Protein AF-A0A0M9DUW2-F1 (afdb_monomer_lite)

pLDDT: mean 84.05, std 16.43, range [26.33, 98.69]

Secondary structure (DSSP, 8-state):
--HHHHHHHHHHHHHHHHHHHHHHTTTS--B---SSSSSS--EEEEETTTTEEEEE-TTSPPPTTPEEETTEEEEE-S-TT-EE--B-SSSSSSPBPEEEETTTTEEEETT-SS-EE-S-TT-EE--B-SSSSSS-B-EEEETTTTEEEETTSSS-EE---TT-EE--B-SSSSSSPBPEEEETTTTEEEETT-SS-EE---TT-EE--B-SSSSSSPBPEEEETTTTEEEETT-SS-EE---TTPEEEEE-SSSSSS-EEEEEETTTTEEEETT-SS-EE-S-TT-EEE-BSS------TTSPPEEEEEE-TTSS-SHHHHHHHHHHHTGGGSEEEEEEE--SSS--HHHHHHHHHHHHHHHHHHTTTS-PPPHHHHHHHEEE---S-GGGSTTTSS--TT---HHHHHHHHHHT-TT--SPEEEEESS-THHHHHHHHH-GGGGGGEEEEEESTHHHHTSHHHHHHHHHH-TT-EEEEESSGGGGGTSSS--SGGGSHHHHHHHHTTTSHHHHHHHHHHHTTSGGGT-S---TTHHHHHHHHHHHHSS---TT-TTS-BTTB-EEE--TTSTTEEEESSSSGGGGHHHHTTHHHHHHHHHHHHHTTT-

Foldseek 3Di:
DVVVVVVVVVVVVVVCCVVDLQLQLFQQFFAAQQAALQLFHWFWWADLQQQKIWTCHLVQDAHPPWDDDDSTTMDRFDGRQWHWAWWAAPQPLHIWTWTAHQCQCWIDTPVDPDIDRHDHRQWRWQWEAAPLPNHTWTWTARQCQCWIDTPPDPDIDRHDYHQWRWRWWQQPQPNHTWGWTAHLCQGWIDTPPDPDIDRDDHRQWRWRWWAAPLPNHTWTKTAHQCQRWIDTPPDPDIDRDDHRQWRWHWTRNQAQNHTWTWTAHLVQQWIDTPPDDDIDRHDHRPIHTHHHSYHSPSPLFPDQAAEAEEAQQVADDPLSLVLLLLCQLVVLSHQDLAYEHAHAADDWLVSSVVLLVQSQQLCVLSSNPGNRDHSVSHVVRRFYHHHHFAVVPVVQHFADPPNAGRLLVSVLVVLVPPPDQHAYEYQAHAECRSVLNNCVVPVVSQVRYAYEHEACCCVPGRVNSVVSCVVPNLARQYEYEHALLQLLQDDADCPDCLNQVNVLVPQQPPLGSSSVSLQVSLVVPDPPRGSPRNSRNLSVQQSCFCVQVVFDDPQALCGQTLSFHWDDDDPSRRNYTYQDPSDNVRSCSNNNCSVVVSVVSSVSSNSSPD

Structure (mmCIF, N/CA/C/O backbone):
data_AF-A0A0M9DUW2-F1
#
_entry.id   AF-A0A0M9DUW2-F1
#
loop_
_atom_site.group_PDB
_atom_site.id
_atom_site.type_symbol
_atom_site.label_atom_id
_atom_site.label_alt_id
_atom_site.label_comp_id
_atom_site.label_asym_id
_atom_site.label_entity_id
_atom_site.label_seq_id
_atom_site.pdbx_PDB_ins_code
_atom_site.Cartn_x
_atom_site.Cartn_y
_atom_site.Cartn_z
_atom_site.occupancy
_atom_site.B_iso_or_equiv
_atom_site.auth_seq_id
_atom_site.auth_comp_id
_atom_site.auth_asym_id
_atom_site.auth_atom_id
_atom_site.pdbx_PDB_model_num
ATOM 1 N N . MET A 1 1 ? -13.567 11.760 -61.747 1.00 39.38 1 MET A N 1
ATOM 2 C CA . MET A 1 1 ? -12.323 11.100 -61.273 1.00 39.38 1 MET A CA 1
ATOM 3 C C . MET A 1 1 ? -11.851 11.549 -59.875 1.00 39.38 1 MET A C 1
ATOM 5 O O . MET A 1 1 ? -11.020 10.863 -59.296 1.00 39.38 1 MET A O 1
ATOM 9 N N . HIS A 1 2 ? -12.385 12.640 -59.297 1.00 32.38 2 HIS A N 1
ATOM 10 C CA . HIS A 1 2 ? -12.043 13.103 -57.935 1.00 32.38 2 HIS A CA 1
ATOM 11 C C . HIS A 1 2 ? -12.915 12.477 -56.825 1.00 32.38 2 HIS A C 1
ATOM 13 O O . HIS A 1 2 ? -12.400 12.110 -55.777 1.00 32.38 2 HIS A O 1
ATOM 19 N N . ILE A 1 3 ? -14.194 12.204 -57.104 1.00 29.97 3 ILE A N 1
ATOM 20 C CA . ILE A 1 3 ? -15.126 11.569 -56.148 1.00 29.97 3 ILE A CA 1
ATOM 21 C C . ILE A 1 3 ? -14.736 10.104 -55.846 1.00 29.97 3 ILE A C 1
ATOM 23 O O . ILE A 1 3 ? -14.818 9.652 -54.710 1.00 29.97 3 ILE A O 1
ATOM 27 N N . PHE A 1 4 ? -14.172 9.380 -56.820 1.00 26.33 4 PHE A N 1
ATOM 28 C CA . PHE A 1 4 ? -13.669 8.009 -56.624 1.00 26.33 4 PHE A CA 1
ATOM 29 C C . PHE A 1 4 ? -12.341 7.916 -55.836 1.00 26.33 4 PHE A C 1
ATOM 31 O O . PHE A 1 4 ? -11.973 6.824 -55.402 1.00 26.33 4 PHE A O 1
ATOM 38 N N . LYS A 1 5 ? -11.612 9.029 -55.634 1.00 30.86 5 LYS A N 1
ATOM 39 C CA . LYS A 1 5 ? -10.369 9.065 -54.832 1.00 30.86 5 LYS A CA 1
ATOM 40 C C . LYS A 1 5 ? -10.643 9.298 -53.341 1.00 30.86 5 LYS A C 1
ATOM 42 O O . LYS A 1 5 ? -9.977 8.678 -52.517 1.00 30.86 5 LYS A O 1
ATOM 47 N N . GLU A 1 6 ? -11.657 10.095 -53.011 1.00 31.64 6 GLU A N 1
ATOM 48 C CA . GLU A 1 6 ? -12.125 10.289 -51.628 1.00 31.64 6 GLU A CA 1
ATOM 49 C C . GLU A 1 6 ? -12.826 9.033 -51.079 1.00 31.64 6 GLU A C 1
ATOM 51 O O . GLU A 1 6 ? -12.558 8.603 -49.956 1.00 31.64 6 GLU A O 1
ATOM 56 N N . LEU A 1 7 ? -13.594 8.326 -51.918 1.00 31.28 7 LEU A N 1
ATOM 57 C CA . LEU A 1 7 ? -14.212 7.045 -51.548 1.00 31.28 7 LEU A CA 1
ATOM 58 C C . LEU A 1 7 ? -13.188 5.932 -51.228 1.00 31.28 7 LEU A C 1
ATOM 60 O O . LEU A 1 7 ? -13.447 5.111 -50.353 1.00 31.28 7 LEU A O 1
ATOM 64 N N . LYS A 1 8 ? -11.993 5.915 -51.844 1.00 27.94 8 LYS A N 1
ATOM 65 C CA . LYS A 1 8 ? -10.946 4.914 -51.530 1.00 27.94 8 LYS A CA 1
ATOM 66 C C . LYS A 1 8 ? -10.149 5.209 -50.253 1.00 27.94 8 LYS A C 1
ATOM 68 O O . LYS A 1 8 ? -9.705 4.260 -49.611 1.00 27.94 8 LYS A O 1
ATOM 73 N N . LYS A 1 9 ? -9.990 6.476 -49.849 1.00 34.06 9 LYS A N 1
ATOM 74 C CA . LYS A 1 9 ? -9.360 6.824 -48.558 1.00 34.06 9 LYS A CA 1
ATOM 75 C C . LYS A 1 9 ? -10.297 6.550 -47.383 1.00 34.06 9 LYS A C 1
ATOM 77 O O . LYS A 1 9 ? -9.855 6.017 -46.371 1.00 34.06 9 LYS A O 1
ATOM 82 N N . SER A 1 10 ? -11.591 6.809 -47.562 1.00 35.97 10 SER A N 1
ATOM 83 C CA . SER A 1 10 ? -12.610 6.494 -46.558 1.00 35.97 10 SER A CA 1
ATOM 84 C C . SER A 1 10 ? -12.803 4.982 -46.375 1.00 35.97 10 SER A C 1
ATOM 86 O O . SER A 1 10 ? -12.945 4.524 -45.252 1.00 35.97 10 SER A O 1
ATOM 88 N N . ILE A 1 11 ? -12.689 4.174 -47.438 1.00 32.31 11 ILE A N 1
ATOM 89 C CA . ILE A 1 11 ? -12.752 2.703 -47.333 1.00 32.31 11 ILE A CA 1
ATOM 90 C C . ILE A 1 11 ? -11.492 2.114 -46.675 1.00 32.31 11 ILE A C 1
ATOM 92 O O . ILE A 1 11 ? -11.610 1.137 -45.947 1.00 32.31 11 ILE A O 1
ATOM 96 N N . PHE A 1 12 ? -10.303 2.713 -46.828 1.00 31.05 12 PHE A N 1
ATOM 97 C CA . PHE A 1 12 ? -9.118 2.280 -46.068 1.00 31.05 12 PHE A CA 1
ATOM 98 C C . PHE A 1 12 ? -9.230 2.631 -44.576 1.00 31.05 12 PHE A C 1
ATOM 100 O O . PHE A 1 12 ? -8.817 1.835 -43.744 1.00 31.05 12 PHE A O 1
ATOM 107 N N . PHE A 1 13 ? -9.861 3.762 -44.241 1.00 34.25 13 PHE A N 1
ATOM 108 C CA . PHE A 1 13 ? -10.162 4.172 -42.863 1.00 34.25 13 PHE A CA 1
ATOM 109 C C . PHE A 1 13 ? -11.293 3.329 -42.235 1.00 34.25 13 PHE A C 1
ATOM 111 O O . PHE A 1 13 ? -11.265 3.045 -41.042 1.00 34.25 13 PHE A O 1
ATOM 118 N N . LEU A 1 14 ? -12.245 2.844 -43.044 1.00 30.16 14 LEU A N 1
ATOM 119 C CA . LEU A 1 14 ? -13.361 1.993 -42.609 1.00 30.16 14 LEU A CA 1
ATOM 120 C C . LEU A 1 14 ? -13.002 0.494 -42.559 1.00 30.16 14 LEU A C 1
ATOM 122 O O . LEU A 1 14 ? -13.489 -0.212 -41.686 1.00 30.16 14 LEU A O 1
ATOM 126 N N . ILE A 1 15 ? -12.119 -0.003 -43.434 1.00 29.97 15 ILE A N 1
ATOM 127 C CA . ILE A 1 15 ? -11.595 -1.385 -43.383 1.00 29.97 15 ILE A CA 1
ATOM 128 C C . ILE A 1 15 ? -10.591 -1.542 -42.229 1.00 29.97 15 ILE A C 1
ATOM 130 O O . ILE A 1 15 ? -10.555 -2.601 -41.604 1.00 29.97 15 ILE A O 1
ATOM 134 N N . PHE A 1 16 ? -9.849 -0.483 -41.874 1.00 34.34 16 PHE A N 1
ATOM 135 C CA . PHE A 1 16 ? -9.069 -0.457 -40.630 1.00 34.34 16 PHE A CA 1
ATOM 136 C C . PHE A 1 16 ? -9.967 -0.444 -39.385 1.00 34.34 16 PHE A C 1
ATOM 138 O O . PHE A 1 16 ? -9.624 -1.080 -38.395 1.00 34.34 16 PHE A O 1
ATOM 145 N N . LEU A 1 17 ? -11.141 0.198 -39.452 1.00 31.83 17 LEU A N 1
ATOM 146 C CA . LEU A 1 17 ? -12.147 0.154 -38.385 1.00 31.83 17 LEU A CA 1
ATOM 147 C C . LEU A 1 17 ? -12.828 -1.229 -38.280 1.00 31.83 17 LEU A C 1
ATOM 149 O O . LEU A 1 17 ? -13.025 -1.730 -37.183 1.00 31.83 17 LEU A O 1
ATOM 153 N N . ILE A 1 18 ? -13.150 -1.905 -39.388 1.00 32.59 18 ILE A N 1
ATOM 154 C CA . ILE A 1 18 ? -13.928 -3.164 -39.357 1.00 32.59 18 ILE A CA 1
ATOM 155 C C . ILE A 1 18 ? -13.079 -4.394 -38.978 1.00 32.59 18 ILE A C 1
ATOM 157 O O . ILE A 1 18 ? -13.606 -5.335 -38.390 1.00 32.59 18 ILE A O 1
ATOM 161 N N . LEU A 1 19 ? -11.768 -4.399 -39.248 1.00 27.73 19 LEU A N 1
ATOM 162 C CA . LEU A 1 19 ? -10.878 -5.503 -38.843 1.00 27.73 19 LEU A CA 1
ATOM 163 C C . LEU A 1 19 ? -10.263 -5.337 -37.446 1.00 27.73 19 LEU A C 1
ATOM 165 O O . LEU A 1 19 ? -9.680 -6.295 -36.941 1.00 27.73 19 LEU A O 1
ATOM 169 N N . ASN A 1 20 ? -10.391 -4.162 -36.822 1.00 34.47 20 ASN A N 1
ATOM 170 C CA . ASN A 1 20 ? -9.647 -3.820 -35.611 1.00 34.47 20 ASN A CA 1
ATOM 171 C C . ASN A 1 20 ? -10.416 -2.932 -34.616 1.00 34.47 20 ASN A C 1
ATOM 173 O O . ASN A 1 20 ? -9.770 -2.309 -33.786 1.00 34.47 20 ASN A O 1
ATOM 177 N N . ILE A 1 21 ? -11.758 -2.888 -34.594 1.00 35.50 21 ILE A N 1
ATOM 178 C CA . ILE A 1 21 ? -12.458 -2.322 -33.414 1.00 35.50 21 ILE A CA 1
ATOM 179 C C . ILE A 1 21 ? -12.031 -3.072 -32.148 1.00 35.50 21 ILE A C 1
ATOM 181 O O . ILE A 1 21 ? -11.756 -2.437 -31.145 1.00 35.50 21 ILE A O 1
ATOM 185 N N . SER A 1 22 ? -11.825 -4.388 -32.226 1.00 31.22 22 SER A N 1
ATOM 186 C CA . SER A 1 22 ? -11.329 -5.172 -31.096 1.00 31.22 22 SER A CA 1
ATOM 187 C C . SER A 1 22 ? -9.847 -4.950 -30.776 1.00 31.22 22 SER A C 1
ATOM 189 O O . SER A 1 22 ? -9.445 -5.276 -29.676 1.00 31.22 22 SER A O 1
ATOM 191 N N . CYS A 1 23 ? -9.043 -4.428 -31.714 1.00 29.52 23 CYS A N 1
ATOM 192 C CA . CYS A 1 23 ? -7.623 -4.114 -31.501 1.00 29.52 23 CYS A CA 1
ATOM 193 C C . CYS A 1 23 ? -7.409 -2.645 -31.094 1.00 29.52 23 CYS A C 1
ATOM 195 O O . CYS A 1 23 ? -6.391 -2.322 -30.499 1.00 29.52 23 CYS A O 1
ATOM 197 N N . LEU A 1 24 ? -8.355 -1.757 -31.423 1.00 30.36 24 LEU A N 1
ATOM 198 C CA . LEU A 1 24 ? -8.390 -0.370 -30.964 1.00 30.36 24 LEU A CA 1
ATOM 199 C C . LEU A 1 24 ? -9.003 -0.294 -29.558 1.00 30.36 24 LEU A C 1
ATOM 201 O O . LEU A 1 24 ? -8.430 0.355 -28.700 1.00 30.36 24 LEU A O 1
ATOM 205 N N . THR A 1 25 ? -10.079 -1.019 -29.239 1.00 32.94 25 THR A N 1
ATOM 206 C CA . THR A 1 25 ? -10.580 -1.040 -27.849 1.00 32.94 25 THR A CA 1
ATOM 207 C C . THR A 1 25 ? -9.617 -1.742 -26.888 1.00 32.94 25 THR A C 1
ATOM 209 O O . THR A 1 25 ? -9.580 -1.372 -25.720 1.00 32.94 25 THR A O 1
ATOM 212 N N . SER A 1 26 ? -8.807 -2.694 -27.378 1.00 32.25 26 SER A N 1
ATOM 213 C CA . SER A 1 26 ? -7.832 -3.447 -26.576 1.00 32.25 26 SER A CA 1
ATOM 214 C C . SER A 1 26 ? -6.417 -2.857 -26.524 1.00 32.25 26 SER A C 1
ATOM 216 O O . SER A 1 26 ? -5.566 -3.447 -25.872 1.00 32.25 26 SER A O 1
ATOM 218 N N . ALA A 1 27 ? -6.132 -1.781 -27.266 1.00 29.52 27 ALA A N 1
ATOM 219 C CA . ALA A 1 27 ? -4.826 -1.106 -27.256 1.00 29.52 27 ALA A CA 1
ATOM 220 C C . ALA A 1 27 ? -4.908 0.347 -26.758 1.00 29.52 27 ALA A C 1
ATOM 222 O O . ALA A 1 27 ? -3.906 1.052 -26.789 1.00 29.52 27 ALA A O 1
ATOM 223 N N . ILE A 1 28 ? -6.097 0.805 -26.346 1.00 31.53 28 ILE A N 1
ATOM 224 C CA . ILE A 1 28 ? -6.364 2.204 -25.978 1.00 31.53 28 ILE A CA 1
ATOM 225 C C . ILE A 1 28 ? -6.792 2.343 -24.498 1.00 31.53 28 ILE A C 1
ATOM 227 O O . ILE A 1 28 ? -7.081 3.438 -24.033 1.00 31.53 28 ILE A O 1
ATOM 231 N N . HIS A 1 29 ? -6.764 1.269 -23.704 1.00 39.81 29 HIS A N 1
ATOM 232 C CA . HIS A 1 29 ? -7.093 1.322 -22.273 1.00 39.81 29 HIS A CA 1
ATOM 233 C C . HIS A 1 29 ? -6.104 0.452 -21.498 1.00 39.81 29 HIS A C 1
ATOM 235 O O . HIS A 1 29 ? -6.289 -0.755 -21.400 1.00 39.81 29 HIS A O 1
ATOM 241 N N . ALA A 1 30 ? -5.014 1.032 -21.000 1.00 31.30 30 ALA A N 1
ATOM 242 C CA . ALA A 1 30 ? -4.045 0.289 -20.205 1.00 31.30 30 ALA A CA 1
ATOM 243 C C . ALA A 1 30 ? -4.268 0.541 -18.712 1.00 31.30 30 ALA A C 1
ATOM 245 O O . ALA A 1 30 ? -3.580 1.363 -18.115 1.00 31.30 30 ALA A O 1
ATOM 246 N N . GLN A 1 31 ? -5.221 -0.179 -18.115 1.00 51.50 31 GLN A N 1
ATOM 247 C CA . GLN A 1 31 ? -5.315 -0.365 -16.663 1.00 51.50 31 GLN A CA 1
ATOM 248 C C . GLN A 1 31 ? -5.604 -1.857 -16.345 1.00 51.50 31 GLN A C 1
ATOM 250 O O . GLN A 1 31 ? -5.827 -2.670 -17.244 1.00 51.50 31 GLN A O 1
ATOM 255 N N . TRP A 1 32 ? -5.414 -2.264 -15.090 1.00 64.25 32 TRP A N 1
ATOM 256 C CA . TRP A 1 32 ? -5.058 -3.626 -14.648 1.00 64.25 32 TRP A CA 1
ATOM 257 C C . TRP A 1 32 ? -6.139 -4.703 -14.843 1.00 64.25 32 TRP A C 1
ATOM 259 O O . TRP A 1 32 ? -7.203 -4.606 -14.245 1.00 64.25 32 TRP A O 1
ATOM 269 N N . ALA A 1 33 ? -5.880 -5.754 -15.633 1.00 71.81 33 ALA A N 1
ATOM 270 C CA . ALA A 1 33 ? -6.747 -6.940 -15.668 1.00 71.81 33 ALA A CA 1
ATOM 271 C C . ALA A 1 33 ? -6.279 -7.957 -14.624 1.00 71.81 33 ALA A C 1
ATOM 273 O O . ALA A 1 33 ? -5.589 -8.910 -14.963 1.00 71.81 33 ALA A O 1
ATOM 274 N N . ASP A 1 34 ? -6.606 -7.703 -13.366 1.00 79.00 34 ASP A N 1
ATOM 275 C CA . ASP A 1 34 ? -6.342 -8.590 -12.233 1.00 79.00 34 ASP A CA 1
ATOM 276 C C . ASP A 1 34 ? -7.602 -9.427 -11.954 1.00 79.00 34 ASP A C 1
ATOM 278 O O . ASP A 1 34 ? -8.565 -8.933 -11.368 1.00 79.00 34 ASP A O 1
ATOM 282 N N . PHE A 1 35 ? -7.672 -10.658 -12.466 1.00 84.75 35 PHE A N 1
ATOM 283 C CA . PHE A 1 35 ? -8.850 -11.520 -12.315 1.00 84.75 35 PHE A CA 1
ATOM 284 C C . PHE A 1 35 ? -8.834 -12.321 -11.009 1.00 84.75 35 PHE A C 1
ATOM 286 O O . PHE A 1 35 ? -9.874 -12.867 -10.621 1.00 84.75 35 PHE A O 1
ATOM 293 N N . ASP A 1 36 ? -7.679 -12.470 -10.358 1.00 77.88 36 ASP A N 1
ATOM 294 C CA . ASP A 1 36 ? -7.544 -13.248 -9.124 1.00 77.88 36 ASP A CA 1
ATOM 295 C C . ASP A 1 36 ? -7.503 -12.384 -7.846 1.00 77.88 36 ASP A C 1
ATOM 297 O O . ASP A 1 36 ? -7.813 -12.899 -6.762 1.00 77.88 36 ASP A O 1
ATOM 301 N N . GLY A 1 37 ? -7.309 -11.074 -7.994 1.00 73.69 37 GLY A N 1
ATOM 302 C CA . GLY A 1 37 ? -7.323 -10.056 -6.947 1.00 73.69 37 GLY A CA 1
ATOM 303 C C . GLY A 1 37 ? -6.004 -9.957 -6.187 1.00 73.69 37 GLY A C 1
ATOM 304 O O . GLY A 1 37 ? -6.026 -9.614 -5.002 1.00 73.69 37 GLY A O 1
ATOM 305 N N . ASP A 1 38 ? -4.882 -10.351 -6.796 1.00 66.44 38 ASP A N 1
ATOM 306 C CA . ASP A 1 38 ? -3.564 -10.316 -6.157 1.00 66.44 38 ASP A CA 1
ATOM 307 C C . ASP A 1 38 ? -2.830 -8.970 -6.295 1.00 66.44 38 ASP A C 1
ATOM 309 O O . ASP A 1 38 ? -1.742 -8.792 -5.737 1.00 66.44 38 ASP A O 1
ATOM 313 N N . GLY A 1 39 ? -3.456 -7.999 -6.963 1.00 68.12 39 GLY A N 1
ATOM 314 C CA . GLY A 1 39 ? -2.931 -6.663 -7.206 1.00 68.12 39 GLY A CA 1
ATOM 315 C C . GLY A 1 39 ? -1.924 -6.599 -8.352 1.00 68.12 39 GLY A C 1
ATOM 316 O O . GLY A 1 39 ? -1.346 -5.535 -8.571 1.00 68.12 39 GLY A O 1
ATOM 317 N N . ILE A 1 40 ? -1.697 -7.700 -9.074 1.00 73.12 40 ILE A N 1
ATOM 318 C CA . ILE A 1 40 ? -0.812 -7.784 -10.237 1.00 73.12 40 ILE A CA 1
ATOM 319 C C . ILE A 1 40 ? -1.667 -8.083 -11.474 1.00 73.12 40 ILE A C 1
ATOM 321 O O . ILE A 1 40 ? -2.682 -8.765 -11.425 1.00 73.12 40 ILE A O 1
ATOM 325 N N . SER A 1 41 ? -1.286 -7.531 -12.626 1.00 79.94 41 SER A N 1
ATOM 326 C CA . SER A 1 41 ? -2.038 -7.774 -13.858 1.00 79.94 41 SER A CA 1
ATOM 327 C C . SER A 1 41 ? -1.846 -9.202 -14.375 1.00 79.94 41 SER A C 1
ATOM 329 O O . SER A 1 41 ? -0.721 -9.682 -14.555 1.00 79.94 41 SER A O 1
ATOM 331 N N . ASP A 1 42 ? -2.945 -9.824 -14.790 1.00 84.56 42 ASP A N 1
ATOM 332 C CA . ASP A 1 42 ? -2.943 -11.139 -15.409 1.00 84.56 42 ASP A CA 1
ATOM 333 C C . ASP A 1 42 ? -2.747 -11.055 -16.921 1.00 84.56 42 ASP A C 1
ATOM 335 O O . ASP A 1 42 ? -3.389 -10.277 -17.639 1.00 84.56 42 ASP A O 1
ATOM 339 N N . LYS A 1 43 ? -1.913 -11.946 -17.473 1.00 86.25 43 LYS A N 1
ATOM 340 C CA . LYS A 1 43 ? -1.762 -12.024 -18.935 1.00 86.25 43 LYS A CA 1
ATOM 341 C C . LYS A 1 43 ? -3.000 -12.645 -19.554 1.00 86.25 43 LYS A C 1
ATOM 343 O O . LYS A 1 43 ? -3.176 -13.865 -19.510 1.00 86.25 43 LYS A O 1
ATOM 348 N N . THR A 1 44 ? -3.789 -11.821 -20.231 1.00 87.75 44 THR A N 1
ATOM 349 C CA . THR A 1 44 ? -5.072 -12.254 -20.782 1.00 87.75 44 THR A CA 1
ATOM 350 C C . THR A 1 44 ? -5.141 -12.081 -22.288 1.00 87.75 44 THR A C 1
ATOM 352 O O . THR A 1 44 ? -4.714 -11.069 -22.841 1.00 87.75 44 THR A O 1
ATOM 355 N N . VAL A 1 45 ? -5.697 -13.082 -22.971 1.00 88.31 45 VAL A N 1
ATOM 356 C CA . VAL A 1 45 ? -6.053 -12.990 -24.388 1.00 88.31 45 VAL A CA 1
ATOM 357 C C . VAL A 1 45 ? -7.503 -13.409 -24.634 1.00 88.31 45 VAL A C 1
ATOM 359 O O . VAL A 1 45 ? -8.032 -14.310 -23.985 1.00 88.31 45 VAL A O 1
ATOM 362 N N . TRP A 1 46 ? -8.142 -12.769 -25.609 1.00 88.00 46 TRP A N 1
ATOM 363 C CA . TRP A 1 46 ? -9.486 -13.053 -26.094 1.00 88.00 46 TRP A CA 1
ATOM 364 C C . TRP A 1 46 ? -9.431 -13.724 -27.458 1.00 88.00 46 TRP A C 1
ATOM 366 O O . TRP A 1 46 ? -8.884 -13.190 -28.429 1.00 88.00 46 TRP A O 1
ATOM 376 N N . ARG A 1 47 ? -10.064 -14.887 -27.560 1.00 89.75 47 ARG A N 1
ATOM 377 C CA . ARG A 1 47 ? -10.186 -15.624 -28.810 1.00 89.75 47 ARG A CA 1
ATOM 378 C C . ARG A 1 47 ? -11.461 -15.229 -29.538 1.00 89.75 47 ARG A C 1
ATOM 380 O O . ARG A 1 47 ? -12.535 -15.789 -29.324 1.00 89.75 47 ARG A O 1
ATOM 387 N N . LYS A 1 48 ? -11.326 -14.300 -30.484 1.00 84.00 48 LYS A N 1
ATOM 388 C CA . LYS A 1 48 ? -12.455 -13.731 -31.245 1.00 84.00 48 LYS A CA 1
ATOM 389 C C . LYS A 1 48 ? -13.303 -14.740 -32.027 1.00 84.00 48 LYS A C 1
ATOM 391 O O . LYS A 1 48 ? -14.452 -14.448 -32.328 1.00 84.00 48 LYS A O 1
ATOM 396 N N . ILE A 1 49 ? -12.754 -15.901 -32.398 1.00 84.50 49 ILE A N 1
ATOM 397 C CA . ILE A 1 49 ? -13.472 -16.887 -33.227 1.00 84.50 49 ILE A CA 1
ATOM 398 C C . ILE A 1 49 ? -14.514 -17.692 -32.442 1.00 84.50 49 ILE A C 1
ATOM 400 O O . ILE A 1 49 ? -15.414 -18.268 -33.044 1.00 84.50 49 ILE A O 1
ATOM 404 N N . ASN A 1 50 ? -14.406 -17.745 -31.115 1.00 89.44 50 ASN A N 1
ATOM 405 C CA . ASN A 1 50 ? -15.327 -18.509 -30.271 1.00 89.44 50 ASN A CA 1
ATOM 406 C C . ASN A 1 50 ? -15.776 -17.761 -29.007 1.00 89.44 50 ASN A C 1
ATOM 408 O O . ASN A 1 50 ? -16.618 -18.271 -28.275 1.00 89.44 50 ASN A O 1
ATOM 412 N N . GLY A 1 51 ? -15.225 -16.575 -28.756 1.00 88.69 51 GLY A N 1
ATOM 413 C CA . GLY A 1 51 ? -15.558 -15.758 -27.603 1.00 88.69 51 GLY A CA 1
ATOM 414 C C . GLY A 1 51 ? -15.044 -16.330 -26.281 1.00 88.69 51 GLY A C 1
ATOM 415 O O . GLY A 1 51 ? -15.793 -16.427 -25.309 1.00 88.69 51 GLY A O 1
ATOM 416 N N . THR A 1 52 ? -13.781 -16.764 -26.249 1.00 92.88 52 THR A N 1
ATOM 417 C CA . THR A 1 52 ? -13.163 -17.349 -25.045 1.00 92.88 52 THR A CA 1
ATOM 418 C C . THR A 1 52 ? -12.043 -16.474 -24.500 1.00 92.88 52 THR A C 1
ATOM 420 O O . THR A 1 52 ? -11.154 -16.079 -25.255 1.00 92.88 52 THR A O 1
ATOM 423 N N . PHE A 1 53 ? -12.067 -16.209 -23.193 1.00 92.12 53 PHE A N 1
ATOM 424 C CA . PHE A 1 53 ? -10.960 -15.603 -22.455 1.00 92.12 53 PHE A CA 1
ATOM 425 C C . PHE A 1 53 ? -9.964 -16.681 -22.024 1.00 92.12 53 PHE A C 1
ATOM 427 O O . PHE A 1 53 ? -10.367 -17.741 -21.542 1.00 92.12 53 PHE A O 1
ATOM 434 N N . TYR A 1 54 ? -8.675 -16.385 -22.171 1.00 91.00 54 TYR A N 1
ATOM 435 C CA . TYR A 1 54 ? -7.557 -17.188 -21.687 1.00 91.00 54 TYR A CA 1
ATOM 436 C C . TYR A 1 54 ? -6.662 -16.325 -20.801 1.00 91.00 54 TYR A C 1
ATOM 438 O O . TYR A 1 54 ? -6.026 -15.395 -21.296 1.00 91.00 54 TYR A O 1
ATOM 446 N N . VAL A 1 55 ? -6.586 -16.656 -19.516 1.00 90.12 55 VAL A N 1
ATOM 447 C CA . VAL A 1 55 ? -5.905 -15.869 -18.475 1.00 90.12 55 VAL A CA 1
ATOM 448 C C . VAL A 1 55 ? -4.731 -16.669 -17.908 1.00 90.12 55 VAL A C 1
ATOM 450 O O . VAL A 1 55 ? -4.905 -17.847 -17.594 1.00 90.12 55 VAL A O 1
ATOM 453 N N . ILE A 1 56 ? -3.544 -16.072 -17.770 1.00 88.62 56 ILE A N 1
ATOM 454 C CA . ILE A 1 56 ? -2.522 -16.551 -16.823 1.00 88.62 56 ILE A CA 1
ATOM 455 C C . ILE A 1 56 ? -2.601 -15.662 -15.588 1.00 88.62 56 ILE A C 1
ATOM 457 O O . ILE A 1 56 ? -2.123 -14.528 -15.679 1.00 88.62 56 ILE A O 1
ATOM 461 N N . PRO A 1 57 ? -3.131 -16.187 -14.473 1.00 84.12 57 PRO A N 1
ATOM 462 C CA . PRO A 1 57 ? -3.153 -15.455 -13.221 1.00 84.12 57 PRO A CA 1
ATOM 463 C C . PRO A 1 57 ? -1.732 -15.237 -12.690 1.00 84.12 57 PRO A C 1
ATOM 465 O O . PRO A 1 57 ? -0.925 -16.179 -12.759 1.00 84.12 57 PRO A O 1
ATOM 468 N N . SER A 1 58 ? -1.405 -14.055 -12.172 1.00 79.56 58 SER A N 1
ATOM 469 C CA . SER A 1 58 ? -0.108 -13.744 -11.543 1.00 79.56 58 SER A CA 1
ATOM 470 C C . SER A 1 58 ? 0.191 -14.681 -10.378 1.00 79.56 58 SER A C 1
ATOM 472 O O . SER A 1 58 ? 1.305 -15.214 -10.289 1.00 79.56 58 SER A O 1
ATOM 474 N N . SER A 1 59 ? -0.818 -14.999 -9.566 1.00 76.12 59 SER A N 1
ATOM 475 C CA . SER A 1 59 ? -0.711 -15.947 -8.452 1.00 76.12 59 SER A CA 1
ATOM 476 C C . SER A 1 59 ? -0.546 -17.409 -8.899 1.00 76.12 59 SER A C 1
ATOM 478 O O . SER A 1 59 ? -0.171 -18.287 -8.113 1.00 76.12 59 SER A O 1
ATOM 480 N N . GLY A 1 60 ? -0.860 -17.708 -10.165 1.00 79.38 60 GLY A N 1
ATOM 481 C CA . GLY A 1 60 ? -0.966 -19.064 -10.704 1.00 79.38 60 GLY A CA 1
ATOM 482 C C . GLY A 1 60 ? -2.241 -19.817 -10.292 1.00 79.38 60 GLY A C 1
ATOM 483 O O . GLY A 1 60 ? -2.381 -21.002 -10.625 1.00 79.38 60 GLY A O 1
ATOM 484 N N . VAL A 1 61 ? -3.173 -19.166 -9.588 1.00 77.81 61 VAL A N 1
ATOM 485 C CA . VAL A 1 61 ? -4.449 -19.742 -9.145 1.00 77.81 61 VAL A CA 1
ATOM 486 C C . VAL A 1 61 ? -5.578 -19.283 -10.062 1.00 77.81 61 VAL A C 1
ATOM 488 O O . VAL A 1 61 ? -5.788 -18.096 -10.254 1.00 77.81 61 VAL A O 1
ATOM 491 N N . CYS A 1 62 ? -6.349 -20.222 -10.624 1.00 82.19 62 CYS A N 1
ATOM 492 C CA . CYS A 1 62 ? -7.460 -19.841 -11.497 1.00 82.19 62 CYS A CA 1
ATOM 493 C C . CYS A 1 62 ? -8.566 -19.081 -10.751 1.00 82.19 62 CYS A C 1
ATOM 495 O O . CYS A 1 62 ? -9.049 -19.596 -9.735 1.00 82.19 62 CYS A O 1
ATOM 497 N N . PRO A 1 63 ? -9.046 -17.949 -11.305 1.00 79.62 63 PRO A N 1
ATOM 498 C CA . PRO A 1 63 ? -10.204 -17.236 -10.789 1.00 79.62 63 PRO A CA 1
ATOM 499 C C . PRO A 1 63 ? -11.430 -18.140 -10.691 1.00 79.62 63 PRO A C 1
ATOM 501 O O . PRO A 1 63 ? -11.612 -19.095 -11.462 1.00 79.62 63 PRO A O 1
ATOM 504 N N . ARG A 1 64 ? -12.308 -17.833 -9.735 1.00 76.38 64 ARG A N 1
ATOM 505 C CA . ARG A 1 64 ? -13.506 -18.633 -9.474 1.00 76.38 64 ARG A CA 1
ATOM 506 C C . ARG A 1 64 ? -14.376 -18.715 -10.733 1.00 76.38 64 ARG A C 1
ATOM 508 O O . ARG A 1 64 ? -14.793 -17.708 -11.282 1.00 76.38 64 ARG A O 1
ATOM 515 N N . GLY A 1 65 ? -14.693 -19.939 -11.154 1.00 80.12 65 GLY A N 1
ATOM 516 C CA . GLY A 1 65 ? -15.522 -20.200 -12.336 1.00 80.12 65 GLY A CA 1
ATOM 517 C C . GLY A 1 65 ? -14.724 -20.480 -13.610 1.00 80.12 65 GLY A C 1
ATOM 518 O O . GLY A 1 65 ? -15.256 -21.142 -14.501 1.00 80.12 65 GLY A O 1
ATOM 519 N N . MET A 1 66 ? -13.444 -20.098 -13.677 1.00 88.06 66 MET A N 1
ATOM 520 C CA . MET A 1 66 ? -12.571 -20.484 -14.784 1.00 88.06 66 MET A CA 1
ATOM 521 C C . MET A 1 66 ? -12.100 -21.934 -14.664 1.00 88.06 66 MET A C 1
ATOM 523 O O . MET A 1 66 ? -11.870 -22.460 -13.573 1.00 88.06 66 MET A O 1
ATOM 527 N N . LYS A 1 67 ? -11.922 -22.593 -15.811 1.00 89.75 67 LYS A N 1
ATOM 528 C CA . LYS A 1 67 ? -11.358 -23.946 -15.878 1.00 89.75 67 LYS A CA 1
ATOM 529 C C . LYS A 1 67 ? -9.863 -23.855 -16.142 1.00 89.75 67 LYS A C 1
ATOM 531 O O . LYS A 1 67 ? -9.431 -23.035 -16.944 1.00 89.75 67 LYS A O 1
ATOM 536 N N . LYS A 1 68 ? -9.067 -24.722 -15.514 1.00 89.50 68 LYS A N 1
ATOM 537 C CA . LYS A 1 68 ? -7.628 -24.803 -15.794 1.00 89.50 68 LYS A CA 1
ATOM 538 C C . LYS A 1 68 ? -7.390 -25.182 -17.261 1.00 89.50 68 LYS A C 1
ATOM 540 O O . LYS A 1 68 ? -7.949 -26.167 -17.739 1.00 89.50 68 LYS A O 1
ATOM 545 N N . HIS A 1 69 ? -6.520 -24.440 -17.935 1.00 82.50 69 HIS A N 1
ATOM 546 C CA . HIS A 1 69 ? -6.145 -24.626 -19.331 1.00 82.50 69 HIS A CA 1
ATOM 547 C C . HIS A 1 69 ? -4.635 -24.415 -19.512 1.00 82.50 69 HIS A C 1
ATOM 549 O O . HIS A 1 69 ? -4.126 -23.302 -19.374 1.00 82.50 69 HIS A O 1
ATOM 555 N N . TRP A 1 70 ? -3.899 -25.477 -19.858 1.00 84.31 70 TRP A N 1
ATOM 556 C CA . TRP A 1 70 ? -2.439 -25.428 -20.032 1.00 84.31 70 TRP A CA 1
ATOM 557 C C . TRP A 1 70 ? -1.722 -24.850 -18.786 1.00 84.31 70 TRP A C 1
ATOM 559 O O . TRP A 1 70 ? -1.739 -25.471 -17.723 1.00 84.31 70 TRP A O 1
ATOM 569 N N . LYS A 1 71 ? -1.096 -23.673 -18.923 1.00 78.69 71 LYS A N 1
ATOM 570 C CA . LYS A 1 71 ? -0.360 -22.914 -17.892 1.00 78.69 71 LYS A CA 1
ATOM 571 C C . LYS A 1 71 ? -1.221 -21.844 -17.206 1.00 78.69 71 LYS A C 1
ATOM 573 O O . LYS A 1 71 ? -0.700 -21.130 -16.363 1.00 78.69 71 LYS A O 1
ATOM 578 N N . GLY A 1 72 ? -2.496 -21.732 -17.565 1.00 87.19 72 GLY A N 1
ATOM 579 C CA . GLY A 1 72 ? -3.421 -20.744 -17.019 1.00 87.19 72 GLY A CA 1
ATOM 580 C C . GLY A 1 72 ? -4.845 -21.287 -17.005 1.00 87.19 72 GLY A C 1
ATOM 581 O O . GLY A 1 72 ? -5.069 -22.445 -16.640 1.00 87.19 72 GLY A O 1
ATOM 582 N N . CYS A 1 73 ? -5.802 -20.455 -17.392 1.00 91.88 73 CYS A N 1
ATOM 583 C CA . CYS A 1 73 ? -7.228 -20.675 -17.197 1.00 91.88 73 CYS A CA 1
ATOM 584 C C . CYS A 1 73 ? -8.010 -20.236 -18.438 1.00 91.88 73 CYS A C 1
ATOM 586 O O . CYS A 1 73 ? -7.576 -19.343 -19.164 1.00 91.88 73 CYS A O 1
ATOM 588 N N . GLU A 1 74 ? -9.152 -20.867 -18.695 1.00 93.56 74 GLU A N 1
ATOM 589 C CA . GLU A 1 74 ? -10.052 -20.498 -19.785 1.00 93.56 74 GLU A CA 1
ATOM 590 C C . GLU A 1 74 ? -11.496 -20.349 -19.308 1.00 93.56 74 GLU A C 1
ATOM 592 O O . GLU A 1 74 ? -11.959 -21.059 -18.403 1.00 93.56 74 GLU A O 1
ATOM 597 N N . PHE A 1 75 ? -12.221 -19.448 -19.967 1.00 93.56 75 PHE A N 1
ATOM 598 C CA . PHE A 1 75 ? -13.649 -19.266 -19.758 1.00 93.56 75 PHE A CA 1
ATOM 599 C C . PHE A 1 75 ? -14.317 -18.684 -21.008 1.00 93.56 75 PHE A C 1
ATOM 601 O O . PHE A 1 75 ? -13.936 -17.624 -21.508 1.00 93.56 75 PHE A O 1
ATOM 608 N N . GLN A 1 76 ? -15.314 -19.392 -21.540 1.00 93.69 76 GLN A N 1
ATOM 609 C CA . GLN A 1 76 ? -16.076 -18.925 -22.695 1.00 93.69 76 GLN A CA 1
ATOM 610 C C . GLN A 1 76 ? -17.158 -17.950 -22.226 1.00 93.69 76 GLN A C 1
ATOM 612 O O . GLN A 1 76 ? -18.132 -18.364 -21.599 1.00 93.69 76 GLN A O 1
ATOM 617 N N . TRP A 1 77 ? -16.991 -16.665 -22.541 1.00 92.56 77 TRP A N 1
ATOM 618 C CA . TRP A 1 77 ? -17.904 -15.605 -22.110 1.00 92.56 77 TRP A CA 1
ATOM 619 C C . TRP A 1 77 ? -18.077 -14.525 -23.169 1.00 92.56 77 TRP A C 1
ATOM 621 O O . TRP A 1 77 ? -17.653 -13.386 -23.024 1.00 92.56 77 TRP A O 1
ATOM 631 N N . GLY A 1 78 ? -18.702 -14.916 -24.270 1.00 92.12 78 GLY A N 1
ATOM 632 C CA . GLY A 1 78 ? -19.121 -14.032 -25.347 1.00 92.12 78 GLY A CA 1
ATOM 633 C C . GLY A 1 78 ? -19.235 -14.797 -26.653 1.00 92.12 78 GLY A C 1
ATOM 634 O O . GLY A 1 78 ? -19.168 -16.028 -26.686 1.00 92.12 78 GLY A O 1
ATOM 635 N N . LEU A 1 79 ? -19.449 -14.056 -27.731 1.00 91.06 79 LEU A N 1
ATOM 636 C CA . LEU A 1 79 ? -19.660 -14.586 -29.070 1.00 91.06 79 LEU A CA 1
ATOM 637 C C . LEU A 1 79 ? -18.675 -13.970 -30.069 1.00 91.06 79 LEU A C 1
ATOM 639 O O . LEU A 1 79 ? -18.090 -12.914 -29.810 1.00 91.06 79 LEU A O 1
ATOM 643 N N . PRO A 1 80 ? -18.506 -14.591 -31.249 1.00 87.25 80 PRO A N 1
ATOM 644 C CA . PRO A 1 80 ? -17.768 -13.965 -32.334 1.00 87.25 80 PRO A CA 1
ATOM 645 C C . PRO A 1 80 ? -18.340 -12.585 -32.675 1.00 87.25 80 PRO A C 1
ATOM 647 O O . PRO A 1 80 ? -19.535 -12.445 -32.928 1.00 87.25 80 PRO A O 1
ATOM 650 N N . GLY A 1 81 ? -17.473 -11.572 -32.689 1.00 80.31 81 GLY A N 1
ATOM 651 C CA . GLY A 1 81 ? -17.848 -10.176 -32.935 1.00 80.31 81 GLY A CA 1
ATOM 652 C C . GLY A 1 81 ? -18.152 -9.354 -31.680 1.00 80.31 81 GLY A C 1
ATOM 653 O O . GLY A 1 81 ? -18.289 -8.137 -31.797 1.00 80.31 81 GLY A O 1
ATOM 654 N N . ASP A 1 82 ? -18.211 -9.975 -30.499 1.00 87.81 82 ASP A N 1
ATOM 655 C CA . ASP A 1 82 ? -18.241 -9.242 -29.234 1.00 87.81 82 ASP A CA 1
ATOM 656 C C . ASP A 1 82 ? -16.863 -8.617 -28.928 1.00 87.81 82 ASP A C 1
ATOM 658 O O . ASP A 1 82 ? -15.812 -9.124 -29.341 1.00 87.81 82 ASP A O 1
ATOM 662 N N . VAL A 1 83 ? -16.882 -7.501 -28.200 1.00 84.25 83 VAL A N 1
ATOM 663 C CA . VAL A 1 83 ? -15.705 -6.722 -27.797 1.00 84.25 83 VAL A CA 1
ATOM 664 C C . VAL A 1 83 ? -15.441 -6.949 -26.305 1.00 84.25 83 VAL A C 1
ATOM 666 O O . VAL A 1 83 ? -16.355 -6.711 -25.519 1.00 84.25 83 VAL A O 1
ATOM 669 N N . PRO A 1 84 ? -14.240 -7.388 -25.886 1.00 88.44 84 PRO A N 1
ATOM 670 C CA . PRO A 1 84 ? -13.909 -7.502 -24.466 1.00 88.44 84 PRO A CA 1
ATOM 671 C C . PRO A 1 84 ? -13.856 -6.113 -23.812 1.00 88.44 84 PRO A C 1
ATOM 673 O O . PRO A 1 84 ? -13.280 -5.186 -24.378 1.00 88.44 84 PRO A O 1
ATOM 676 N N . VAL A 1 85 ? -14.483 -5.985 -22.643 1.00 89.75 85 VAL A N 1
ATOM 677 C CA . VAL A 1 85 ? -14.630 -4.737 -21.863 1.00 89.75 85 VAL A CA 1
ATOM 678 C C . VAL A 1 85 ? -14.492 -5.031 -20.366 1.00 89.75 85 VAL A C 1
ATOM 680 O O . VAL A 1 85 ? -15.309 -4.622 -19.550 1.00 89.75 85 VAL A O 1
ATOM 683 N N . THR A 1 86 ? -13.519 -5.865 -20.020 1.00 89.75 86 THR A N 1
ATOM 684 C CA . THR A 1 86 ? -13.271 -6.349 -18.656 1.00 89.75 86 THR A CA 1
ATOM 685 C C . THR A 1 86 ? -12.958 -5.203 -17.695 1.00 89.75 86 THR A C 1
ATOM 687 O O . THR A 1 86 ? -12.267 -4.265 -18.083 1.00 89.75 86 THR A O 1
ATOM 690 N N . GLY A 1 87 ? -13.436 -5.296 -16.458 1.00 87.25 87 GLY A N 1
ATOM 691 C CA . GLY A 1 87 ? -13.237 -4.296 -15.408 1.00 87.25 87 GLY A CA 1
ATOM 692 C C . GLY A 1 87 ? -13.806 -4.783 -14.078 1.00 87.25 87 GLY A C 1
ATOM 693 O O . GLY 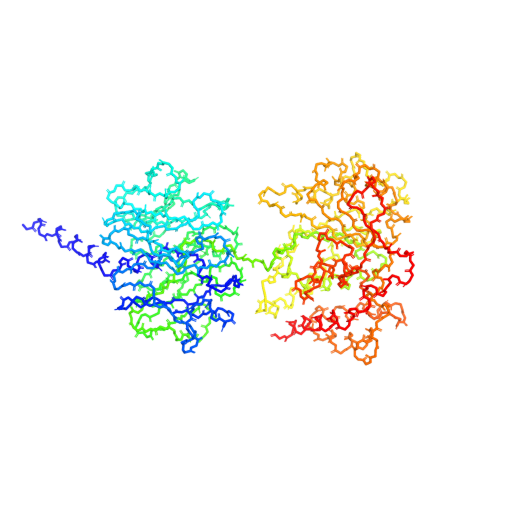A 1 87 ? -14.544 -5.765 -14.074 1.00 87.25 87 GLY A O 1
ATOM 694 N N . ASP A 1 88 ? -13.450 -4.123 -12.981 1.00 86.31 88 ASP A N 1
ATOM 695 C CA . ASP A 1 88 ? -14.031 -4.346 -11.650 1.00 86.31 88 ASP A CA 1
ATOM 696 C C . ASP A 1 88 ? -15.369 -3.605 -11.557 1.00 86.31 88 ASP A C 1
ATOM 698 O O . ASP A 1 88 ? -15.407 -2.401 -11.310 1.00 86.31 88 ASP A O 1
ATOM 702 N N . TYR A 1 89 ? -16.470 -4.276 -11.889 1.00 88.06 89 TYR A N 1
ATOM 703 C CA . TYR A 1 89 ? -17.798 -3.661 -11.983 1.00 88.06 89 TYR A CA 1
ATOM 704 C C . TYR A 1 89 ? -18.564 -3.690 -10.655 1.00 88.06 89 TYR A C 1
ATOM 706 O O . TYR A 1 89 ? -19.596 -3.016 -10.546 1.00 88.06 89 TYR A O 1
ATOM 714 N N . ASP A 1 90 ? -18.124 -4.469 -9.662 1.00 82.94 90 ASP A N 1
ATOM 715 C CA . ASP A 1 90 ? -18.745 -4.508 -8.332 1.00 82.94 90 ASP A CA 1
ATOM 716 C C . ASP A 1 90 ? -17.917 -3.857 -7.211 1.00 82.94 90 ASP A C 1
ATOM 718 O O . ASP A 1 90 ? -18.503 -3.497 -6.177 1.00 82.94 90 ASP A O 1
ATOM 722 N N . GLY A 1 91 ? -16.643 -3.563 -7.465 1.00 77.62 91 GLY A N 1
ATOM 723 C CA . GLY A 1 91 ? -15.702 -2.895 -6.568 1.00 77.62 91 GLY A CA 1
ATOM 724 C C . GLY A 1 91 ? -15.013 -3.848 -5.594 1.00 77.62 91 GLY A C 1
ATOM 725 O O . GLY A 1 91 ? -14.605 -3.407 -4.513 1.00 77.62 91 GLY A O 1
ATOM 726 N N . ASP A 1 92 ? -14.961 -5.151 -5.890 1.00 72.88 92 ASP A N 1
ATOM 727 C CA . ASP A 1 92 ? -14.352 -6.147 -5.005 1.00 72.88 92 ASP A CA 1
ATOM 728 C C . ASP A 1 92 ? -12.820 -6.244 -5.138 1.00 72.88 92 ASP A C 1
ATOM 730 O O . ASP A 1 92 ? -12.175 -6.930 -4.334 1.00 72.88 92 ASP A O 1
ATOM 734 N N . GLY A 1 93 ? -12.229 -5.486 -6.067 1.00 70.12 93 GLY A N 1
ATOM 735 C CA . GLY A 1 93 ? -10.805 -5.510 -6.371 1.00 70.12 93 GLY A CA 1
ATOM 736 C C . GLY A 1 93 ? -10.417 -6.612 -7.353 1.00 70.12 93 GLY A C 1
ATOM 737 O O . GLY A 1 93 ? -9.236 -6.942 -7.428 1.00 70.12 93 GLY A O 1
ATOM 738 N N . LYS A 1 94 ? -11.373 -7.197 -8.085 1.00 81.94 94 LYS A N 1
ATOM 739 C CA . LYS A 1 94 ? -11.130 -8.177 -9.147 1.00 81.94 94 LYS A CA 1
ATOM 740 C C . LYS A 1 94 ? -11.772 -7.739 -10.443 1.00 81.94 94 LYS A C 1
ATOM 742 O O . LYS A 1 94 ? -12.748 -7.012 -10.494 1.00 81.94 94 LYS A O 1
ATOM 747 N N . THR A 1 95 ? -11.199 -8.217 -11.532 1.00 87.06 95 THR A N 1
ATOM 748 C CA . THR A 1 95 ? -11.693 -7.954 -12.874 1.00 87.06 95 THR A CA 1
ATOM 749 C C . THR A 1 95 ? -12.781 -8.957 -13.235 1.00 87.06 95 THR A C 1
ATOM 751 O O . THR A 1 95 ? -12.527 -10.161 -13.336 1.00 87.06 95 THR A O 1
ATOM 754 N N . GLU A 1 96 ? -13.974 -8.474 -13.571 1.00 89.88 96 GLU A N 1
ATOM 755 C CA . GLU A 1 96 ? -15.008 -9.310 -14.166 1.00 89.88 96 GLU A CA 1
ATOM 756 C C . GLU A 1 96 ? -14.753 -9.561 -15.648 1.00 89.88 96 GLU A C 1
ATOM 758 O O . GLU A 1 96 ? -14.331 -8.693 -16.425 1.00 89.88 96 GLU A O 1
ATOM 763 N N . LEU A 1 97 ? -15.154 -10.754 -16.090 1.00 91.06 97 LEU A N 1
ATOM 764 C CA . LEU A 1 97 ? -15.263 -11.035 -17.512 1.00 91.06 97 LEU A CA 1
ATOM 765 C C . LEU A 1 97 ? -16.477 -10.297 -18.062 1.00 91.06 97 LEU A C 1
ATOM 767 O O . LEU A 1 97 ? -17.622 -10.534 -17.662 1.00 91.06 97 LEU A O 1
ATOM 771 N N . ALA A 1 98 ? -16.219 -9.429 -19.031 1.00 92.69 98 ALA A N 1
ATOM 772 C CA . ALA A 1 98 ? -17.247 -8.617 -19.640 1.00 92.69 98 ALA A CA 1
ATOM 773 C C . ALA A 1 98 ? -17.043 -8.480 -21.145 1.00 92.69 98 ALA A C 1
ATOM 775 O O . ALA A 1 98 ? -15.918 -8.337 -21.634 1.00 92.69 98 ALA A O 1
ATOM 776 N N . VAL A 1 99 ? -18.153 -8.501 -21.880 1.00 93.69 99 VAL A N 1
ATOM 777 C CA . VAL A 1 99 ? -18.176 -8.235 -23.318 1.00 93.69 99 VAL A CA 1
ATOM 778 C C . VAL A 1 99 ? -19.281 -7.254 -23.698 1.00 93.69 99 VAL A C 1
ATOM 780 O O . VAL A 1 99 ? -20.399 -7.320 -23.184 1.00 93.69 99 VAL A O 1
ATOM 783 N N . TRP A 1 100 ? -18.987 -6.369 -24.646 1.00 93.75 100 TRP A N 1
ATOM 784 C CA . TRP A 1 100 ? -19.952 -5.493 -25.296 1.00 93.75 100 TRP A CA 1
ATOM 785 C C . TRP A 1 100 ? -20.252 -5.999 -26.703 1.00 93.75 100 TRP A C 1
ATOM 787 O O . TRP A 1 100 ? -19.341 -6.276 -27.482 1.00 93.75 100 TRP A O 1
ATOM 797 N N . ARG A 1 101 ? -21.534 -6.114 -27.049 1.00 93.19 101 ARG A N 1
ATOM 798 C CA . ARG A 1 101 ? -21.994 -6.595 -28.354 1.00 93.19 101 ARG A CA 1
ATOM 799 C C . ARG A 1 101 ? -22.302 -5.422 -29.284 1.00 93.19 101 ARG A C 1
ATOM 801 O O . ARG A 1 101 ? -23.374 -4.825 -29.133 1.00 93.19 101 ARG A O 1
ATOM 808 N N . PRO A 1 102 ? -21.474 -5.140 -30.309 1.00 85.50 102 PRO A N 1
ATOM 809 C CA . PRO A 1 102 ? -21.618 -3.930 -31.121 1.00 85.50 102 PRO A CA 1
ATOM 810 C C . PRO A 1 102 ? -22.918 -3.838 -31.911 1.00 85.50 102 PRO A C 1
ATOM 812 O O . PRO A 1 102 ? -23.422 -2.748 -32.163 1.00 85.50 102 PRO A O 1
ATOM 815 N N . MET A 1 103 ? -23.477 -4.981 -32.315 1.00 85.50 103 MET A N 1
ATOM 816 C CA . MET A 1 103 ? -24.714 -5.008 -33.098 1.00 85.50 103 MET A CA 1
ATOM 817 C C . MET A 1 103 ? -25.938 -4.569 -32.303 1.00 85.50 103 MET A C 1
ATOM 819 O O . MET A 1 103 ? -26.892 -4.069 -32.889 1.00 85.50 103 MET A O 1
ATOM 823 N N . THR A 1 104 ? -25.930 -4.792 -30.990 1.00 89.62 104 THR A N 1
ATOM 824 C CA . THR A 1 104 ? -27.084 -4.486 -30.148 1.00 89.62 104 THR A CA 1
ATOM 825 C C . THR A 1 104 ? -26.807 -3.352 -29.182 1.00 89.62 104 THR A C 1
ATOM 827 O O . THR A 1 104 ? -27.756 -2.696 -28.804 1.00 89.62 104 THR A O 1
ATOM 830 N N . GLY A 1 105 ? -25.558 -3.108 -28.779 1.00 89.75 105 GLY A N 1
ATOM 831 C CA . GLY A 1 105 ? -25.228 -2.220 -27.661 1.00 89.75 105 GLY A CA 1
ATOM 832 C C . GLY A 1 105 ? -25.429 -2.877 -26.289 1.00 89.75 105 GLY A C 1
ATOM 833 O O . GLY A 1 105 ? -25.685 -2.188 -25.309 1.00 89.75 105 GLY A O 1
ATOM 834 N N . ASN A 1 106 ? -25.378 -4.212 -26.216 1.00 96.50 106 ASN A N 1
ATOM 835 C CA . ASN A 1 106 ? -25.580 -4.940 -24.958 1.00 96.50 106 ASN A CA 1
ATOM 836 C C . ASN A 1 106 ? -24.247 -5.241 -24.283 1.00 96.50 106 ASN A C 1
ATOM 838 O O . ASN A 1 106 ? -23.336 -5.738 -24.939 1.00 96.50 106 ASN A O 1
ATOM 842 N N . TRP A 1 107 ? -24.193 -5.028 -22.975 1.00 97.19 107 TRP A N 1
ATOM 843 C CA . TRP A 1 107 ? -23.112 -5.425 -22.083 1.00 97.19 107 TRP A CA 1
ATOM 844 C C . TRP A 1 107 ? -23.475 -6.736 -21.388 1.00 97.19 107 TRP A C 1
ATOM 846 O O . TRP A 1 107 ? -24.577 -6.872 -20.852 1.00 97.19 107 TRP A O 1
ATOM 856 N N . TYR A 1 108 ? -22.554 -7.692 -21.390 1.00 95.94 108 TYR A N 1
ATOM 857 C CA . TYR A 1 108 ? -22.667 -8.976 -20.702 1.00 95.94 108 TYR A CA 1
ATOM 858 C C . TYR A 1 108 ? -21.506 -9.083 -19.720 1.00 95.94 108 TYR A C 1
ATOM 860 O O . TYR A 1 108 ? -20.367 -9.209 -20.154 1.00 95.94 108 TYR A O 1
ATOM 868 N N . ILE A 1 109 ? -21.788 -9.036 -18.421 1.00 95.06 109 ILE A N 1
ATOM 869 C CA . ILE A 1 109 ? -20.785 -9.008 -17.345 1.00 95.06 109 ILE A CA 1
ATOM 870 C C . ILE A 1 109 ? -21.086 -10.187 -16.416 1.00 95.06 109 ILE A C 1
ATOM 872 O O . ILE A 1 109 ? -22.254 -10.426 -16.109 1.00 95.06 109 ILE A O 1
ATOM 876 N N . THR A 1 110 ? -20.071 -10.943 -15.992 1.00 91.88 110 THR A N 1
ATOM 877 C CA . THR A 1 110 ? -20.242 -12.208 -15.245 1.00 91.88 110 THR A CA 1
ATOM 878 C C . THR A 1 110 ? -21.048 -12.106 -13.957 1.00 91.88 110 THR A C 1
ATOM 880 O O . THR A 1 110 ? -21.711 -13.074 -13.587 1.00 91.88 110 THR A O 1
ATOM 883 N N . ILE A 1 111 ? -21.031 -10.951 -13.297 1.00 89.44 111 ILE A N 1
ATOM 884 C CA . ILE A 1 111 ? -21.773 -10.705 -12.051 1.00 89.44 111 ILE A CA 1
ATOM 885 C C . ILE A 1 111 ? -23.266 -10.415 -12.276 1.00 89.44 111 ILE A C 1
ATOM 887 O O . ILE A 1 111 ? -24.059 -10.476 -11.335 1.00 89.44 111 ILE A O 1
ATOM 891 N N . TYR A 1 112 ? -23.688 -10.134 -13.515 1.00 90.00 112 TYR A N 1
ATOM 892 C CA . TYR A 1 112 ? -25.074 -9.801 -13.840 1.00 90.00 112 TYR A CA 1
ATOM 893 C C . TYR A 1 112 ? -25.790 -10.943 -14.568 1.00 90.00 112 TYR A C 1
ATOM 895 O O . TYR A 1 112 ? -25.373 -11.426 -15.616 1.00 90.00 112 TYR A O 1
ATOM 903 N N . ASN A 1 113 ? -26.970 -11.313 -14.059 1.00 88.44 113 ASN A N 1
ATOM 904 C CA . ASN A 1 113 ? -27.806 -12.372 -14.642 1.00 88.44 113 ASN A CA 1
ATOM 905 C C . ASN A 1 113 ? -28.530 -11.965 -15.942 1.00 88.44 113 ASN A C 1
ATOM 907 O O . ASN A 1 113 ? -29.177 -12.800 -16.576 1.00 88.44 113 ASN A O 1
ATOM 911 N N . LYS A 1 114 ? -28.500 -10.682 -16.318 1.00 93.62 114 LYS A N 1
ATOM 912 C CA . LYS A 1 114 ? -29.160 -10.143 -17.516 1.00 93.62 114 LYS A CA 1
ATOM 913 C C . LYS A 1 114 ? -28.234 -9.154 -18.221 1.00 93.62 114 LYS A C 1
ATOM 915 O O . LYS A 1 114 ? -27.515 -8.435 -17.530 1.00 93.62 114 LYS A O 1
ATOM 920 N N . PRO A 1 115 ? -28.281 -9.074 -19.564 1.00 95.88 115 PRO A N 1
ATOM 921 C CA . PRO A 1 115 ? -27.524 -8.066 -20.285 1.00 95.88 115 PRO A CA 1
ATOM 922 C C . PRO A 1 115 ? -28.016 -6.662 -19.945 1.00 95.88 115 PRO A C 1
ATOM 924 O O . PRO A 1 115 ? -29.215 -6.436 -19.755 1.00 95.88 115 PRO A O 1
ATOM 927 N N . ILE A 1 116 ? -27.083 -5.717 -19.929 1.00 97.00 116 ILE A N 1
ATOM 928 C CA . ILE A 1 116 ? -27.367 -4.296 -19.759 1.00 97.00 116 ILE A CA 1
ATOM 929 C C . ILE A 1 116 ? -27.335 -3.656 -21.146 1.00 97.00 116 ILE A C 1
ATOM 931 O O . ILE A 1 116 ? -26.294 -3.593 -21.795 1.00 97.00 116 ILE A O 1
ATOM 935 N N . GLN A 1 117 ? -28.486 -3.193 -21.622 1.00 96.00 117 GLN A N 1
ATOM 936 C CA . GLN A 1 117 ? -28.600 -2.503 -22.904 1.00 96.00 117 GLN A CA 1
ATOM 937 C C . GLN A 1 117 ? -28.148 -1.049 -22.731 1.00 96.00 117 GLN A C 1
ATOM 939 O O . GLN A 1 117 ? -28.904 -0.223 -22.219 1.00 96.00 117 GLN A O 1
ATOM 944 N N . TYR A 1 118 ? -26.921 -0.732 -23.148 1.00 95.75 118 TYR A N 1
ATOM 945 C CA . TYR A 1 118 ? -26.361 0.611 -23.024 1.00 95.75 118 TYR A CA 1
ATOM 946 C C . TYR A 1 118 ? -25.402 0.940 -24.178 1.00 95.75 118 TYR A C 1
ATOM 948 O O . TYR A 1 118 ? -24.352 0.319 -24.351 1.00 95.75 118 TYR A O 1
ATOM 956 N N . GLY A 1 119 ? -25.788 1.934 -24.981 1.00 93.38 119 GLY A N 1
ATOM 957 C CA . GLY A 1 119 ? -25.127 2.303 -26.235 1.00 93.38 119 GLY A CA 1
ATOM 958 C C . GLY A 1 119 ? -25.866 1.823 -27.485 1.00 93.38 119 GLY A C 1
ATOM 959 O O . GLY A 1 119 ? -26.871 1.112 -27.410 1.00 93.38 119 GLY A O 1
ATOM 960 N N . LEU A 1 120 ? -25.374 2.259 -28.643 1.00 90.62 120 LEU A N 1
ATOM 961 C CA . LEU A 1 120 ? -25.930 1.989 -29.968 1.00 90.62 120 LEU A CA 1
ATOM 962 C C . LEU A 1 120 ? -24.880 1.384 -30.907 1.00 90.62 120 LEU A C 1
ATOM 964 O O . LEU A 1 120 ? -23.675 1.430 -30.657 1.00 90.62 120 LEU A O 1
ATOM 968 N N . GLN A 1 121 ? -25.343 0.856 -32.041 1.00 87.75 121 GLN A N 1
ATOM 969 C CA . GLN A 1 121 ? -24.450 0.395 -33.098 1.00 87.75 121 GLN A CA 1
ATOM 970 C C . GLN A 1 121 ? -23.550 1.539 -33.592 1.00 87.75 121 GLN A C 1
ATOM 972 O O . GLN A 1 121 ? -24.030 2.579 -34.047 1.00 87.75 121 GLN A O 1
ATOM 977 N N . GLY A 1 122 ? -22.238 1.305 -33.556 1.00 80.31 122 GLY A N 1
ATOM 978 C CA . GLY A 1 122 ? -21.221 2.280 -33.955 1.00 80.31 122 GLY A CA 1
ATOM 979 C C . GLY A 1 122 ? -20.702 3.162 -32.818 1.00 80.31 122 GLY A C 1
ATOM 980 O O . GLY A 1 122 ? -19.790 3.949 -33.067 1.00 80.31 122 GLY A O 1
ATOM 981 N N . ASP A 1 123 ? -21.237 3.021 -31.603 1.00 88.81 123 ASP A N 1
ATOM 982 C CA . ASP A 1 123 ? -20.590 3.549 -30.404 1.00 88.81 123 ASP A CA 1
ATOM 983 C C . ASP A 1 123 ? -19.339 2.708 -30.060 1.00 88.81 123 ASP A C 1
ATOM 985 O O . ASP A 1 123 ? -19.187 1.570 -30.514 1.00 88.81 123 ASP A O 1
ATOM 989 N N . ILE A 1 124 ? -18.425 3.281 -29.278 1.00 85.31 124 ILE A N 1
ATOM 990 C CA . ILE A 1 124 ? -17.202 2.638 -28.782 1.00 85.31 124 ILE A CA 1
ATOM 991 C C . ILE A 1 124 ? -17.351 2.452 -27.268 1.00 85.31 124 ILE A C 1
ATOM 993 O O . ILE A 1 124 ? -17.583 3.452 -26.590 1.00 85.31 124 ILE A O 1
ATOM 997 N N . PRO A 1 125 ? -17.237 1.233 -26.712 1.00 89.69 125 PRO A N 1
ATOM 998 C CA . PRO A 1 125 ? -17.253 1.052 -25.265 1.00 89.69 125 PRO A CA 1
ATOM 999 C C . PRO A 1 125 ? -15.998 1.673 -24.641 1.00 89.69 125 PRO A C 1
ATOM 1001 O O . PRO A 1 125 ? -14.891 1.455 -25.133 1.00 89.69 125 PRO A O 1
ATOM 1004 N N . VAL A 1 126 ? -16.191 2.447 -23.574 1.00 90.38 126 VAL A N 1
ATOM 1005 C CA . VAL A 1 126 ? -15.142 3.184 -22.845 1.00 90.38 126 VAL A CA 1
ATOM 1006 C C . VAL A 1 126 ? -15.372 3.066 -21.332 1.00 90.38 126 VAL A C 1
ATOM 1008 O O . VAL A 1 126 ? -15.617 4.075 -20.674 1.00 90.38 126 VAL A O 1
ATOM 1011 N N . PRO A 1 127 ? -15.401 1.844 -20.775 1.00 89.94 127 PRO A N 1
ATOM 1012 C CA . PRO A 1 127 ? -15.586 1.674 -19.335 1.00 89.94 127 PRO A CA 1
ATOM 1013 C C . PRO A 1 127 ? -14.413 2.317 -18.589 1.00 89.94 127 PRO A C 1
ATOM 1015 O O . PRO A 1 127 ? -13.309 2.302 -19.121 1.00 89.94 127 PRO A O 1
ATOM 1018 N N . ALA A 1 128 ? -14.665 2.913 -17.427 1.00 89.00 128 ALA A N 1
ATOM 1019 C CA . ALA A 1 128 ? -13.686 3.601 -16.573 1.00 89.00 128 ALA A CA 1
ATOM 1020 C C . ALA A 1 128 ? -14.395 4.063 -15.283 1.00 89.00 128 ALA A C 1
ATOM 1022 O O . ALA A 1 128 ? -15.620 4.010 -15.241 1.00 89.00 128 ALA A O 1
ATOM 1023 N N . ASP A 1 129 ? -13.670 4.499 -14.255 1.00 87.88 129 ASP A N 1
ATOM 1024 C CA . ASP A 1 129 ? -14.263 5.014 -13.005 1.00 87.88 129 ASP A CA 1
ATOM 1025 C C . ASP A 1 129 ? -14.479 6.535 -13.110 1.00 87.88 129 ASP A C 1
ATOM 1027 O O . ASP A 1 129 ? -13.634 7.332 -12.702 1.00 87.88 129 ASP A O 1
ATOM 1031 N N . TYR A 1 130 ? -15.579 6.979 -13.725 1.00 89.12 130 TYR A N 1
ATOM 1032 C CA . TYR A 1 130 ? -15.809 8.408 -13.977 1.00 89.12 130 TYR A CA 1
ATOM 1033 C C . TYR A 1 130 ? -16.351 9.151 -12.752 1.00 89.12 130 TYR A C 1
ATOM 1035 O O . TYR A 1 130 ? -16.306 10.390 -12.713 1.00 89.12 130 TYR A O 1
ATOM 1043 N N . ASP A 1 131 ? -16.919 8.441 -11.775 1.00 84.12 131 ASP A N 1
ATOM 1044 C CA . ASP A 1 131 ? -17.515 9.044 -10.586 1.00 84.12 131 ASP A CA 1
ATOM 1045 C C . ASP A 1 131 ? -16.648 8.936 -9.316 1.00 84.12 131 ASP A C 1
ATOM 1047 O O . ASP A 1 131 ? -16.850 9.735 -8.386 1.00 84.12 131 ASP A O 1
ATOM 1051 N N . GLY A 1 132 ? -15.598 8.115 -9.342 1.00 80.19 132 GLY A N 1
ATOM 1052 C CA . GLY A 1 132 ? -14.595 7.937 -8.294 1.00 80.19 132 GLY A CA 1
ATOM 1053 C C . GLY A 1 132 ? -15.030 7.006 -7.169 1.00 80.19 132 GLY A C 1
ATOM 1054 O O . GLY A 1 132 ? -14.528 7.153 -6.046 1.00 80.19 132 GLY A O 1
ATOM 1055 N N . ASP A 1 133 ? -16.013 6.135 -7.400 1.00 76.38 133 ASP A N 1
ATOM 1056 C CA . ASP A 1 133 ? -16.493 5.184 -6.397 1.00 76.38 133 ASP A CA 1
ATOM 1057 C C . ASP A 1 133 ? -15.624 3.917 -6.289 1.00 76.38 133 ASP A C 1
ATOM 1059 O O . ASP A 1 133 ? -15.812 3.115 -5.365 1.00 76.38 133 ASP A O 1
ATOM 1063 N N . GLY A 1 134 ? -14.612 3.790 -7.154 1.00 72.12 134 GLY A N 1
ATOM 1064 C CA . GLY A 1 134 ? -13.707 2.652 -7.225 1.00 72.12 134 GLY A CA 1
ATOM 1065 C C . GLY A 1 134 ? -14.227 1.504 -8.084 1.00 72.12 134 GLY A C 1
ATOM 1066 O O . GLY A 1 134 ? -13.632 0.429 -8.029 1.00 72.12 134 GLY A O 1
ATOM 1067 N N . LYS A 1 135 ? -15.315 1.698 -8.837 1.00 83.88 135 LYS A N 1
ATOM 1068 C CA . LYS A 1 135 ? -15.887 0.709 -9.754 1.00 83.88 135 LYS A CA 1
ATOM 1069 C C . LYS A 1 135 ? -15.762 1.157 -11.198 1.00 83.88 135 LYS A C 1
ATOM 1071 O O . LYS A 1 135 ? -15.661 2.326 -11.541 1.00 83.88 135 LYS A O 1
ATOM 1076 N N . THR A 1 136 ? -15.833 0.176 -12.081 1.00 89.19 136 THR A N 1
ATOM 1077 C CA . THR A 1 136 ? -15.911 0.388 -13.519 1.00 89.19 136 THR A CA 1
ATOM 1078 C C . THR A 1 136 ? -17.317 0.834 -13.897 1.00 89.19 136 THR A C 1
ATOM 1080 O O . THR A 1 136 ? -18.266 0.045 -13.845 1.00 89.19 136 THR A O 1
ATOM 1083 N N . ASP A 1 137 ? -17.455 2.061 -14.387 1.00 92.94 137 ASP A N 1
ATOM 1084 C CA . ASP A 1 137 ? -18.705 2.519 -14.975 1.00 92.94 137 ASP A CA 1
ATOM 1085 C C . ASP A 1 137 ? -18.910 1.948 -16.376 1.00 92.94 137 ASP A C 1
ATOM 1087 O O . ASP A 1 137 ? -18.007 1.856 -17.212 1.00 92.94 137 ASP A O 1
ATOM 1091 N N . ILE A 1 138 ? -20.170 1.662 -16.695 1.00 95.50 138 ILE A N 1
ATOM 1092 C CA . ILE A 1 138 ? -20.583 1.349 -18.060 1.00 95.50 138 ILE A CA 1
ATOM 1093 C C . ILE A 1 138 ? -20.691 2.654 -18.855 1.00 95.50 138 ILE A C 1
ATOM 1095 O O . ILE A 1 138 ? -21.571 3.482 -18.600 1.00 95.50 138 ILE A O 1
ATOM 1099 N N . ALA A 1 139 ? -19.851 2.813 -19.877 1.00 95.19 139 ALA A N 1
ATOM 1100 C CA . ALA A 1 139 ? -19.870 3.998 -20.725 1.00 95.19 139 ALA A CA 1
ATOM 1101 C C . ALA A 1 139 ? -19.566 3.703 -22.196 1.00 95.19 139 ALA A C 1
ATOM 1103 O O . ALA A 1 139 ? -18.886 2.737 -22.548 1.00 95.19 139 ALA A O 1
ATOM 1104 N N . VAL A 1 140 ? -20.085 4.563 -23.074 1.00 94.69 140 VAL A N 1
ATOM 1105 C CA . VAL A 1 140 ? -19.821 4.530 -24.514 1.00 94.69 140 VAL A CA 1
ATOM 1106 C C . VAL A 1 140 ? -19.491 5.920 -25.062 1.00 94.69 140 VAL A C 1
ATOM 1108 O O . VAL A 1 140 ? -20.093 6.919 -24.667 1.00 94.69 140 VAL A O 1
ATOM 1111 N N . TRP A 1 141 ? -18.577 5.988 -26.026 1.00 92.44 141 TRP A N 1
ATOM 1112 C CA . TRP A 1 141 ? -18.285 7.182 -26.812 1.00 92.44 141 TRP A CA 1
ATOM 1113 C C . TRP A 1 141 ? -18.885 7.054 -28.209 1.00 92.44 141 TRP A C 1
ATOM 1115 O O . TRP A 1 141 ? -18.671 6.058 -28.897 1.00 92.44 141 TRP A O 1
ATOM 1125 N N . ARG A 1 142 ? -19.628 8.070 -28.650 1.00 92.19 142 ARG A N 1
ATOM 1126 C CA . ARG A 1 142 ? -20.274 8.124 -29.963 1.00 92.19 142 ARG A CA 1
ATOM 1127 C C . ARG A 1 142 ? -19.416 8.924 -30.945 1.00 92.19 142 ARG A C 1
ATOM 1129 O O . ARG A 1 142 ? -19.466 10.160 -30.921 1.00 92.19 142 ARG A O 1
ATOM 1136 N N . PRO A 1 143 ? -18.707 8.274 -31.889 1.00 82.00 143 PRO A N 1
ATOM 1137 C CA . PRO A 1 143 ? -17.712 8.954 -32.718 1.00 82.00 143 PRO A CA 1
ATOM 1138 C C . PRO A 1 143 ? -18.289 10.020 -33.644 1.00 82.00 143 PRO A C 1
ATOM 1140 O O . PRO A 1 143 ? -17.631 11.012 -33.936 1.00 82.00 143 PRO A O 1
ATOM 1143 N N . LYS A 1 144 ? -19.522 9.822 -34.129 1.00 81.19 144 LYS A N 1
ATOM 1144 C CA . LYS A 1 144 ? -20.170 10.743 -35.078 1.00 81.19 144 LYS A CA 1
ATOM 1145 C C . LYS A 1 144 ? -20.380 12.142 -34.500 1.00 81.19 144 LY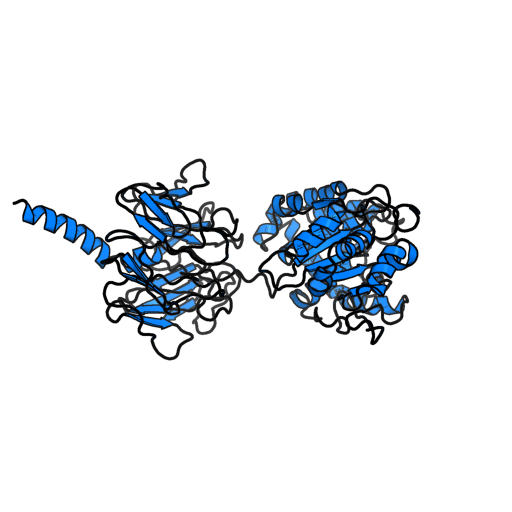S A C 1
ATOM 1147 O O . LYS A 1 144 ? -20.372 13.107 -35.254 1.00 81.19 144 LYS A O 1
ATOM 1152 N N . GLU A 1 145 ? -20.576 12.229 -33.190 1.00 83.00 145 GLU A N 1
ATOM 1153 C CA . GLU A 1 145 ? -20.966 13.460 -32.500 1.00 83.00 145 GLU A CA 1
ATOM 1154 C C . GLU A 1 145 ? -19.948 13.886 -31.436 1.00 83.00 145 GLU A C 1
ATOM 1156 O O . GLU A 1 145 ? -20.035 15.004 -30.951 1.00 83.00 145 GLU A O 1
ATOM 1161 N N . GLY A 1 146 ? -18.998 13.024 -31.054 1.00 87.31 146 GLY A N 1
ATOM 1162 C CA . GLY A 1 146 ? -18.059 13.303 -29.963 1.00 87.31 146 GLY A CA 1
ATOM 1163 C C . GLY A 1 146 ? -18.704 13.268 -28.571 1.00 87.31 146 GLY A C 1
ATOM 1164 O O . GLY A 1 146 ? -18.193 13.891 -27.645 1.00 87.31 146 GLY A O 1
ATOM 1165 N N . ASN A 1 147 ? -19.835 12.573 -28.421 1.00 94.31 147 ASN A N 1
ATOM 1166 C CA . ASN A 1 147 ? -20.586 12.502 -27.167 1.00 94.31 147 ASN A CA 1
ATOM 1167 C C . ASN A 1 147 ? -20.209 11.254 -26.362 1.00 94.31 147 ASN A C 1
ATOM 1169 O O . ASN A 1 147 ? -20.215 10.147 -26.895 1.00 94.31 147 ASN A O 1
ATOM 1173 N N . TRP A 1 148 ? -19.948 11.433 -25.073 1.00 96.00 148 TRP A N 1
ATOM 1174 C CA . TRP A 1 148 ? -19.778 10.376 -24.083 1.00 96.00 148 TRP A CA 1
ATOM 1175 C C . TRP A 1 148 ? -21.099 10.154 -23.355 1.00 96.00 148 TRP A C 1
ATOM 1177 O O . TRP A 1 148 ? -21.730 11.105 -22.889 1.00 96.00 148 TRP A O 1
ATOM 1187 N N . TYR A 1 149 ? -21.511 8.899 -23.252 1.00 96.06 149 TYR A N 1
ATOM 1188 C CA . TYR A 1 149 ? -22.677 8.464 -22.497 1.00 96.06 149 TYR A CA 1
ATOM 1189 C C . TYR A 1 149 ? -22.180 7.549 -21.386 1.00 96.06 149 TYR A C 1
ATOM 1191 O O . TYR A 1 149 ? -21.734 6.442 -21.668 1.00 96.06 149 TYR A O 1
ATOM 1199 N N . ILE A 1 150 ? -22.267 8.005 -20.141 1.00 95.88 150 ILE A N 1
ATOM 1200 C CA . ILE A 1 150 ? -21.848 7.270 -18.939 1.00 95.88 150 ILE A CA 1
ATOM 1201 C C . ILE A 1 150 ? -23.125 6.927 -18.174 1.00 95.88 150 ILE A C 1
ATOM 1203 O O . ILE A 1 150 ? -23.954 7.813 -17.969 1.00 95.88 150 ILE A O 1
ATOM 1207 N N . LYS A 1 151 ? -23.350 5.644 -17.873 1.00 92.69 151 LYS A N 1
ATOM 1208 C CA . LYS A 1 151 ? -24.665 5.113 -17.469 1.00 92.69 151 LYS A CA 1
ATOM 1209 C C . LYS A 1 151 ? -25.264 5.801 -16.251 1.00 92.69 151 LYS A C 1
ATOM 1211 O O . LYS A 1 151 ? -26.470 6.049 -16.241 1.00 92.69 151 LYS A O 1
ATOM 1216 N N . ASP A 1 152 ? -24.434 6.119 -15.271 1.00 87.38 152 ASP A N 1
ATOM 1217 C CA . ASP A 1 152 ? -24.883 6.654 -13.990 1.00 87.38 152 ASP A CA 1
ATOM 1218 C C . ASP A 1 152 ? -24.752 8.192 -13.907 1.00 87.38 152 ASP A C 1
ATOM 1220 O O . ASP A 1 152 ? -25.127 8.812 -12.911 1.00 87.38 152 ASP A O 1
ATOM 1224 N N . LEU A 1 153 ? -24.368 8.844 -15.018 1.00 87.69 153 LEU A N 1
ATOM 1225 C CA . LEU A 1 153 ? -24.428 10.299 -15.167 1.00 87.69 153 LEU A CA 1
ATOM 1226 C C . LEU A 1 153 ? -25.725 10.761 -15.860 1.00 87.69 153 LEU A C 1
ATOM 1228 O O . LEU A 1 153 ? -26.151 10.198 -16.869 1.00 87.69 153 LEU A O 1
ATOM 1232 N N . PRO A 1 154 ? -26.348 11.861 -15.393 1.00 84.00 154 PRO A N 1
ATOM 1233 C CA . PRO A 1 154 ? -27.674 12.279 -15.855 1.00 84.00 154 PRO A CA 1
ATOM 1234 C C . PRO A 1 154 ? -27.689 12.918 -17.251 1.00 84.00 154 PRO A C 1
ATOM 1236 O O . PRO A 1 154 ? -28.766 13.154 -17.805 1.00 84.00 154 PRO A O 1
ATOM 1239 N N . ARG A 1 155 ? -26.528 13.289 -17.807 1.00 89.56 155 ARG A N 1
ATOM 1240 C CA . ARG A 1 155 ? -26.417 13.963 -19.109 1.00 89.56 155 ARG A CA 1
ATOM 1241 C C . ARG A 1 155 ? -25.183 13.482 -19.874 1.00 89.56 155 ARG A C 1
ATOM 1243 O O . ARG A 1 155 ? -24.149 13.275 -19.245 1.00 89.56 155 ARG A O 1
ATOM 1250 N N . PRO A 1 156 ? -25.258 13.381 -21.215 1.00 93.06 156 PRO A N 1
ATOM 1251 C CA . PRO A 1 156 ? -24.085 13.121 -22.039 1.00 93.06 156 PRO A CA 1
ATOM 1252 C C . PRO A 1 156 ? -23.048 14.240 -21.906 1.00 93.06 156 PRO A C 1
ATOM 1254 O O . PRO A 1 156 ? -23.406 15.416 -21.794 1.00 93.06 156 PRO A O 1
ATOM 1257 N N . VAL A 1 157 ? -21.772 13.875 -21.987 1.00 94.25 157 VAL A N 1
ATOM 1258 C CA . VAL A 1 157 ? -20.648 14.817 -21.989 1.00 94.25 157 VAL A CA 1
ATOM 1259 C C . VAL A 1 157 ? -20.158 14.976 -23.425 1.00 94.25 157 VAL A C 1
ATOM 1261 O O . VAL A 1 157 ? -19.715 14.015 -24.047 1.00 94.25 157 VAL A O 1
ATOM 1264 N N . HIS A 1 158 ? -20.244 16.183 -23.979 1.00 94.25 158 HIS A N 1
ATOM 1265 C CA . HIS A 1 158 ? -19.699 16.460 -25.308 1.00 94.25 158 HIS A CA 1
ATOM 1266 C C . HIS A 1 158 ? -18.204 16.762 -25.198 1.00 94.25 158 HIS A C 1
ATOM 1268 O O . HIS A 1 158 ? -17.821 17.812 -24.679 1.00 94.25 158 HIS A O 1
ATOM 1274 N N . TYR A 1 159 ? -17.362 15.842 -25.668 1.00 92.75 159 TYR A N 1
ATOM 1275 C CA . TYR A 1 159 ? -15.915 15.997 -25.597 1.00 92.75 159 TYR A CA 1
ATOM 1276 C C . TYR A 1 159 ? -15.210 15.212 -26.712 1.00 92.75 159 TYR A C 1
ATOM 1278 O O . TYR A 1 159 ? -15.174 13.978 -26.727 1.00 92.75 159 TYR A O 1
ATOM 1286 N N . GLY A 1 160 ? -14.635 15.953 -27.661 1.00 90.31 160 GLY A N 1
ATOM 1287 C CA . GLY A 1 160 ? -13.970 15.419 -28.847 1.00 90.31 160 GLY A CA 1
ATOM 1288 C C . GLY A 1 160 ? -14.755 15.625 -30.137 1.00 90.31 160 GLY A C 1
ATOM 1289 O O . GLY A 1 160 ? -15.688 16.417 -30.212 1.00 90.31 160 GLY A O 1
ATOM 1290 N N . SER A 1 161 ? -14.316 14.968 -31.207 1.00 87.25 161 SER A N 1
ATOM 1291 C CA . SER A 1 161 ? -14.880 15.137 -32.548 1.00 87.25 161 SER A CA 1
ATOM 1292 C C . SER A 1 161 ? -14.698 13.871 -33.376 1.00 87.25 161 SER A C 1
ATOM 1294 O O . SER A 1 161 ? -13.941 12.971 -33.006 1.00 87.25 161 SER A O 1
ATOM 1296 N N . PHE A 1 162 ? -15.383 13.806 -34.518 1.00 83.81 162 PHE A N 1
ATOM 1297 C CA . PHE A 1 162 ? -15.254 12.687 -35.443 1.00 83.81 162 PHE A CA 1
ATOM 1298 C C . PHE A 1 162 ? -13.791 12.444 -35.840 1.00 83.81 162 PHE A C 1
ATOM 1300 O O . PHE A 1 162 ? -13.076 13.362 -36.240 1.00 83.81 162 PHE A O 1
ATOM 1307 N N . GLY A 1 163 ? -13.357 11.187 -35.733 1.00 75.31 163 GLY A N 1
ATOM 1308 C CA . GLY A 1 163 ? -11.982 10.770 -36.010 1.00 75.31 163 GLY A CA 1
ATOM 1309 C C . GLY A 1 163 ? -11.022 10.881 -34.824 1.00 75.31 163 GLY A C 1
ATOM 1310 O O . GLY A 1 163 ? -9.878 10.458 -34.961 1.00 75.31 163 GLY A O 1
ATOM 1311 N N . HIS A 1 164 ? -11.455 11.409 -33.674 1.00 86.00 164 HIS A N 1
ATOM 1312 C CA . HIS A 1 164 ? -10.690 11.296 -32.432 1.00 86.00 164 HIS A CA 1
ATOM 1313 C C . HIS A 1 164 ? -10.796 9.885 -31.837 1.00 86.00 164 HIS A C 1
ATOM 1315 O O . HIS A 1 164 ? -11.686 9.108 -32.184 1.00 86.00 164 HIS A O 1
ATOM 1321 N N . ILE A 1 165 ? -9.872 9.572 -30.936 1.00 83.56 165 ILE A N 1
ATOM 1322 C CA . ILE A 1 165 ? -9.783 8.311 -30.207 1.00 83.56 165 ILE A CA 1
ATOM 1323 C C . ILE A 1 165 ? -10.078 8.594 -28.725 1.00 83.56 165 ILE A C 1
ATOM 1325 O O . ILE A 1 165 ? -9.402 9.457 -28.168 1.00 83.56 165 ILE A O 1
ATOM 1329 N N . PRO A 1 166 ? -11.057 7.934 -28.080 1.00 87.75 166 PRO A N 1
ATOM 1330 C CA . PRO A 1 166 ? -11.286 8.093 -26.644 1.00 87.75 166 PRO A CA 1
ATOM 1331 C C . PRO A 1 166 ? -10.127 7.487 -25.847 1.00 87.75 166 PRO A C 1
ATOM 1333 O O . PRO A 1 166 ? -9.685 6.396 -26.178 1.00 87.75 166 PRO A O 1
ATOM 1336 N N . VAL A 1 167 ? -9.637 8.195 -24.832 1.00 89.94 167 VAL A N 1
ATOM 1337 C CA . VAL A 1 167 ? -8.491 7.808 -23.989 1.00 89.94 167 VAL A CA 1
ATOM 1338 C C . VAL A 1 167 ? -8.764 8.196 -22.531 1.00 89.94 167 VAL A C 1
ATOM 1340 O O . VAL A 1 167 ? -8.087 9.075 -22.009 1.00 89.94 167 VAL A O 1
ATOM 1343 N N . PRO A 1 168 ? -9.808 7.652 -21.882 1.00 90.12 168 PRO A N 1
ATOM 1344 C CA . PRO A 1 168 ? -10.102 8.019 -20.503 1.00 90.12 168 PRO A CA 1
ATOM 1345 C C . PRO A 1 168 ? -8.950 7.625 -19.564 1.00 90.12 168 PRO A C 1
ATOM 1347 O O . PRO A 1 168 ? -8.173 6.711 -19.868 1.00 90.12 168 PRO A O 1
ATOM 1350 N N . GLY A 1 169 ? -8.833 8.343 -18.449 1.00 88.38 169 GLY A N 1
ATOM 1351 C CA . GLY A 1 169 ? -7.836 8.077 -17.413 1.00 88.38 169 GLY A CA 1
ATOM 1352 C C . GLY A 1 169 ? -7.778 9.176 -16.353 1.00 88.38 169 GLY A C 1
ATOM 1353 O O . GLY A 1 169 ? -8.103 10.326 -16.643 1.00 88.38 169 GLY A O 1
ATOM 1354 N N . ASP A 1 170 ? -7.352 8.844 -15.138 1.00 86.69 170 ASP A N 1
ATOM 1355 C CA . ASP A 1 170 ? -7.103 9.798 -14.049 1.00 86.69 170 ASP A CA 1
ATOM 1356 C C . ASP A 1 170 ? -5.819 10.607 -14.309 1.00 86.69 170 ASP A C 1
ATOM 1358 O O . ASP A 1 170 ? -4.733 10.281 -13.832 1.00 86.69 170 ASP A O 1
ATOM 1362 N N . TYR A 1 171 ? -5.897 11.649 -15.138 1.00 89.00 171 TYR A N 1
ATOM 1363 C CA . TYR A 1 171 ? -4.745 12.486 -15.497 1.00 89.00 171 TYR A CA 1
ATOM 1364 C C . TYR A 1 171 ? -4.401 13.512 -14.414 1.00 89.00 171 TYR A C 1
ATOM 1366 O O . TYR A 1 171 ? -3.338 14.151 -14.482 1.00 89.00 171 TYR A O 1
ATOM 1374 N N . ASN A 1 172 ? -5.311 13.749 -13.467 1.00 84.12 172 ASN A N 1
ATOM 1375 C CA . ASN A 1 172 ? -5.173 14.783 -12.450 1.00 84.12 172 ASN A CA 1
ATOM 1376 C C . ASN A 1 172 ? -4.746 14.214 -11.071 1.00 84.12 172 ASN A C 1
ATOM 1378 O O . ASN A 1 172 ? -4.078 14.927 -10.308 1.00 84.12 172 ASN A O 1
ATOM 1382 N N . GLY A 1 173 ? -5.004 12.928 -10.820 1.00 80.19 173 GLY A N 1
ATOM 1383 C CA . GLY A 1 173 ? -4.694 12.174 -9.606 1.00 80.19 173 GLY A CA 1
ATOM 1384 C C . GLY A 1 173 ? -5.758 12.264 -8.508 1.00 80.19 173 GLY A C 1
ATOM 1385 O O . GLY A 1 173 ? -5.400 12.170 -7.331 1.00 80.19 173 GLY A O 1
ATOM 1386 N N . ASP A 1 174 ? -7.022 12.531 -8.841 1.00 76.19 174 ASP A N 1
ATOM 1387 C CA . ASP A 1 174 ? -8.119 12.659 -7.868 1.00 76.19 174 ASP A CA 1
ATOM 1388 C C . ASP A 1 174 ? -8.903 11.359 -7.651 1.00 76.19 174 ASP A C 1
ATOM 1390 O O . ASP A 1 174 ? -9.798 11.323 -6.799 1.00 76.19 174 ASP A O 1
ATOM 1394 N N . GLY A 1 175 ? -8.516 10.289 -8.347 1.00 71.81 175 GLY A N 1
ATOM 1395 C CA . GLY A 1 175 ? -9.170 8.993 -8.291 1.00 71.81 175 GLY A CA 1
ATOM 1396 C C . GLY A 1 175 ? -10.379 8.869 -9.212 1.00 71.81 175 GLY A C 1
ATOM 1397 O O . GLY A 1 175 ? -11.087 7.880 -9.078 1.00 71.81 175 GLY A O 1
ATOM 1398 N N . LYS A 1 176 ? -10.626 9.836 -10.106 1.00 84.50 176 LYS A N 1
ATOM 1399 C CA . LYS A 1 176 ? -11.643 9.753 -11.159 1.00 84.50 176 LYS A CA 1
ATOM 1400 C C . LYS A 1 176 ? -10.983 9.748 -12.522 1.00 84.50 176 LYS A C 1
ATOM 1402 O O . LYS A 1 176 ? -10.087 10.539 -12.799 1.00 84.50 176 LYS A O 1
ATOM 1407 N N . ASP A 1 177 ? -11.489 8.917 -13.415 1.00 89.19 177 ASP A N 1
ATOM 1408 C CA . ASP A 1 177 ? -11.067 8.939 -14.799 1.00 89.19 177 ASP A CA 1
ATOM 1409 C C . ASP A 1 177 ? -11.679 10.142 -15.527 1.00 89.19 177 ASP A C 1
ATOM 1411 O O . ASP A 1 177 ? -12.897 10.346 -15.599 1.00 89.19 177 ASP A O 1
ATOM 1415 N N . GLU A 1 178 ? -10.820 10.957 -16.131 1.00 93.50 178 GLU A N 1
ATOM 1416 C CA . GLU A 1 178 ? -11.270 12.027 -16.997 1.00 93.50 178 GLU A CA 1
ATOM 1417 C C . GLU A 1 178 ? -11.750 11.502 -18.341 1.00 93.50 178 GLU A C 1
ATOM 1419 O O . GLU A 1 178 ? -11.103 10.704 -19.016 1.00 93.50 178 GLU A O 1
ATOM 1424 N N . VAL A 1 179 ? -12.820 12.122 -18.829 1.00 93.88 179 VAL A N 1
ATOM 1425 C CA . VAL A 1 179 ? -13.149 12.111 -20.250 1.00 93.88 179 VAL A CA 1
ATOM 1426 C C . VAL A 1 179 ? -12.032 12.799 -21.051 1.00 93.88 179 VAL A C 1
ATOM 1428 O O . VAL A 1 179 ? -11.800 14.005 -20.919 1.00 93.88 179 VAL A O 1
ATOM 1431 N N . ALA A 1 180 ? -11.369 12.048 -21.929 1.00 93.94 180 ALA A N 1
ATOM 1432 C CA . ALA A 1 180 ? -10.264 12.546 -22.742 1.00 93.94 180 ALA A CA 1
ATOM 1433 C C . ALA A 1 180 ? -10.228 11.911 -24.140 1.00 93.94 180 ALA A C 1
ATOM 1435 O O . ALA A 1 180 ? -10.724 10.807 -24.366 1.00 93.94 180 ALA A O 1
ATOM 1436 N N . VAL A 1 181 ? -9.659 12.635 -25.107 1.00 92.56 181 VAL A N 1
ATOM 1437 C CA . VAL A 1 181 ? -9.551 12.208 -26.509 1.00 92.56 181 VAL A CA 1
ATOM 1438 C C . VAL A 1 181 ? -8.181 12.516 -27.113 1.00 92.56 181 VAL A C 1
ATOM 1440 O O . VAL A 1 181 ? -7.591 13.564 -26.844 1.00 92.56 181 VAL A O 1
ATOM 1443 N N . TRP A 1 182 ? -7.715 11.649 -28.011 1.00 89.81 182 TRP A N 1
ATOM 1444 C CA . TRP A 1 182 ? -6.520 11.841 -28.827 1.00 89.81 182 TRP A CA 1
ATOM 1445 C C . TRP A 1 182 ? -6.876 12.056 -30.303 1.00 89.81 182 TRP A C 1
ATOM 1447 O O . TRP A 1 182 ? -7.634 11.292 -30.900 1.00 89.81 182 TRP A O 1
ATOM 1457 N N . ASN A 1 183 ? -6.329 13.107 -30.912 1.00 88.12 183 ASN A N 1
ATOM 1458 C CA . ASN A 1 183 ? -6.520 13.433 -32.320 1.00 88.12 183 ASN A CA 1
ATOM 1459 C C . ASN A 1 183 ? -5.361 12.873 -33.170 1.00 88.12 183 ASN A C 1
ATOM 1461 O O . ASN A 1 183 ? -4.259 13.443 -33.145 1.00 88.12 183 ASN A O 1
ATOM 1465 N N . PRO A 1 184 ? -5.606 11.838 -33.997 1.00 79.62 184 PRO A N 1
ATOM 1466 C CA . PRO A 1 184 ? -4.568 11.197 -34.800 1.00 79.62 184 PRO A CA 1
ATOM 1467 C C . PRO A 1 184 ? -3.984 12.087 -35.899 1.00 79.62 184 PRO A C 1
ATOM 1469 O O . PRO A 1 184 ? -2.882 11.821 -36.369 1.00 79.62 184 PRO A O 1
ATOM 1472 N N . ASN A 1 185 ? -4.675 13.149 -36.327 1.00 79.50 185 ASN A N 1
ATOM 1473 C CA . ASN A 1 185 ? -4.210 13.990 -37.437 1.00 79.50 185 ASN A CA 1
ATOM 1474 C C . ASN A 1 185 ? -3.011 14.880 -37.074 1.00 79.50 185 ASN A C 1
ATOM 1476 O O . ASN A 1 185 ? -2.341 15.391 -37.969 1.00 79.50 185 ASN A O 1
ATOM 1480 N N . GLY A 1 186 ? -2.716 15.049 -35.784 1.00 76.50 186 GLY A N 1
ATOM 1481 C CA . GLY A 1 186 ? -1.575 15.846 -35.325 1.00 76.50 186 GLY A CA 1
ATOM 1482 C C . GLY A 1 186 ? -0.976 15.420 -33.986 1.00 76.50 186 GLY A C 1
ATOM 1483 O O . GLY A 1 186 ? -0.039 16.068 -33.525 1.00 76.50 186 GLY A O 1
ATOM 1484 N N . GLY A 1 187 ? -1.494 14.347 -33.379 1.00 86.75 187 GLY A N 1
ATOM 1485 C CA . GLY A 1 187 ? -1.020 13.834 -32.099 1.00 86.75 187 GLY A CA 1
ATOM 1486 C C . GLY A 1 187 ? -1.436 14.692 -30.907 1.00 86.75 187 GLY A C 1
ATOM 1487 O O . GLY A 1 187 ? -0.636 14.898 -30.001 1.00 86.75 187 GLY A O 1
ATOM 1488 N N . TYR A 1 188 ? -2.654 15.241 -30.912 1.00 92.00 188 TYR A N 1
ATOM 1489 C CA . TYR A 1 188 ? -3.118 16.138 -29.848 1.00 92.00 188 TYR A CA 1
ATOM 1490 C C . TYR A 1 188 ? -3.990 15.409 -28.830 1.00 92.00 188 TYR A C 1
ATOM 1492 O O . TYR A 1 188 ? -5.029 14.862 -29.189 1.00 92.00 188 TYR A O 1
ATOM 1500 N N . TRP A 1 189 ? -3.608 15.473 -27.560 1.00 94.00 189 TRP A N 1
ATOM 1501 C CA . TRP A 1 189 ? -4.410 15.039 -26.420 1.00 94.00 189 TRP A CA 1
ATOM 1502 C C . TRP A 1 189 ? -5.282 16.193 -25.926 1.00 94.00 189 TRP A C 1
ATOM 1504 O O . TRP A 1 189 ? -4.812 17.323 -25.781 1.00 94.00 189 TRP A O 1
ATOM 1514 N N . SER A 1 190 ? -6.549 15.903 -25.653 1.00 94.88 190 SER A N 1
ATOM 1515 C CA . SER A 1 190 ? -7.498 16.812 -25.003 1.00 94.88 190 SER A CA 1
ATOM 1516 C C . SER A 1 190 ? -8.050 16.097 -23.779 1.00 94.88 190 SER A C 1
ATOM 1518 O O . SER A 1 190 ? -8.541 14.981 -23.923 1.00 94.88 190 SER A O 1
ATOM 1520 N N . ILE A 1 191 ? -7.952 16.711 -22.603 1.00 95.56 191 ILE A N 1
ATOM 1521 C CA . ILE A 1 191 ? -8.334 16.123 -21.311 1.00 95.56 191 ILE A CA 1
ATOM 1522 C C . ILE A 1 191 ? -9.284 17.098 -20.622 1.00 95.56 191 ILE A C 1
ATOM 1524 O O . ILE A 1 191 ? -8.971 18.287 -20.550 1.00 95.56 191 ILE A O 1
ATOM 1528 N N . SER A 1 192 ? -10.436 16.632 -20.134 1.00 93.00 192 SER A N 1
ATOM 1529 C CA . SER A 1 192 ? -11.519 17.495 -19.629 1.00 93.00 192 SER A CA 1
ATOM 1530 C C . SER A 1 192 ? -11.099 18.458 -18.511 1.00 93.00 192 SER A C 1
ATOM 1532 O O . SER A 1 192 ? -11.634 19.564 -18.424 1.00 93.00 192 SER A O 1
ATOM 1534 N N . THR A 1 193 ? -10.110 18.084 -17.697 1.00 90.12 193 THR A N 1
ATOM 1535 C CA . THR A 1 193 ? -9.567 18.895 -16.594 1.00 90.12 193 THR A CA 1
ATOM 1536 C C . THR A 1 193 ? -8.453 19.852 -17.015 1.00 90.12 193 THR A C 1
ATOM 1538 O O . THR A 1 193 ? -8.017 20.686 -16.218 1.00 90.12 193 THR A O 1
ATOM 1541 N N . LYS A 1 194 ? -7.996 19.795 -18.273 1.00 88.75 194 LYS A N 1
ATOM 1542 C CA . LYS A 1 194 ? -6.955 20.676 -18.815 1.00 88.75 194 LYS A CA 1
ATOM 1543 C C . LYS A 1 194 ? -7.543 21.659 -19.822 1.00 88.75 194 LYS A C 1
ATOM 1545 O O . LYS A 1 194 ? -8.350 21.310 -20.676 1.00 88.75 194 LYS A O 1
ATOM 1550 N N . ARG A 1 195 ? -7.112 22.921 -19.723 1.00 81.94 195 ARG A N 1
ATOM 1551 C CA . ARG A 1 195 ? -7.586 24.000 -20.604 1.00 81.94 195 ARG A CA 1
ATOM 1552 C C . ARG A 1 195 ? -6.972 23.938 -22.005 1.00 81.94 195 ARG A C 1
ATOM 1554 O O . ARG A 1 195 ? -7.652 24.276 -22.968 1.00 81.94 195 ARG A O 1
ATOM 1561 N N . ASP A 1 196 ? -5.713 23.520 -22.101 1.00 86.81 196 ASP A N 1
ATOM 1562 C CA . ASP A 1 196 ? -4.952 23.486 -23.349 1.00 86.81 196 ASP A CA 1
ATOM 1563 C C . ASP A 1 196 ? -4.801 22.055 -23.880 1.00 86.81 196 ASP A C 1
ATOM 1565 O O . ASP A 1 196 ? -4.704 21.093 -23.113 1.00 86.81 196 ASP A O 1
ATOM 1569 N N . HIS A 1 197 ? -4.735 21.923 -25.206 1.00 88.19 197 HIS A N 1
ATOM 1570 C CA . HIS A 1 197 ? -4.398 20.663 -25.865 1.00 88.19 197 HIS A CA 1
ATOM 1571 C C . HIS A 1 197 ? -2.898 20.387 -25.749 1.00 88.19 197 HIS A C 1
ATOM 1573 O O . HIS A 1 197 ? -2.073 21.280 -25.948 1.00 88.19 197 HIS A O 1
ATOM 1579 N N . ILE A 1 198 ? -2.536 19.132 -25.496 1.00 92.50 198 ILE A N 1
ATOM 1580 C CA . ILE A 1 198 ? -1.138 18.718 -25.373 1.00 92.50 198 ILE A CA 1
ATOM 1581 C C . ILE A 1 198 ? -0.741 17.994 -26.654 1.00 92.50 198 ILE A C 1
ATOM 1583 O O . ILE A 1 198 ? -1.287 16.939 -26.970 1.00 92.50 198 ILE A O 1
ATOM 1587 N N . GLN A 1 199 ? 0.211 18.546 -27.406 1.00 93.00 199 GLN A N 1
ATOM 1588 C CA . GLN A 1 199 ? 0.761 17.846 -28.563 1.00 93.00 199 GLN A CA 1
ATOM 1589 C C . GLN A 1 199 ? 1.767 16.794 -28.095 1.00 93.00 199 GLN A C 1
ATOM 1591 O O . GLN A 1 199 ? 2.874 17.126 -27.675 1.00 93.00 199 GLN A O 1
ATOM 1596 N N . TYR A 1 200 ? 1.380 15.525 -28.171 1.00 90.75 200 TYR A N 1
ATOM 1597 C CA . TYR A 1 200 ? 2.228 14.402 -27.803 1.00 90.75 200 TYR A CA 1
ATOM 1598 C C . TYR A 1 200 ? 1.931 13.187 -28.695 1.00 90.75 200 TYR A C 1
ATOM 1600 O O . TYR A 1 200 ? 0.928 12.489 -28.531 1.00 90.75 200 TYR A O 1
ATOM 1608 N N . GLY A 1 201 ? 2.810 12.961 -29.674 1.00 89.12 201 GLY A N 1
ATOM 1609 C CA . GLY A 1 201 ? 2.684 11.928 -30.707 1.00 89.12 201 GLY A CA 1
ATOM 1610 C C . GLY A 1 201 ? 2.590 12.498 -32.122 1.00 89.12 201 GLY A C 1
ATOM 1611 O O . GLY A 1 201 ? 2.600 13.711 -32.322 1.00 89.12 201 GLY A O 1
ATOM 1612 N N . LEU A 1 202 ? 2.536 11.611 -33.113 1.00 85.38 202 LEU A N 1
ATOM 1613 C CA . LEU A 1 202 ? 2.454 11.934 -34.539 1.00 85.38 202 LEU A CA 1
ATOM 1614 C C . LEU A 1 202 ? 1.350 11.127 -35.234 1.00 85.38 202 LEU A C 1
ATOM 1616 O O . LEU A 1 202 ? 0.830 10.145 -34.706 1.00 85.38 202 LEU A O 1
ATOM 1620 N N . TYR A 1 203 ? 1.032 11.518 -36.470 1.00 82.31 203 TYR A N 1
ATOM 1621 C CA . TYR A 1 203 ? 0.142 10.745 -37.331 1.00 82.31 203 TYR A CA 1
ATOM 1622 C C . TYR A 1 203 ? 0.634 9.302 -37.501 1.00 82.31 203 TYR A C 1
ATOM 1624 O O . TYR A 1 203 ? 1.771 9.064 -37.916 1.00 82.31 203 TYR A O 1
ATOM 1632 N N . GLY A 1 204 ? -0.254 8.348 -37.218 1.00 74.88 204 GLY A N 1
ATOM 1633 C CA . GLY A 1 204 ? 0.025 6.913 -37.287 1.00 74.88 204 GLY A CA 1
ATOM 1634 C C . GLY A 1 204 ? 0.599 6.305 -36.005 1.00 74.88 204 GLY A C 1
ATOM 1635 O O . GLY A 1 204 ? 0.814 5.094 -35.985 1.00 74.88 204 GLY A O 1
ATOM 1636 N N . ASP A 1 205 ? 0.829 7.102 -34.959 1.00 84.12 205 ASP A N 1
ATOM 1637 C CA . ASP A 1 205 ? 1.076 6.570 -33.620 1.00 84.12 205 ASP A CA 1
ATOM 1638 C C . ASP A 1 205 ? -0.234 6.049 -32.989 1.00 84.12 205 ASP A C 1
ATOM 1640 O O . ASP A 1 205 ? -1.335 6.391 -33.426 1.00 84.12 205 ASP A O 1
ATOM 1644 N N . ILE A 1 206 ? -0.108 5.198 -31.972 1.00 81.81 206 ILE A N 1
ATOM 1645 C CA . ILE A 1 206 ? -1.212 4.622 -31.195 1.00 81.81 206 ILE A CA 1
ATOM 1646 C C . ILE A 1 206 ? -1.125 5.181 -29.769 1.00 81.81 206 ILE A C 1
ATOM 1648 O O . ILE A 1 206 ? -0.063 5.024 -29.164 1.00 81.81 206 ILE A O 1
ATOM 1652 N N . PRO A 1 207 ? -2.168 5.834 -29.223 1.00 85.44 207 PRO A N 1
ATOM 1653 C CA . PRO A 1 207 ? -2.160 6.269 -27.830 1.00 85.44 207 PRO A CA 1
ATOM 1654 C C . PRO A 1 207 ? -2.190 5.057 -26.895 1.00 85.44 207 PRO A C 1
ATOM 1656 O O . PRO A 1 207 ? -2.949 4.123 -27.130 1.00 85.44 207 PRO A O 1
ATOM 1659 N N . ILE A 1 208 ? -1.348 5.079 -25.863 1.00 86.00 208 ILE A N 1
ATOM 1660 C CA . ILE A 1 208 ? -1.239 4.016 -24.859 1.00 86.00 208 ILE A CA 1
ATOM 1661 C C . ILE A 1 208 ? -0.966 4.618 -23.476 1.00 86.00 208 ILE A C 1
ATOM 1663 O O . ILE A 1 208 ? 0.080 4.416 -22.867 1.00 86.00 208 ILE A O 1
ATOM 1667 N N . GLN A 1 209 ? -1.889 5.453 -23.013 1.00 87.62 209 GLN A N 1
ATOM 1668 C CA . GLN A 1 209 ? -1.807 6.115 -21.713 1.00 87.62 209 GLN A CA 1
ATOM 1669 C C . GLN A 1 209 ? -1.774 5.112 -20.548 1.00 87.62 209 GLN A C 1
ATOM 1671 O O . GLN A 1 209 ? -2.359 4.042 -20.661 1.00 87.62 209 GLN A O 1
ATOM 1676 N N . GLY A 1 210 ? -1.113 5.460 -19.447 1.00 85.12 210 GLY A N 1
ATOM 1677 C CA . GLY A 1 210 ? -0.971 4.626 -18.243 1.00 85.12 210 GLY A CA 1
ATOM 1678 C C . GLY A 1 210 ? -0.034 5.292 -17.233 1.00 85.12 210 GLY A C 1
ATOM 1679 O O . GLY A 1 210 ? 0.614 6.268 -17.591 1.00 85.12 210 GLY A O 1
ATOM 1680 N N . ASP A 1 211 ? 0.036 4.807 -16.000 1.00 83.62 211 ASP A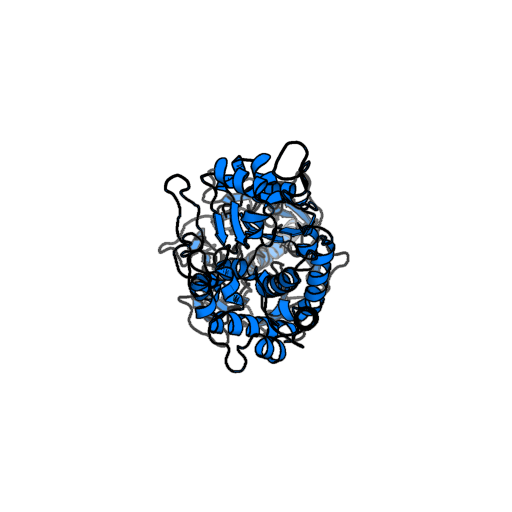 N 1
ATOM 1681 C CA . ASP A 1 211 ? 0.929 5.313 -14.947 1.00 83.62 211 ASP A CA 1
ATOM 1682 C C . ASP A 1 211 ? 2.311 4.641 -15.047 1.00 83.62 211 ASP A C 1
ATOM 1684 O O . ASP A 1 211 ? 2.589 3.606 -14.445 1.00 83.62 211 ASP A O 1
ATOM 1688 N N . TYR A 1 212 ? 3.204 5.194 -15.865 1.00 85.44 212 TYR A N 1
ATOM 1689 C CA . TYR A 1 212 ? 4.537 4.630 -16.099 1.00 85.44 212 TYR A CA 1
ATOM 1690 C C . TYR A 1 212 ? 5.557 5.046 -15.028 1.00 85.44 212 TYR A C 1
ATOM 1692 O O . TYR A 1 212 ? 6.664 4.495 -14.992 1.00 85.44 212 TYR A O 1
ATOM 1700 N N . ASN A 1 213 ? 5.252 6.040 -14.183 1.00 78.81 213 ASN A N 1
ATOM 1701 C CA . ASN A 1 213 ? 6.166 6.511 -13.136 1.00 78.81 213 ASN A CA 1
ATOM 1702 C C . ASN A 1 213 ? 5.781 6.055 -11.716 1.00 78.81 213 ASN A C 1
ATOM 1704 O O . ASN A 1 213 ? 6.669 6.067 -10.851 1.00 78.81 213 ASN A O 1
ATOM 1708 N N . GLY A 1 214 ? 4.551 5.586 -11.508 1.00 75.94 214 GLY A N 1
ATOM 1709 C CA . GLY A 1 214 ? 3.974 5.161 -10.233 1.00 75.94 214 GLY A CA 1
ATOM 1710 C C . GLY A 1 214 ? 3.491 6.320 -9.360 1.00 75.94 214 GLY A C 1
ATOM 1711 O O . GLY A 1 214 ? 3.514 6.199 -8.135 1.00 75.94 214 GLY A O 1
ATOM 1712 N N . ASP A 1 215 ? 3.153 7.475 -9.941 1.00 73.81 215 ASP A N 1
ATOM 1713 C CA . ASP A 1 215 ? 2.689 8.652 -9.193 1.00 73.81 215 ASP A CA 1
ATOM 1714 C C . ASP A 1 215 ? 1.170 8.671 -8.956 1.00 73.81 215 ASP A C 1
ATOM 1716 O O . ASP A 1 215 ? 0.650 9.579 -8.294 1.00 73.81 215 ASP A O 1
ATOM 1720 N N . GLY A 1 216 ? 0.474 7.639 -9.437 1.00 71.75 216 GLY A N 1
ATOM 1721 C CA . GLY A 1 216 ? -0.962 7.467 -9.329 1.00 71.75 216 GLY A CA 1
ATOM 1722 C C . GLY A 1 216 ? -1.754 8.216 -10.394 1.00 71.75 216 GLY A C 1
ATOM 1723 O O . GLY A 1 216 ? -2.978 8.247 -10.269 1.0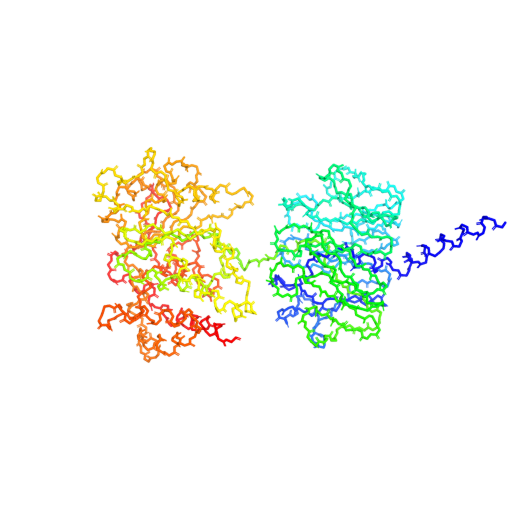0 71.75 216 GLY A O 1
ATOM 1724 N N . LYS A 1 217 ? -1.097 8.821 -11.394 1.00 84.00 217 LYS A N 1
ATOM 1725 C CA . LYS A 1 217 ? -1.731 9.541 -12.502 1.00 84.00 217 LYS A CA 1
ATOM 1726 C C . LYS A 1 217 ? -1.493 8.842 -13.826 1.00 84.00 217 LYS A C 1
ATOM 1728 O O . LYS A 1 217 ? -0.476 8.210 -14.077 1.00 84.00 217 LYS A O 1
ATOM 1733 N N . THR A 1 218 ? -2.432 9.047 -14.733 1.00 88.44 218 THR A N 1
ATOM 1734 C CA . THR A 1 218 ? -2.312 8.608 -16.114 1.00 88.44 218 THR A CA 1
ATOM 1735 C C . THR A 1 218 ? -1.315 9.494 -16.862 1.00 88.44 218 THR A C 1
ATOM 1737 O O . THR A 1 218 ? -1.522 10.700 -17.032 1.00 88.44 218 THR A O 1
ATOM 1740 N N . ASP A 1 219 ? -0.261 8.889 -17.399 1.00 90.50 219 ASP A N 1
ATOM 1741 C CA . ASP A 1 219 ? 0.699 9.556 -18.267 1.00 90.50 219 ASP A CA 1
ATOM 1742 C C . ASP A 1 219 ? 0.317 9.469 -19.739 1.00 90.50 219 ASP A C 1
ATOM 1744 O O . ASP A 1 219 ? -0.313 8.523 -20.216 1.00 90.50 219 ASP A O 1
ATOM 1748 N N . LEU A 1 220 ? 0.795 10.446 -20.509 1.00 92.19 220 LEU A N 1
ATOM 1749 C CA . LEU A 1 220 ? 0.694 10.413 -21.963 1.00 92.19 220 LEU A CA 1
ATOM 1750 C C . LEU A 1 220 ? 1.805 9.538 -22.534 1.00 92.19 220 LEU A C 1
ATOM 1752 O O . LEU A 1 220 ? 2.994 9.824 -22.352 1.00 92.19 220 LEU A O 1
ATOM 1756 N N . ALA A 1 221 ? 1.413 8.529 -23.300 1.00 91.31 221 ALA A N 1
ATOM 1757 C CA . ALA A 1 221 ? 2.340 7.735 -24.080 1.00 91.31 221 ALA A CA 1
ATOM 1758 C C . ALA A 1 221 ? 1.747 7.358 -25.435 1.00 91.31 221 ALA A C 1
ATOM 1760 O O . ALA A 1 221 ? 0.531 7.249 -25.601 1.00 91.31 221 ALA A O 1
ATOM 1761 N N . VAL A 1 222 ? 2.623 7.177 -26.419 1.00 89.81 222 VAL A N 1
ATOM 1762 C CA . VAL A 1 222 ? 2.257 6.697 -27.747 1.00 89.81 222 VAL A CA 1
ATOM 1763 C C . VAL A 1 222 ? 3.226 5.622 -28.235 1.00 89.81 222 VAL A C 1
ATOM 1765 O O . VAL A 1 222 ? 4.433 5.686 -27.987 1.00 89.81 222 VAL A O 1
ATOM 1768 N N . TRP A 1 223 ? 2.708 4.652 -28.984 1.00 85.31 223 TRP A N 1
ATOM 1769 C CA . TRP A 1 223 ? 3.495 3.639 -29.676 1.00 85.31 223 TRP A CA 1
ATOM 1770 C C . TRP A 1 223 ? 3.523 3.900 -31.179 1.00 85.31 223 TRP A C 1
ATOM 1772 O O . TRP A 1 223 ? 2.491 4.128 -31.806 1.00 85.31 223 TRP A O 1
ATOM 1782 N N . ARG A 1 224 ? 4.712 3.833 -31.777 1.00 87.81 224 ARG A N 1
ATOM 1783 C CA . ARG A 1 224 ? 4.949 4.058 -33.204 1.00 87.81 224 ARG A CA 1
ATOM 1784 C C . ARG A 1 224 ? 5.156 2.731 -33.938 1.00 87.81 224 ARG A C 1
ATOM 1786 O O . ARG A 1 224 ? 6.264 2.176 -33.882 1.00 87.81 224 ARG A O 1
ATOM 1793 N N . PRO A 1 225 ? 4.175 2.269 -34.739 1.00 81.38 225 PRO A N 1
ATOM 1794 C CA . PRO A 1 225 ? 4.200 0.925 -35.312 1.00 81.38 225 PRO A CA 1
ATOM 1795 C C . PRO A 1 225 ? 5.359 0.646 -36.262 1.00 81.38 225 PRO A C 1
ATOM 1797 O O . PRO A 1 225 ? 5.900 -0.456 -36.294 1.00 81.38 225 PRO A O 1
ATOM 1800 N N . ARG A 1 226 ? 5.771 1.652 -37.044 1.00 79.62 226 ARG A N 1
ATOM 1801 C CA . ARG A 1 226 ? 6.769 1.482 -38.114 1.00 79.62 226 ARG A CA 1
ATOM 1802 C C . ARG A 1 226 ? 8.131 0.995 -37.605 1.00 79.62 226 ARG A C 1
ATOM 1804 O O . ARG A 1 226 ? 8.867 0.392 -38.378 1.00 79.62 226 ARG A O 1
ATOM 1811 N N . GLY A 1 227 ? 8.465 1.262 -36.343 1.00 78.19 227 GLY A N 1
ATOM 1812 C CA . GLY A 1 227 ? 9.737 0.850 -35.743 1.00 78.19 227 GLY A CA 1
ATOM 1813 C C . GLY A 1 227 ? 9.618 0.195 -34.369 1.00 78.19 227 GLY A C 1
ATOM 1814 O O . GLY A 1 227 ? 10.654 -0.082 -33.778 1.00 78.19 227 GLY A O 1
ATOM 1815 N N . GLY A 1 228 ? 8.398 -0.026 -33.863 1.00 84.12 228 GLY A N 1
ATOM 1816 C CA . GLY A 1 228 ? 8.184 -0.564 -32.519 1.00 84.12 228 GLY A CA 1
ATOM 1817 C C . GLY A 1 228 ? 8.708 0.361 -31.418 1.00 84.12 228 GLY A C 1
ATOM 1818 O O . GLY A 1 228 ? 9.343 -0.105 -30.478 1.00 84.12 228 GLY A O 1
ATOM 1819 N N . ASN A 1 229 ? 8.520 1.676 -31.563 1.00 89.38 229 ASN A N 1
ATOM 1820 C CA . ASN A 1 229 ? 9.062 2.654 -30.614 1.00 89.38 229 ASN A CA 1
ATOM 1821 C C . ASN A 1 229 ? 7.977 3.165 -29.670 1.00 89.38 229 ASN A C 1
ATOM 1823 O O . ASN A 1 229 ? 6.903 3.547 -30.125 1.00 89.38 229 ASN A O 1
ATOM 1827 N N . TRP A 1 230 ? 8.299 3.249 -28.390 1.00 91.06 230 TRP A N 1
ATOM 1828 C CA . TRP A 1 230 ? 7.487 3.845 -27.341 1.00 91.06 230 TRP A CA 1
ATOM 1829 C C . TRP A 1 230 ? 7.979 5.259 -27.044 1.00 91.06 230 TRP A C 1
ATOM 1831 O O . TRP A 1 230 ? 9.183 5.503 -26.931 1.00 91.06 230 TRP A O 1
ATOM 1841 N N . TYR A 1 231 ? 7.042 6.188 -26.907 1.00 90.75 231 TYR A N 1
ATOM 1842 C CA . TYR A 1 231 ? 7.282 7.565 -26.491 1.00 90.75 231 TYR A CA 1
ATOM 1843 C C . TYR A 1 231 ? 6.416 7.823 -25.262 1.00 90.75 231 TYR A C 1
ATOM 1845 O O . TYR A 1 231 ? 5.197 7.761 -25.370 1.00 90.75 231 TYR A O 1
ATOM 1853 N N . ILE A 1 232 ? 7.037 8.086 -24.114 1.00 91.19 232 ILE A N 1
ATOM 1854 C CA . ILE A 1 232 ? 6.361 8.326 -22.831 1.00 91.19 232 ILE A CA 1
ATOM 1855 C C . ILE A 1 232 ? 6.769 9.722 -22.358 1.00 91.19 232 ILE A C 1
ATOM 1857 O O . ILE A 1 232 ? 7.962 10.033 -22.355 1.00 91.19 232 ILE A O 1
ATOM 1861 N N . ASN A 1 233 ? 5.804 10.573 -21.992 1.00 82.12 233 ASN A N 1
ATOM 1862 C CA . ASN A 1 233 ? 5.992 12.020 -21.769 1.00 82.12 233 ASN A CA 1
ATOM 1863 C C . ASN A 1 233 ? 7.125 12.374 -20.789 1.00 82.12 233 ASN A C 1
ATOM 1865 O O . ASN A 1 233 ? 7.773 13.406 -20.926 1.00 82.12 233 ASN A O 1
ATOM 1869 N N . MET A 1 234 ? 7.441 11.486 -19.853 1.00 72.62 234 MET A N 1
ATOM 1870 C CA . MET A 1 234 ? 8.469 11.714 -18.833 1.00 72.62 234 MET A CA 1
ATOM 1871 C C . MET A 1 234 ? 9.818 11.050 -19.134 1.00 72.62 234 MET A C 1
ATOM 1873 O O . MET A 1 234 ? 10.744 11.136 -18.330 1.00 72.62 234 MET A O 1
ATOM 1877 N N . SER A 1 235 ? 9.953 10.380 -20.280 1.00 70.69 235 SER A N 1
ATOM 1878 C CA . SER A 1 235 ? 11.205 9.756 -20.713 1.00 70.69 235 SER A CA 1
ATOM 1879 C C . SER A 1 235 ? 12.019 10.706 -21.591 1.00 70.69 235 SER A C 1
ATOM 1881 O O . SER A 1 235 ? 11.521 11.254 -22.571 1.00 70.69 235 SER A O 1
ATOM 1883 N N . PHE A 1 236 ? 13.312 10.860 -21.286 1.00 58.97 236 PHE A N 1
ATOM 1884 C CA . PHE A 1 236 ? 14.215 11.732 -22.052 1.00 58.97 236 PHE A CA 1
ATOM 1885 C C . PHE A 1 236 ? 14.524 11.220 -23.466 1.00 58.97 236 PHE A C 1
ATOM 1887 O O . PHE A 1 236 ? 15.030 11.991 -24.279 1.00 58.97 236 PHE A O 1
ATOM 1894 N N . GLN A 1 237 ? 14.267 9.942 -23.763 1.00 78.88 237 GLN A N 1
ATOM 1895 C CA . GLN A 1 237 ? 14.521 9.310 -25.059 1.00 78.88 237 GLN A CA 1
ATOM 1896 C C . GLN A 1 237 ? 13.418 8.296 -25.397 1.00 78.88 237 GLN A C 1
ATOM 1898 O O . GLN A 1 237 ? 12.877 7.672 -24.482 1.00 78.88 237 GLN A O 1
ATOM 1903 N N . PRO A 1 238 ? 13.093 8.102 -26.689 1.00 84.12 238 PRO A N 1
ATOM 1904 C CA . PRO A 1 238 ? 12.192 7.037 -27.104 1.00 84.12 238 PRO A CA 1
ATOM 1905 C C . PRO A 1 238 ? 12.780 5.666 -26.798 1.00 84.12 238 PRO A C 1
ATOM 1907 O O . PRO A 1 238 ? 13.975 5.432 -26.991 1.00 84.12 238 PRO A O 1
ATOM 1910 N N . LEU A 1 239 ? 11.918 4.745 -26.386 1.00 89.00 239 LEU A N 1
ATOM 1911 C CA . LEU A 1 239 ? 12.297 3.368 -26.132 1.00 89.00 239 LEU A CA 1
ATOM 1912 C C . LEU A 1 239 ? 11.969 2.497 -27.345 1.00 89.00 239 LEU A C 1
ATOM 1914 O O . LEU A 1 239 ? 10.804 2.304 -27.687 1.00 89.00 239 LEU A O 1
ATOM 1918 N N . GLN A 1 240 ? 12.987 1.920 -27.980 1.00 89.69 240 GLN A N 1
ATOM 1919 C CA . GLN A 1 240 ? 12.774 0.938 -29.040 1.00 89.69 240 GLN A CA 1
ATOM 1920 C C . GLN A 1 240 ? 12.504 -0.442 -28.428 1.00 89.69 240 GLN A C 1
ATOM 1922 O O . GLN A 1 240 ? 13.430 -1.137 -28.009 1.00 89.69 240 GLN A O 1
ATOM 1927 N N . TRP A 1 241 ? 11.236 -0.848 -28.394 1.00 90.00 241 TRP A N 1
ATOM 1928 C CA . TRP A 1 241 ? 10.825 -2.157 -27.897 1.00 90.00 241 TRP A CA 1
ATOM 1929 C C . TRP A 1 241 ? 9.598 -2.686 -28.647 1.00 90.00 241 TRP A C 1
ATOM 1931 O O . TRP A 1 241 ? 8.467 -2.238 -28.447 1.00 90.00 241 TRP A O 1
ATOM 1941 N N . GLY A 1 242 ? 9.844 -3.658 -29.525 1.00 88.75 242 GLY A N 1
ATOM 1942 C CA . GLY A 1 242 ? 8.844 -4.291 -30.381 1.00 88.75 242 GLY A CA 1
ATOM 1943 C C . GLY A 1 242 ? 9.237 -4.291 -31.855 1.00 88.75 242 GLY A C 1
ATOM 1944 O O . GLY A 1 242 ? 10.263 -3.741 -32.253 1.00 88.75 242 GLY A O 1
ATOM 1945 N N . LEU A 1 243 ? 8.409 -4.934 -32.672 1.00 87.38 243 LEU A N 1
ATOM 1946 C CA . LEU A 1 243 ? 8.565 -5.038 -34.120 1.00 87.38 243 LEU A CA 1
ATOM 1947 C C . LEU A 1 243 ? 7.301 -4.550 -34.845 1.00 87.38 243 LEU A C 1
ATOM 1949 O O . LEU A 1 243 ? 6.213 -4.537 -34.265 1.00 87.38 243 LEU A O 1
ATOM 1953 N N . PRO A 1 244 ? 7.399 -4.191 -36.138 1.00 84.19 244 PRO A N 1
ATOM 1954 C CA . PRO A 1 244 ? 6.219 -3.909 -36.944 1.00 84.19 244 PRO A CA 1
ATOM 1955 C C . PRO A 1 244 ? 5.227 -5.081 -36.938 1.00 84.19 244 PRO A C 1
ATOM 1957 O O . PRO A 1 244 ? 5.565 -6.203 -37.325 1.00 84.19 244 PRO A O 1
ATOM 1960 N N . GLY A 1 245 ? 3.987 -4.795 -36.539 1.00 79.25 245 GLY A N 1
ATOM 1961 C CA . GLY A 1 245 ? 2.912 -5.782 -36.415 1.00 79.25 245 GLY A CA 1
ATOM 1962 C C . GLY A 1 245 ? 2.747 -6.379 -35.016 1.00 79.25 245 GLY A C 1
ATOM 1963 O O . GLY A 1 245 ? 1.824 -7.170 -34.830 1.00 79.25 245 GLY A O 1
ATOM 1964 N N . ASP A 1 246 ? 3.595 -6.005 -34.057 1.00 85.31 246 ASP A N 1
ATOM 1965 C CA . ASP A 1 246 ? 3.325 -6.253 -32.642 1.00 85.31 246 ASP A CA 1
ATOM 1966 C C . ASP A 1 246 ? 2.177 -5.354 -32.149 1.00 85.31 246 ASP A C 1
ATOM 1968 O O . ASP A 1 246 ? 1.931 -4.282 -32.706 1.00 85.31 246 ASP A O 1
ATOM 1972 N N . ILE A 1 247 ? 1.471 -5.798 -31.110 1.00 83.69 247 ILE A N 1
ATOM 1973 C CA . ILE A 1 247 ? 0.452 -5.013 -30.407 1.00 83.69 247 ILE A CA 1
ATOM 1974 C C . ILE A 1 247 ? 1.081 -4.498 -29.107 1.00 83.69 247 ILE A C 1
ATOM 1976 O O . ILE A 1 247 ? 1.549 -5.325 -28.316 1.00 83.69 247 ILE A O 1
ATOM 1980 N N . PRO A 1 248 ? 1.135 -3.174 -28.881 1.00 85.12 248 PRO A N 1
ATOM 1981 C CA . PRO A 1 248 ? 1.654 -2.623 -27.639 1.00 85.12 248 PRO A CA 1
ATOM 1982 C C . PRO A 1 248 ? 0.658 -2.870 -26.502 1.00 85.12 248 PRO A C 1
ATOM 1984 O O . PRO A 1 248 ? -0.547 -2.715 -26.684 1.00 85.12 248 PRO A O 1
ATOM 1987 N N . VAL A 1 249 ? 1.167 -3.272 -25.340 1.00 84.56 249 VAL A N 1
ATOM 1988 C CA . VAL A 1 249 ? 0.380 -3.488 -24.124 1.00 84.56 249 VAL A CA 1
ATOM 1989 C C . VAL A 1 249 ? 1.126 -2.848 -22.961 1.00 84.56 249 VAL A C 1
ATOM 1991 O O . VAL A 1 249 ? 2.329 -3.050 -22.809 1.00 84.56 249 VAL A O 1
ATOM 1994 N N . ALA A 1 250 ? 0.409 -2.080 -22.153 1.00 82.25 250 ALA A N 1
ATOM 1995 C CA . ALA A 1 250 ? 0.907 -1.530 -20.904 1.00 82.25 250 ALA A CA 1
ATOM 1996 C C . ALA A 1 250 ? 0.099 -2.136 -19.752 1.00 82.25 250 ALA A C 1
ATOM 1998 O O . ALA A 1 250 ? -1.130 -2.193 -19.820 1.00 82.25 250 ALA A O 1
ATOM 1999 N N . ALA A 1 251 ? 0.788 -2.691 -18.760 1.00 79.69 251 ALA A N 1
ATOM 2000 C CA . ALA A 1 251 ? 0.181 -3.372 -17.616 1.00 79.69 251 ALA A CA 1
ATOM 2001 C C . ALA A 1 251 ? 1.213 -3.489 -16.494 1.00 79.69 251 ALA A C 1
ATOM 2003 O O . ALA A 1 251 ? 2.385 -3.672 -16.800 1.00 79.69 251 ALA A O 1
ATOM 2004 N N . ASP A 1 252 ? 0.795 -3.424 -15.232 1.00 73.25 252 ASP A N 1
ATOM 2005 C CA . ASP A 1 252 ? 1.684 -3.719 -14.102 1.00 73.25 252 ASP A CA 1
ATOM 2006 C C . ASP A 1 252 ? 1.808 -5.237 -13.955 1.00 73.25 252 ASP A C 1
ATOM 2008 O O . ASP A 1 252 ? 0.972 -5.895 -13.337 1.00 73.25 252 ASP A O 1
ATOM 2012 N N . ILE A 1 253 ? 2.806 -5.811 -14.622 1.00 75.25 253 ILE A N 1
ATOM 2013 C CA . ILE A 1 253 ? 3.011 -7.260 -14.665 1.00 75.25 253 ILE A CA 1
ATOM 2014 C C . ILE A 1 253 ? 3.968 -7.736 -13.571 1.00 75.25 253 ILE A C 1
ATOM 2016 O O . ILE A 1 253 ? 4.235 -8.939 -13.468 1.00 75.25 253 ILE A O 1
ATOM 2020 N N . ASN A 1 254 ? 4.537 -6.800 -12.811 1.00 68.50 254 ASN A N 1
ATOM 2021 C CA . ASN A 1 254 ? 5.575 -7.062 -11.827 1.00 68.50 254 ASN A CA 1
ATOM 2022 C C . ASN A 1 254 ? 5.165 -6.665 -10.387 1.00 68.50 254 ASN A C 1
ATOM 2024 O O . ASN A 1 254 ? 5.847 -7.075 -9.446 1.00 68.50 254 ASN A O 1
ATOM 2028 N N . GLY A 1 255 ? 4.044 -5.956 -10.222 1.00 64.25 255 GLY A N 1
ATOM 2029 C CA . GLY A 1 255 ? 3.468 -5.533 -8.947 1.00 64.25 255 GLY A CA 1
ATOM 2030 C C . GLY A 1 255 ? 4.111 -4.283 -8.341 1.00 64.25 255 GLY A C 1
ATOM 2031 O O . GLY A 1 255 ? 4.058 -4.112 -7.120 1.00 64.25 255 GLY A O 1
ATOM 2032 N N . ASP A 1 256 ? 4.772 -3.436 -9.136 1.00 62.31 256 ASP A N 1
ATOM 2033 C CA . ASP A 1 256 ? 5.432 -2.210 -8.661 1.00 62.31 256 ASP A CA 1
ATOM 2034 C C . ASP A 1 256 ? 4.548 -0.955 -8.734 1.00 62.31 256 ASP A C 1
ATOM 2036 O O . ASP A 1 256 ? 5.022 0.148 -8.437 1.00 62.31 256 ASP A O 1
ATOM 2040 N N . ASN A 1 257 ? 3.260 -1.129 -9.053 1.00 65.19 257 ASN A N 1
ATOM 2041 C CA . ASN A 1 257 ? 2.271 -0.085 -9.310 1.00 65.19 257 ASN A CA 1
ATOM 2042 C C . ASN A 1 257 ? 2.640 0.831 -10.483 1.00 65.19 257 ASN A C 1
ATOM 2044 O O . ASN A 1 257 ? 2.173 1.969 -10.537 1.00 65.19 257 ASN A O 1
ATOM 2048 N N . LYS A 1 258 ? 3.464 0.353 -11.423 1.00 79.81 258 LYS A N 1
ATOM 2049 C CA . LYS A 1 258 ? 3.774 1.052 -12.672 1.00 79.81 258 LYS A CA 1
ATOM 2050 C C . LYS A 1 258 ? 3.340 0.214 -13.856 1.00 79.81 258 LYS A C 1
ATOM 2052 O O . LYS A 1 258 ? 3.438 -1.008 -13.860 1.00 79.81 258 LYS A O 1
ATOM 2057 N N . GLN A 1 259 ? 2.907 0.871 -14.920 1.00 82.00 259 GLN A N 1
ATOM 2058 C CA . GLN A 1 259 ? 2.697 0.196 -16.189 1.00 82.00 259 GLN A CA 1
ATOM 2059 C C . GLN A 1 259 ? 4.041 -0.239 -16.790 1.00 82.00 259 GLN A C 1
ATOM 2061 O O . GLN A 1 259 ? 4.853 0.577 -17.237 1.00 82.00 259 GLN A O 1
ATOM 2066 N N . ASP A 1 260 ? 4.245 -1.552 -16.865 1.00 84.44 260 ASP A N 1
ATOM 2067 C CA . ASP A 1 260 ? 5.332 -2.153 -17.620 1.00 84.44 260 ASP A CA 1
ATOM 2068 C C . ASP A 1 260 ? 5.078 -2.067 -19.126 1.00 84.44 260 ASP A C 1
ATOM 2070 O O . ASP A 1 260 ? 3.948 -1.980 -19.609 1.00 84.44 260 ASP A O 1
ATOM 2074 N N . ILE A 1 261 ? 6.163 -2.150 -19.894 1.00 88.38 261 ILE A N 1
ATOM 2075 C CA . ILE A 1 261 ? 6.136 -2.076 -21.354 1.00 88.38 261 ILE A CA 1
ATOM 2076 C C . ILE A 1 261 ? 6.165 -3.490 -21.933 1.00 88.38 261 ILE A C 1
ATOM 2078 O O . ILE A 1 261 ? 7.183 -4.188 -21.863 1.00 88.38 261 ILE A O 1
ATOM 2082 N N . LEU A 1 262 ? 5.062 -3.908 -22.556 1.00 88.00 262 LEU A N 1
ATOM 2083 C CA . LEU A 1 262 ? 4.920 -5.214 -23.188 1.00 88.00 262 LEU A CA 1
ATOM 2084 C C . LEU A 1 262 ? 4.564 -5.084 -24.665 1.00 88.00 262 LEU A C 1
ATOM 2086 O O . LEU A 1 262 ? 3.889 -4.156 -25.100 1.00 88.00 262 LEU A O 1
ATOM 2090 N N . VAL A 1 263 ? 4.958 -6.083 -25.447 1.00 87.69 263 VAL A N 1
ATOM 2091 C CA . VAL A 1 263 ? 4.396 -6.282 -26.780 1.00 87.69 263 VAL A CA 1
ATOM 2092 C C . VAL A 1 263 ? 3.885 -7.706 -26.943 1.00 87.69 263 VAL A C 1
ATOM 2094 O O . VAL A 1 263 ? 4.554 -8.671 -26.563 1.00 87.69 263 VAL A O 1
ATOM 2097 N N . TRP A 1 264 ? 2.694 -7.845 -27.519 1.00 85.06 264 TRP A N 1
ATOM 2098 C CA . TRP A 1 264 ? 2.144 -9.129 -27.936 1.00 85.06 264 TRP A CA 1
ATOM 2099 C C . TRP A 1 264 ? 2.361 -9.310 -29.434 1.00 85.06 264 TRP A C 1
ATOM 2101 O O . TRP A 1 264 ? 2.000 -8.435 -30.221 1.00 85.06 264 TRP A O 1
ATOM 2111 N N . ARG A 1 265 ? 2.949 -10.438 -29.846 1.00 86.81 265 ARG A N 1
ATOM 2112 C CA . ARG A 1 265 ? 3.224 -10.734 -31.256 1.00 86.81 265 ARG A CA 1
ATOM 2113 C C . ARG A 1 265 ? 2.170 -11.683 -31.836 1.00 86.81 265 ARG A C 1
ATOM 2115 O O . ARG A 1 265 ? 2.256 -12.897 -31.612 1.00 86.81 265 ARG A O 1
ATOM 2122 N N . PRO A 1 266 ? 1.246 -11.195 -32.688 1.00 80.25 266 PRO A N 1
ATOM 2123 C CA . PRO A 1 266 ? 0.133 -12.002 -33.189 1.00 80.25 266 PRO A CA 1
ATOM 2124 C C . PRO A 1 266 ? 0.538 -13.191 -34.053 1.00 80.25 266 PRO A C 1
ATOM 2126 O O . PRO A 1 266 ? -0.211 -14.158 -34.183 1.00 80.25 266 PRO A O 1
ATOM 2129 N N . LYS A 1 267 ? 1.699 -13.116 -34.710 1.00 80.94 267 LYS A N 1
ATOM 2130 C CA . LYS A 1 267 ? 2.164 -14.168 -35.626 1.00 80.94 267 LYS A CA 1
ATOM 2131 C C . LYS A 1 267 ? 2.517 -15.470 -34.908 1.00 80.94 267 LYS A C 1
ATOM 2133 O O . LYS A 1 267 ? 2.446 -16.525 -35.524 1.00 80.94 267 LYS A O 1
ATOM 2138 N N . GLU A 1 268 ? 2.885 -15.389 -33.635 1.00 81.88 268 GLU A N 1
ATOM 2139 C CA . GLU A 1 268 ? 3.410 -16.516 -32.855 1.00 81.88 268 GLU A CA 1
ATOM 2140 C C . GLU A 1 268 ? 2.697 -16.718 -31.509 1.00 81.88 268 GLU A C 1
ATOM 2142 O O . GLU A 1 268 ? 2.864 -17.770 -30.900 1.00 81.88 268 GLU A O 1
ATOM 2147 N N . GLY A 1 269 ? 1.878 -15.757 -31.059 1.00 80.31 269 GLY A N 1
ATOM 2148 C CA . GLY A 1 269 ? 1.177 -15.841 -29.772 1.00 80.31 269 GLY A CA 1
ATOM 2149 C C . GLY A 1 269 ? 2.109 -15.649 -28.570 1.00 80.31 269 GLY A C 1
ATOM 2150 O O . GLY A 1 269 ? 1.894 -16.243 -27.515 1.00 80.31 269 GLY A O 1
ATOM 2151 N N . ASN A 1 270 ? 3.171 -14.856 -28.736 1.00 86.75 270 ASN A N 1
ATOM 2152 C CA . ASN A 1 270 ? 4.167 -14.607 -27.695 1.00 86.75 270 ASN A CA 1
ATOM 2153 C C . ASN A 1 270 ? 4.032 -13.201 -27.111 1.00 86.75 270 ASN A C 1
ATOM 2155 O O . ASN A 1 270 ? 3.827 -12.227 -27.833 1.00 86.75 270 ASN A O 1
ATOM 2159 N N . TRP A 1 271 ? 4.244 -13.112 -25.804 1.00 86.62 271 TRP A N 1
ATOM 2160 C CA . TRP A 1 271 ? 4.402 -11.876 -25.052 1.00 86.62 271 TRP A CA 1
ATOM 2161 C C . TRP A 1 271 ? 5.884 -11.575 -24.823 1.00 86.62 271 TRP A C 1
ATOM 2163 O O . TRP A 1 271 ? 6.657 -12.473 -24.469 1.00 86.62 271 TRP A O 1
ATOM 2173 N N . TYR A 1 272 ? 6.266 -10.309 -24.978 1.00 86.88 272 TYR A N 1
ATOM 2174 C CA . TYR A 1 272 ? 7.620 -9.804 -24.753 1.00 86.88 272 TYR A CA 1
ATOM 2175 C C . TYR A 1 272 ? 7.581 -8.626 -23.784 1.00 86.88 272 TYR A C 1
ATOM 2177 O O . TYR A 1 272 ? 7.103 -7.548 -24.131 1.00 86.88 272 TYR A O 1
ATOM 2185 N N . LEU A 1 273 ? 8.121 -8.833 -22.588 1.00 87.62 273 LEU A N 1
ATOM 2186 C CA . LEU A 1 273 ? 8.251 -7.810 -21.554 1.00 87.62 273 LEU A CA 1
ATOM 2187 C C . LEU A 1 273 ? 9.600 -7.096 -21.685 1.00 87.62 273 LEU A C 1
ATOM 2189 O O . LEU A 1 273 ? 10.642 -7.751 -21.780 1.00 87.62 273 LEU A O 1
ATOM 2193 N N . TYR A 1 274 ? 9.580 -5.766 -21.691 1.00 85.38 274 TYR A N 1
ATOM 2194 C CA . TYR A 1 274 ? 10.790 -4.953 -21.712 1.00 85.38 274 TYR A CA 1
ATOM 2195 C C . TYR A 1 274 ? 11.715 -5.291 -20.538 1.00 85.38 274 TYR A C 1
ATOM 2197 O O . TYR A 1 274 ? 11.274 -5.474 -19.411 1.00 85.38 274 TYR A O 1
ATOM 2205 N N . GLY A 1 275 ? 13.016 -5.422 -20.810 1.00 81.31 275 GLY A N 1
ATOM 2206 C CA . GLY A 1 275 ? 14.009 -5.816 -19.804 1.00 81.31 275 GLY A CA 1
ATOM 2207 C C . GLY A 1 275 ? 14.092 -7.323 -19.520 1.00 81.31 275 GLY A C 1
ATOM 2208 O O . GLY A 1 275 ? 14.988 -7.743 -18.789 1.00 81.31 275 GLY A O 1
ATOM 2209 N N . HIS A 1 276 ? 13.239 -8.158 -20.129 1.00 75.75 276 HIS A N 1
ATOM 2210 C CA . HIS A 1 276 ? 13.260 -9.614 -19.955 1.00 75.75 276 HIS A CA 1
ATOM 2211 C C . HIS A 1 276 ? 13.729 -10.344 -21.223 1.00 75.75 276 HIS A C 1
ATOM 2213 O O . HIS A 1 276 ? 13.315 -10.045 -22.340 1.00 75.75 276 HIS A O 1
ATOM 2219 N N . SER A 1 277 ? 14.602 -11.344 -21.054 1.00 71.00 277 SER A N 1
ATOM 2220 C CA . SER A 1 277 ? 15.272 -12.038 -22.168 1.00 71.00 277 SER A CA 1
ATOM 2221 C C . SER A 1 277 ? 14.492 -13.215 -22.761 1.00 71.00 277 SER A C 1
ATOM 2223 O O . SER A 1 277 ? 14.860 -13.715 -23.824 1.00 71.00 277 SER A O 1
ATOM 2225 N N . LYS A 1 278 ? 13.430 -13.684 -22.094 1.00 80.19 278 LYS A N 1
ATOM 2226 C CA . LYS A 1 278 ? 12.645 -14.848 -22.529 1.00 80.19 278 LYS A CA 1
ATOM 2227 C C . LYS A 1 278 ? 11.213 -14.437 -22.876 1.00 80.19 278 LYS A C 1
ATOM 2229 O O . LYS A 1 278 ? 10.539 -13.895 -22.000 1.00 80.19 278 LYS A O 1
ATOM 2234 N N . PRO A 1 279 ? 10.724 -14.727 -24.098 1.00 82.44 279 PRO A N 1
ATOM 2235 C CA . PRO A 1 279 ? 9.315 -14.556 -24.406 1.00 82.44 279 PRO A CA 1
ATOM 2236 C C . PRO A 1 279 ? 8.461 -15.535 -23.614 1.00 82.44 279 PRO A C 1
ATOM 2238 O O . PRO A 1 279 ? 8.889 -16.645 -23.280 1.00 82.44 279 PRO A O 1
ATOM 2241 N N . MET A 1 280 ? 7.219 -15.140 -23.376 1.00 79.50 280 MET A N 1
ATOM 2242 C CA . MET A 1 280 ? 6.214 -16.003 -22.786 1.00 79.50 280 MET A CA 1
ATOM 2243 C C . MET A 1 280 ? 5.179 -16.368 -23.846 1.00 79.50 280 MET A C 1
ATOM 2245 O O . MET A 1 280 ? 4.420 -15.520 -24.307 1.00 79.50 280 MET A O 1
ATOM 2249 N N . GLN A 1 281 ? 5.142 -17.643 -24.221 1.00 80.38 281 GLN A N 1
ATOM 2250 C CA . GLN A 1 281 ? 4.132 -18.149 -25.142 1.00 80.38 281 GLN A CA 1
ATOM 2251 C C . GLN A 1 281 ? 2.788 -18.286 -24.422 1.00 80.38 281 GLN A C 1
ATOM 2253 O O . GLN A 1 281 ? 2.636 -19.149 -23.549 1.00 80.38 281 GLN A O 1
ATOM 2258 N N . TRP A 1 282 ? 1.835 -17.423 -24.780 1.00 79.75 282 TRP A N 1
ATOM 2259 C CA . TRP A 1 282 ? 0.471 -17.427 -24.260 1.00 79.75 282 TRP A CA 1
ATOM 2260 C C . TRP A 1 282 ? -0.508 -16.822 -25.274 1.00 79.75 282 TRP A C 1
ATOM 2262 O O . TRP A 1 282 ? -0.432 -15.635 -25.605 1.00 79.75 282 TRP A O 1
ATOM 2272 N N . GLY A 1 283 ? -1.435 -17.656 -25.747 1.00 79.50 283 GLY A N 1
ATOM 2273 C CA . GLY A 1 283 ? -2.363 -17.347 -26.833 1.00 79.50 283 GLY A CA 1
ATOM 2274 C C . GLY A 1 283 ? -2.006 -18.043 -28.148 1.00 79.50 283 GLY A C 1
ATOM 2275 O O . GLY A 1 283 ? -0.988 -18.724 -28.272 1.00 79.50 283 GLY A O 1
ATOM 2276 N N . LEU A 1 284 ? -2.884 -17.892 -29.132 1.00 83.25 284 LEU A N 1
ATOM 2277 C CA . LEU A 1 284 ? -2.742 -18.400 -30.492 1.00 83.25 284 LEU A CA 1
ATOM 2278 C C . LEU A 1 284 ? -2.714 -17.252 -31.504 1.00 83.25 284 LEU A C 1
ATOM 2280 O O . LEU A 1 284 ? -3.002 -16.094 -31.196 1.00 83.25 284 LEU A O 1
ATOM 2284 N N . HIS A 1 285 ? -2.394 -17.599 -32.750 1.00 77.75 285 HIS A N 1
ATOM 2285 C CA . HIS A 1 285 ? -2.492 -16.671 -33.865 1.00 77.75 285 HIS A CA 1
ATOM 2286 C C . HIS A 1 285 ? -3.899 -16.052 -33.941 1.00 77.75 285 HIS A C 1
ATOM 2288 O O . HIS A 1 285 ? -4.892 -16.776 -34.013 1.00 77.75 285 HIS A O 1
ATOM 2294 N N . ASN A 1 286 ? -3.966 -14.718 -33.978 1.00 72.75 286 ASN A N 1
ATOM 2295 C CA . ASN A 1 286 ? -5.195 -13.907 -34.007 1.00 72.75 286 ASN A CA 1
ATOM 2296 C C . ASN A 1 286 ? -6.045 -13.866 -32.728 1.00 72.75 286 ASN A C 1
ATOM 2298 O O . ASN A 1 286 ? -7.166 -13.344 -32.795 1.00 72.75 286 ASN A O 1
ATOM 2302 N N . ASP A 1 287 ? -5.540 -14.356 -31.594 1.00 82.31 287 ASP A N 1
ATOM 2303 C CA . ASP A 1 287 ? -6.081 -13.915 -30.306 1.00 82.31 287 ASP A CA 1
ATOM 2304 C C . ASP A 1 287 ? -5.854 -12.392 -30.145 1.00 82.31 287 ASP A C 1
ATOM 2306 O O . ASP A 1 287 ? -5.196 -11.750 -30.965 1.00 82.31 287 ASP A O 1
ATOM 2310 N N . ILE A 1 288 ? -6.473 -11.769 -29.152 1.00 79.50 288 ILE A N 1
ATOM 2311 C CA . ILE A 1 288 ? -6.349 -10.327 -28.904 1.00 79.50 288 ILE A CA 1
ATOM 2312 C C . ILE A 1 288 ? -5.927 -10.156 -27.449 1.00 79.50 288 ILE A C 1
ATOM 2314 O O . ILE A 1 288 ? -6.607 -10.723 -26.597 1.00 79.50 288 ILE A O 1
ATOM 2318 N N . PRO A 1 289 ? -4.842 -9.432 -27.128 1.00 82.88 289 PRO A N 1
ATOM 2319 C CA . PRO A 1 289 ? -4.516 -9.143 -25.737 1.00 82.88 289 PRO A CA 1
ATOM 2320 C C . PRO A 1 289 ? -5.671 -8.368 -25.096 1.00 82.88 289 PRO A C 1
ATOM 2322 O O . PRO A 1 289 ? -6.202 -7.447 -25.708 1.00 82.88 289 PRO A O 1
ATOM 2325 N N . VAL A 1 290 ? -6.089 -8.767 -23.899 1.00 76.75 290 VAL A N 1
ATOM 2326 C CA . VAL A 1 290 ? -7.149 -8.089 -23.142 1.00 76.75 290 VAL A CA 1
ATOM 2327 C C . VAL A 1 290 ? -6.495 -7.283 -22.034 1.00 76.75 290 VAL A C 1
ATOM 2329 O O . VAL A 1 290 ? -5.681 -7.818 -21.285 1.00 76.75 290 VAL A O 1
ATOM 2332 N N . GLN A 1 291 ? -6.868 -6.013 -21.951 1.00 67.56 291 GLN A N 1
ATOM 2333 C CA . GLN A 1 291 ? -6.543 -5.111 -20.851 1.00 67.56 291 GLN A CA 1
ATOM 2334 C C . GLN A 1 291 ? -7.838 -4.794 -20.091 1.00 67.56 291 GLN A C 1
ATOM 2336 O O . GLN A 1 291 ? -8.923 -4.893 -20.673 1.00 67.56 291 GLN A O 1
ATOM 2341 N N . SER A 1 292 ? -7.739 -4.431 -18.811 1.00 50.84 292 SER A N 1
ATOM 2342 C CA . SER A 1 292 ? -8.885 -3.891 -18.082 1.00 50.84 292 SER A CA 1
ATOM 2343 C C . SER A 1 292 ? -9.057 -2.426 -18.430 1.00 50.84 292 SER A C 1
ATOM 2345 O O . SER A 1 292 ? -8.106 -1.703 -18.734 1.00 50.84 292 SER A O 1
ATOM 2347 N N . THR A 1 293 ? -10.306 -2.000 -18.418 1.00 48.34 293 THR A N 1
ATOM 2348 C CA . THR A 1 293 ? -10.700 -0.656 -18.815 1.00 48.34 293 THR A CA 1
ATOM 2349 C C . THR A 1 293 ? -10.828 0.304 -17.632 1.00 48.34 293 THR A C 1
ATOM 2351 O O . THR A 1 293 ? -10.982 1.493 -17.863 1.00 48.34 293 THR A O 1
ATOM 2354 N N . ALA A 1 294 ? -10.703 -0.170 -16.387 1.00 38.22 294 ALA A N 1
ATOM 2355 C CA . ALA A 1 294 ? -10.700 0.679 -15.192 1.00 38.22 294 ALA A CA 1
ATOM 2356 C C . ALA A 1 294 ? -9.671 0.221 -14.153 1.00 38.22 294 ALA A C 1
ATOM 2358 O O . ALA A 1 294 ? -9.195 -0.921 -14.172 1.00 38.22 294 ALA A O 1
ATOM 2359 N N . ARG A 1 295 ? -9.356 1.129 -13.227 1.00 39.16 295 ARG A N 1
ATOM 2360 C CA . ARG A 1 295 ? -8.444 0.905 -12.111 1.00 39.16 295 ARG A CA 1
ATOM 2361 C C . ARG A 1 295 ? -9.018 -0.155 -11.170 1.00 39.16 295 ARG A C 1
ATOM 2363 O O . ARG A 1 295 ? -9.812 0.161 -10.293 1.00 39.16 295 ARG A O 1
ATOM 2370 N N . VAL A 1 296 ? -8.554 -1.398 -11.278 1.00 33.25 296 VAL A N 1
ATOM 2371 C CA . VAL A 1 296 ? -8.677 -2.364 -10.175 1.00 33.25 296 VAL A CA 1
ATOM 2372 C C . VAL A 1 296 ? -7.756 -1.876 -9.080 1.00 33.25 296 VAL A C 1
ATOM 2374 O O . VAL A 1 296 ? -6.573 -2.170 -9.127 1.00 33.25 296 VAL A O 1
ATOM 2377 N N . LYS A 1 297 ? -8.226 -1.033 -8.160 1.00 33.62 297 LYS A N 1
ATOM 2378 C CA . LYS A 1 297 ? -7.376 -0.493 -7.093 1.00 33.62 297 LYS A CA 1
ATOM 2379 C C . LYS A 1 297 ? -6.566 -1.649 -6.505 1.00 33.62 297 LYS A C 1
ATOM 2381 O O . LYS A 1 297 ? -7.173 -2.481 -5.838 1.00 33.62 297 LYS A O 1
ATOM 2386 N N . ALA A 1 298 ? -5.256 -1.716 -6.805 1.00 32.81 298 ALA A N 1
ATOM 2387 C CA . ALA A 1 298 ? -4.402 -2.799 -6.344 1.00 32.81 298 ALA A CA 1
ATOM 2388 C C . ALA A 1 298 ? -4.650 -2.889 -4.851 1.00 32.81 298 ALA A C 1
ATOM 2390 O O . ALA A 1 298 ? -4.398 -1.931 -4.102 1.00 32.81 298 ALA A O 1
ATOM 2391 N N . GLN A 1 299 ? -5.316 -3.967 -4.448 1.00 30.88 299 GLN A N 1
ATOM 2392 C CA . GLN A 1 299 ? -5.719 -4.108 -3.077 1.00 30.88 299 GLN A CA 1
ATOM 2393 C C . GLN A 1 299 ? -4.424 -4.483 -2.382 1.00 30.88 299 GLN A C 1
ATOM 2395 O O . GLN A 1 299 ? -4.026 -5.643 -2.329 1.00 30.88 299 GLN A O 1
ATOM 2400 N N . LEU A 1 300 ? -3.733 -3.458 -1.871 1.00 36.78 300 LEU A N 1
ATOM 2401 C CA . LEU A 1 300 ? -2.836 -3.627 -0.745 1.00 36.78 300 LEU A CA 1
ATOM 2402 C C . LEU A 1 300 ? -3.504 -4.659 0.174 1.00 36.78 300 LEU A C 1
ATOM 2404 O O . LEU A 1 300 ? -4.700 -4.485 0.469 1.00 36.78 300 LEU A O 1
ATOM 2408 N N . PRO A 1 301 ? -2.791 -5.738 0.555 1.00 32.91 301 PRO A N 1
ATOM 2409 C CA . PRO A 1 301 ? -3.375 -6.877 1.255 1.00 32.91 301 PRO A CA 1
ATOM 2410 C C . PRO A 1 301 ? -4.264 -6.362 2.386 1.00 32.91 301 PRO A C 1
ATOM 2412 O O . PRO A 1 301 ? -3.912 -5.341 2.979 1.00 32.91 301 PRO A O 1
ATOM 2415 N N . PRO A 1 302 ? -5.402 -7.027 2.659 1.00 40.25 302 PRO A N 1
ATOM 2416 C CA . PRO A 1 302 ? -6.564 -6.493 3.374 1.00 40.25 302 PRO A CA 1
ATOM 2417 C C . PRO A 1 302 ? -6.235 -5.273 4.243 1.00 40.25 302 PRO A C 1
ATOM 2419 O O . PRO A 1 302 ? -5.732 -5.402 5.354 1.00 40.25 302 PRO A O 1
ATOM 2422 N N . VAL A 1 303 ? -6.479 -4.081 3.685 1.00 54.69 303 VAL A N 1
ATOM 2423 C CA . VAL A 1 303 ? -6.233 -2.764 4.296 1.00 54.69 303 VAL A CA 1
ATOM 2424 C C . VAL A 1 303 ? -4.817 -2.624 4.883 1.00 54.69 303 VAL A C 1
ATOM 2426 O O . VAL A 1 303 ? -4.667 -2.589 6.103 1.00 54.69 303 VAL A O 1
ATOM 2429 N N . SER A 1 304 ? -3.776 -2.450 4.053 1.00 70.12 304 SER A N 1
ATOM 2430 C CA . SER A 1 304 ? -2.448 -2.062 4.565 1.00 70.12 304 SER A CA 1
ATOM 2431 C C . SER A 1 304 ? -2.576 -0.877 5.529 1.00 70.12 304 SER A C 1
ATOM 2433 O O . SER A 1 304 ? -3.092 0.181 5.142 1.00 70.12 304 SER A O 1
ATOM 2435 N N . PRO A 1 305 ? -2.151 -1.025 6.794 1.00 88.62 305 PRO A N 1
ATOM 2436 C CA . PRO A 1 305 ? -2.226 0.059 7.755 1.00 88.62 305 PRO A CA 1
ATOM 2437 C C . PRO A 1 305 ? -1.384 1.244 7.292 1.00 88.62 305 PRO A C 1
ATOM 2439 O O . PRO A 1 305 ? -0.247 1.075 6.846 1.00 88.62 305 PRO A O 1
ATOM 2442 N N . ARG A 1 306 ? -1.918 2.454 7.459 1.00 93.88 306 ARG A N 1
ATOM 2443 C CA . ARG A 1 306 ? -1.126 3.685 7.376 1.00 93.88 306 ARG A CA 1
ATOM 2444 C C . ARG A 1 306 ? -0.352 3.820 8.669 1.00 93.88 306 ARG A C 1
ATOM 2446 O O . ARG A 1 306 ? -0.971 3.836 9.734 1.00 93.88 306 ARG A O 1
ATOM 2453 N N . VAL A 1 307 ? 0.972 3.879 8.594 1.00 98.06 307 VAL A N 1
ATOM 2454 C CA . VAL A 1 307 ? 1.832 3.789 9.776 1.00 98.06 307 VAL A CA 1
ATOM 2455 C C . VAL A 1 307 ? 2.813 4.948 9.842 1.00 98.06 307 VAL A C 1
ATOM 2457 O O . VAL A 1 307 ? 3.590 5.186 8.921 1.00 98.06 307 VAL A O 1
ATOM 2460 N N . ILE A 1 308 ? 2.836 5.603 10.998 1.00 98.69 308 ILE A N 1
ATOM 2461 C CA . ILE A 1 308 ? 3.963 6.389 11.482 1.00 98.69 308 ILE A CA 1
ATOM 2462 C C . ILE A 1 308 ? 4.659 5.602 12.591 1.00 98.69 308 ILE A C 1
ATOM 2464 O O . ILE A 1 308 ? 4.028 5.201 13.567 1.00 98.69 308 ILE A O 1
ATOM 2468 N N . VAL A 1 309 ? 5.974 5.440 12.482 1.00 98.56 309 VAL A N 1
ATOM 2469 C CA . VAL A 1 309 ? 6.829 5.011 13.593 1.00 98.56 309 VAL A CA 1
ATOM 2470 C C . VAL A 1 309 ? 7.456 6.251 14.220 1.00 98.56 309 VAL A C 1
ATOM 2472 O O . VAL A 1 309 ? 8.131 7.007 13.528 1.00 98.56 309 VAL A O 1
ATOM 2475 N N . SER A 1 310 ? 7.253 6.465 15.519 1.00 96.62 310 SER A N 1
ATOM 2476 C CA . SER A 1 310 ? 7.951 7.484 16.309 1.00 96.62 310 SER A CA 1
ATOM 2477 C C . SER A 1 310 ? 8.869 6.807 17.315 1.00 96.62 310 SER A C 1
ATOM 2479 O O . SER A 1 310 ? 8.404 6.123 18.224 1.00 96.62 310 SER A O 1
ATOM 2481 N N . SER A 1 311 ? 10.173 6.977 17.141 1.00 94.56 311 SER A N 1
ATOM 2482 C CA . SER A 1 311 ? 11.189 6.158 17.797 1.00 94.56 311 SER A CA 1
ATOM 2483 C C . SER A 1 311 ? 12.293 6.994 18.417 1.00 94.56 311 SER A C 1
ATOM 2485 O O . SER A 1 311 ? 12.692 8.027 17.875 1.00 94.56 311 SER A O 1
ATOM 2487 N N . ASP A 1 312 ? 12.818 6.537 19.550 1.00 91.31 312 ASP A N 1
ATOM 2488 C CA . ASP A 1 312 ? 14.002 7.097 20.181 1.00 91.31 312 ASP A CA 1
ATOM 2489 C C . ASP A 1 312 ? 15.317 6.466 19.697 1.00 91.31 312 ASP A C 1
ATOM 2491 O O . ASP A 1 312 ? 16.346 6.533 20.376 1.00 91.31 312 ASP A O 1
ATOM 2495 N N . ILE A 1 313 ? 15.325 5.974 18.457 1.00 92.06 313 ILE A N 1
ATOM 2496 C CA . ILE A 1 313 ? 16.505 5.467 17.756 1.00 92.06 313 ILE A CA 1
ATOM 2497 C C . ILE A 1 313 ? 17.705 6.417 17.829 1.00 92.06 313 ILE A C 1
ATOM 2499 O O . ILE A 1 313 ? 17.604 7.635 17.643 1.00 92.06 313 ILE A O 1
ATOM 2503 N N . GLY A 1 314 ? 18.872 5.834 18.114 1.00 86.56 314 GLY A N 1
ATOM 2504 C CA . GLY A 1 314 ? 20.107 6.571 18.400 1.00 86.56 314 GLY A CA 1
ATOM 2505 C C . GLY A 1 314 ? 20.156 7.193 19.804 1.00 86.56 314 GLY A C 1
ATOM 2506 O O . GLY A 1 314 ? 21.126 7.881 20.133 1.00 86.56 314 GLY A O 1
ATOM 2507 N N . GLY A 1 315 ? 19.120 6.981 20.621 1.00 82.56 315 GLY A N 1
ATOM 2508 C CA . GLY A 1 315 ? 19.017 7.398 22.014 1.00 82.56 315 GLY A CA 1
ATOM 2509 C C . GLY A 1 315 ? 19.847 6.529 22.960 1.00 82.56 315 GLY A C 1
ATOM 2510 O O . GLY A 1 315 ? 21.048 6.340 22.770 1.00 82.56 315 GLY A O 1
ATOM 2511 N N . SER A 1 316 ? 19.234 6.067 24.051 1.00 72.81 316 SER A N 1
ATOM 2512 C CA . SER A 1 316 ? 19.942 5.317 25.100 1.00 72.81 316 SER A CA 1
ATOM 2513 C C . SER A 1 316 ? 19.963 3.803 24.908 1.00 72.81 316 SER A C 1
ATOM 2515 O O . SER A 1 316 ? 20.793 3.151 25.542 1.00 72.81 316 SER A O 1
ATOM 2517 N N . ASP A 1 317 ? 19.075 3.256 24.079 1.00 77.06 317 ASP A N 1
ATOM 2518 C CA . ASP A 1 317 ? 18.903 1.816 23.893 1.00 77.06 317 ASP A CA 1
ATOM 2519 C C . ASP A 1 317 ? 19.126 1.434 22.417 1.00 77.06 317 ASP A C 1
ATOM 2521 O O . ASP A 1 317 ? 18.665 2.135 21.517 1.00 77.06 317 ASP A O 1
ATOM 2525 N N . PRO A 1 318 ? 19.919 0.390 22.121 1.00 79.50 318 PRO A N 1
ATOM 2526 C CA . PRO A 1 318 ? 20.108 -0.081 20.749 1.00 79.50 318 PRO A CA 1
ATOM 2527 C C . PRO A 1 318 ? 18.933 -0.889 20.167 1.00 79.50 318 PRO A C 1
ATOM 2529 O O . PRO A 1 318 ? 19.026 -1.302 19.008 1.00 79.50 318 PRO A O 1
ATOM 2532 N N . ASP A 1 319 ? 17.869 -1.170 20.923 1.00 87.38 319 ASP A N 1
ATOM 2533 C CA . ASP A 1 319 ? 16.747 -1.988 20.448 1.00 87.38 319 ASP A CA 1
ATOM 2534 C C . ASP A 1 319 ? 15.883 -1.314 19.380 1.00 87.38 319 ASP A C 1
ATOM 2536 O O . ASP A 1 319 ? 15.445 -2.026 18.479 1.00 87.38 319 ASP A O 1
ATOM 2540 N N . ASP A 1 320 ? 15.750 0.013 19.358 1.00 92.75 320 ASP A N 1
ATOM 2541 C CA . ASP A 1 320 ? 15.074 0.718 18.260 1.00 92.75 320 ASP A CA 1
ATOM 2542 C C . ASP A 1 320 ? 15.693 0.410 16.890 1.00 92.75 320 ASP A C 1
ATOM 2544 O O . ASP A 1 320 ? 14.986 0.276 15.891 1.00 92.75 320 ASP A O 1
ATOM 2548 N N . PHE A 1 321 ? 17.024 0.263 16.815 1.00 94.44 321 PHE A N 1
ATOM 2549 C CA . PHE A 1 321 ? 17.677 -0.132 15.565 1.00 94.44 321 PHE A CA 1
ATOM 2550 C C . PHE A 1 321 ? 17.271 -1.551 15.154 1.00 94.44 321 PHE A C 1
ATOM 2552 O O . PHE A 1 321 ? 17.071 -1.812 13.968 1.00 94.44 321 PHE A O 1
ATOM 2559 N N . GLN A 1 322 ? 17.134 -2.463 16.121 1.00 94.56 322 GLN A N 1
ATOM 2560 C CA . GLN A 1 322 ? 16.668 -3.826 15.870 1.00 94.56 322 GLN A CA 1
ATOM 2561 C C . GLN A 1 322 ? 15.200 -3.835 15.424 1.00 94.56 322 GLN A C 1
ATOM 2563 O O . GLN A 1 322 ? 14.870 -4.473 14.425 1.00 94.56 322 GLN A O 1
ATOM 2568 N N . SER A 1 323 ? 14.338 -3.092 16.123 1.00 96.56 323 SER A N 1
ATOM 2569 C CA . SER A 1 323 ? 12.923 -2.928 15.784 1.00 96.56 323 SER A CA 1
ATOM 2570 C C . SER A 1 323 ? 12.744 -2.285 14.405 1.00 96.56 323 SER A C 1
ATOM 2572 O O . SER A 1 323 ? 11.861 -2.692 13.656 1.00 96.56 323 SER A O 1
ATOM 2574 N N . MET A 1 324 ? 13.613 -1.343 14.018 1.00 98.12 324 MET A N 1
ATOM 2575 C CA . MET A 1 324 ? 13.589 -0.720 12.692 1.00 98.12 324 MET A CA 1
ATOM 2576 C C . MET A 1 324 ? 13.983 -1.702 11.585 1.00 98.12 324 MET A C 1
ATOM 2578 O O . MET A 1 324 ? 13.324 -1.735 10.551 1.00 98.12 324 MET A O 1
ATOM 2582 N N . VAL A 1 325 ? 15.002 -2.548 11.792 1.00 97.75 325 VAL A N 1
ATOM 2583 C CA . VAL A 1 325 ? 15.308 -3.635 10.841 1.00 97.75 325 VAL A CA 1
ATOM 2584 C C . VAL A 1 325 ? 14.098 -4.555 10.680 1.00 97.75 325 VAL A C 1
ATOM 2586 O O . VAL A 1 325 ? 13.715 -4.861 9.553 1.00 97.75 325 VAL A O 1
ATOM 2589 N N . HIS A 1 326 ? 13.470 -4.949 11.793 1.00 97.75 326 HIS A N 1
ATOM 2590 C CA . HIS A 1 326 ? 12.272 -5.782 11.761 1.00 97.75 326 HIS A CA 1
ATOM 2591 C C . HIS A 1 326 ? 11.127 -5.085 11.010 1.00 97.75 326 HIS A C 1
ATOM 2593 O O . HIS A 1 326 ? 10.534 -5.679 10.123 1.00 97.75 326 HIS A O 1
ATOM 2599 N N . TYR A 1 327 ? 10.852 -3.807 11.275 1.00 98.50 327 TYR A N 1
ATOM 2600 C CA . TYR A 1 327 ? 9.844 -3.039 10.537 1.00 98.50 327 TYR A CA 1
ATOM 2601 C C . TYR A 1 327 ? 10.115 -3.015 9.026 1.00 98.50 327 TYR A C 1
ATOM 2603 O O . TYR A 1 327 ? 9.211 -3.275 8.234 1.00 98.50 327 TYR A O 1
ATOM 2611 N N . LEU A 1 328 ? 11.360 -2.752 8.615 1.00 97.81 328 LEU A N 1
ATOM 2612 C CA . LEU A 1 328 ? 11.714 -2.599 7.203 1.00 97.81 328 LEU A CA 1
ATOM 2613 C C . LEU A 1 328 ? 11.570 -3.900 6.401 1.00 97.81 328 LEU A C 1
ATOM 2615 O O . LEU A 1 328 ? 11.139 -3.840 5.250 1.00 97.81 328 LEU A O 1
ATOM 2619 N N . VAL A 1 329 ? 11.828 -5.075 6.989 1.00 96.94 329 VAL A N 1
ATOM 2620 C CA . VAL A 1 329 ? 11.595 -6.358 6.289 1.00 96.94 329 VAL A CA 1
ATOM 2621 C C . VAL A 1 329 ? 10.107 -6.689 6.094 1.00 96.94 329 VAL A C 1
ATOM 2623 O O . VAL A 1 329 ? 9.778 -7.496 5.224 1.00 96.94 329 VAL A O 1
ATOM 2626 N N . TYR A 1 330 ? 9.211 -6.018 6.826 1.00 96.81 330 TYR A N 1
ATOM 2627 C CA . TYR A 1 330 ? 7.751 -6.082 6.656 1.00 96.81 330 TYR A CA 1
ATOM 2628 C C . TYR A 1 330 ? 7.155 -4.831 6.002 1.00 96.81 330 TYR A C 1
ATOM 2630 O O . TYR A 1 330 ? 5.937 -4.713 5.918 1.00 96.81 330 TYR A O 1
ATOM 2638 N N . SER A 1 331 ? 7.979 -3.890 5.535 1.00 94.31 331 SER A N 1
ATOM 2639 C CA . SER A 1 331 ? 7.496 -2.582 5.071 1.00 94.31 331 SER A CA 1
ATOM 2640 C C . SER A 1 331 ? 6.513 -2.647 3.900 1.00 94.31 331 SER A C 1
ATOM 2642 O O . SER A 1 331 ? 5.657 -1.780 3.806 1.00 94.31 331 SER A O 1
ATOM 2644 N N . TYR A 1 332 ? 6.553 -3.704 3.082 1.00 88.94 332 TYR A N 1
ATOM 2645 C CA . TYR A 1 332 ? 5.570 -3.962 2.020 1.00 88.94 332 TYR A CA 1
ATOM 2646 C C . TYR A 1 332 ? 4.125 -4.161 2.522 1.00 88.94 332 TYR A C 1
ATOM 2648 O O . TYR A 1 332 ? 3.186 -4.094 1.737 1.00 88.94 332 TYR A O 1
ATOM 2656 N N . LEU A 1 333 ? 3.926 -4.430 3.818 1.00 86.62 333 LEU A N 1
ATOM 2657 C CA . LEU A 1 333 ? 2.598 -4.576 4.427 1.00 86.62 333 LEU A CA 1
ATOM 2658 C C . LEU A 1 333 ? 2.011 -3.248 4.910 1.00 86.62 333 LEU A C 1
ATOM 2660 O O . LEU A 1 333 ? 0.833 -3.199 5.273 1.00 86.62 333 LEU A O 1
ATOM 2664 N N . PHE A 1 334 ? 2.813 -2.184 4.944 1.00 92.56 334 PHE A N 1
ATOM 2665 C CA . PHE A 1 334 ? 2.432 -0.895 5.503 1.00 92.56 334 PHE A CA 1
ATOM 2666 C C . PHE A 1 334 ? 2.488 0.198 4.446 1.00 92.56 334 PHE A C 1
ATOM 2668 O O . PHE A 1 334 ? 3.423 0.277 3.657 1.00 92.56 334 PHE A O 1
ATOM 2675 N N . GLU A 1 335 ? 1.557 1.142 4.532 1.00 88.00 335 GLU A N 1
ATOM 2676 C CA . GLU A 1 335 ? 1.789 2.460 3.957 1.00 88.00 335 GLU A CA 1
ATOM 2677 C C . GLU A 1 335 ? 2.584 3.274 4.982 1.00 88.00 335 GLU A C 1
ATOM 2679 O O . GLU A 1 335 ? 2.026 3.835 5.931 1.00 88.00 335 GLU A O 1
ATOM 2684 N N . THR A 1 336 ? 3.915 3.269 4.850 1.00 95.25 336 THR A N 1
ATOM 2685 C CA . THR A 1 336 ? 4.799 4.040 5.732 1.00 95.25 336 THR A CA 1
ATOM 2686 C C . THR A 1 336 ? 4.627 5.530 5.457 1.00 95.25 336 THR A C 1
ATOM 2688 O O . THR A 1 336 ? 5.242 6.097 4.560 1.00 95.25 336 THR A O 1
ATOM 2691 N N . GLU A 1 337 ? 3.819 6.190 6.278 1.00 95.50 337 GLU A N 1
ATOM 2692 C CA . GLU A 1 337 ? 3.582 7.626 6.182 1.00 95.50 337 GLU A CA 1
ATOM 2693 C C . GLU A 1 337 ? 4.542 8.441 7.046 1.00 95.50 337 GLU A C 1
ATOM 2695 O O . GLU A 1 337 ? 4.564 9.659 6.928 1.00 95.50 337 GLU A O 1
ATOM 2700 N N . GLY A 1 338 ? 5.359 7.824 7.905 1.00 97.44 338 GLY A N 1
ATOM 2701 C CA . GLY A 1 338 ? 6.356 8.555 8.686 1.00 97.44 338 GLY A CA 1
ATOM 2702 C C . GLY A 1 338 ? 7.327 7.673 9.452 1.00 97.44 338 GLY A C 1
ATOM 2703 O O . GLY A 1 338 ? 6.930 6.706 10.095 1.00 97.44 338 GLY A O 1
ATOM 2704 N N . LEU A 1 339 ? 8.600 8.062 9.442 1.00 98.38 339 LEU A N 1
ATOM 2705 C CA . LEU A 1 339 ? 9.630 7.520 10.327 1.00 98.38 339 LEU A CA 1
ATOM 2706 C C . LEU A 1 339 ? 10.244 8.685 11.112 1.00 98.38 339 LEU A C 1
ATOM 2708 O O . LEU A 1 339 ? 11.091 9.431 10.617 1.00 98.38 339 LEU A O 1
ATOM 2712 N N . ILE A 1 340 ? 9.759 8.887 12.331 1.00 97.69 340 ILE A N 1
ATOM 2713 C CA . ILE A 1 340 ? 10.076 10.035 13.175 1.00 97.69 340 ILE A CA 1
ATOM 2714 C C . ILE A 1 340 ? 11.114 9.617 14.212 1.00 97.69 340 ILE A C 1
ATOM 2716 O O . ILE A 1 340 ? 10.891 8.706 15.001 1.00 97.69 340 ILE A O 1
ATOM 2720 N N . SER A 1 341 ? 12.244 10.319 14.245 1.00 95.31 341 SER A N 1
ATOM 2721 C CA . SER A 1 341 ? 13.214 10.195 15.335 1.00 95.31 341 SER A CA 1
ATOM 2722 C C . SER A 1 341 ? 12.868 11.207 16.427 1.00 95.31 341 SER A C 1
ATOM 2724 O O . SER A 1 341 ? 13.069 12.402 16.223 1.00 95.31 341 SER A O 1
ATOM 2726 N N . SER A 1 342 ? 12.371 10.751 17.577 1.00 90.25 342 SER A N 1
ATOM 2727 C CA . SER A 1 342 ? 12.073 11.566 18.767 1.00 90.25 342 SER A CA 1
ATOM 2728 C C . SER A 1 342 ? 12.865 11.149 20.030 1.00 90.25 342 SER A C 1
ATOM 2730 O O . SER A 1 342 ? 12.271 10.913 21.091 1.00 90.25 342 SER A O 1
ATOM 2732 N N . PRO A 1 343 ? 14.201 11.017 19.965 1.00 82.19 343 PRO A N 1
ATOM 2733 C CA . PRO A 1 343 ? 14.979 10.460 21.054 1.00 82.19 343 PRO A CA 1
ATOM 2734 C C . PRO A 1 343 ? 15.286 11.455 22.169 1.00 82.19 343 PRO A C 1
ATOM 2736 O O . PRO A 1 343 ? 15.568 12.636 21.926 1.00 82.19 343 PRO A O 1
ATOM 2739 N N . PRO A 1 344 ? 15.418 10.955 23.407 1.00 66.44 344 PRO A N 1
ATOM 2740 C CA . PRO A 1 344 ? 16.150 11.671 24.419 1.00 66.44 344 PRO A CA 1
ATOM 2741 C C . PRO A 1 344 ? 17.641 11.692 24.033 1.00 66.44 344 PRO A C 1
ATOM 2743 O O . PRO A 1 344 ? 18.266 10.654 23.824 1.00 66.44 344 PRO A O 1
ATOM 2746 N N . ARG A 1 345 ? 18.257 12.880 24.050 1.00 72.62 345 ARG A N 1
ATOM 2747 C CA . ARG A 1 345 ? 19.715 13.098 23.896 1.00 72.62 345 ARG A CA 1
ATOM 2748 C C . ARG A 1 345 ? 20.231 13.054 22.450 1.00 72.62 345 ARG A C 1
ATOM 2750 O O . ARG A 1 345 ? 20.010 14.020 21.722 1.00 72.62 345 ARG A O 1
ATOM 2757 N N . ASN A 1 346 ? 21.012 12.036 22.074 1.00 82.62 346 ASN A N 1
ATOM 2758 C CA . ASN A 1 346 ? 21.928 12.097 20.926 1.00 82.62 346 ASN A CA 1
ATOM 2759 C C . ASN A 1 346 ? 21.317 11.632 19.606 1.00 82.62 346 ASN A C 1
ATOM 2761 O O . ASN A 1 346 ? 21.768 12.108 18.568 1.00 82.62 346 ASN A O 1
ATOM 2765 N N . GLY A 1 347 ? 20.323 10.743 19.641 1.00 87.00 347 GLY A N 1
ATOM 2766 C CA . GLY A 1 347 ? 19.751 10.169 18.427 1.00 87.00 347 GLY A CA 1
ATOM 2767 C C . GLY A 1 347 ? 19.144 11.227 17.514 1.00 87.00 347 GLY A C 1
ATOM 2768 O O . GLY A 1 347 ? 18.651 12.257 17.975 1.00 87.00 347 GLY A O 1
ATOM 2769 N N . ARG A 1 348 ? 19.177 11.015 16.209 1.00 93.75 348 ARG A N 1
ATOM 2770 C CA . ARG A 1 348 ? 18.591 11.934 15.231 1.00 93.75 348 ARG A CA 1
ATOM 2771 C C . ARG A 1 348 ? 17.963 11.158 14.090 1.00 93.75 348 ARG A C 1
ATOM 2773 O O . ARG A 1 348 ? 18.186 9.962 13.933 1.00 93.75 348 ARG A O 1
ATOM 2780 N N . LYS A 1 349 ? 17.247 11.853 13.206 1.00 95.25 349 LYS A N 1
ATOM 2781 C CA . LYS A 1 349 ? 16.708 11.241 11.985 1.00 95.25 349 LYS A CA 1
ATOM 2782 C C . LYS A 1 349 ? 17.791 10.597 11.109 1.00 95.25 349 LYS A C 1
ATOM 2784 O O . LYS A 1 349 ? 17.508 9.647 10.389 1.00 95.25 349 LYS A O 1
ATOM 2789 N N . GLN A 1 350 ? 19.048 11.043 11.221 1.00 95.69 350 GLN A N 1
ATOM 2790 C CA . GLN A 1 350 ? 20.205 10.384 10.602 1.00 95.69 350 GLN A CA 1
ATOM 2791 C C . GLN A 1 350 ? 20.394 8.935 11.067 1.00 95.69 350 GLN A C 1
ATOM 2793 O O . GLN A 1 350 ? 20.898 8.125 10.297 1.00 95.69 350 GLN A O 1
ATOM 2798 N N . ASP A 1 351 ? 19.991 8.582 12.285 1.00 95.69 351 ASP A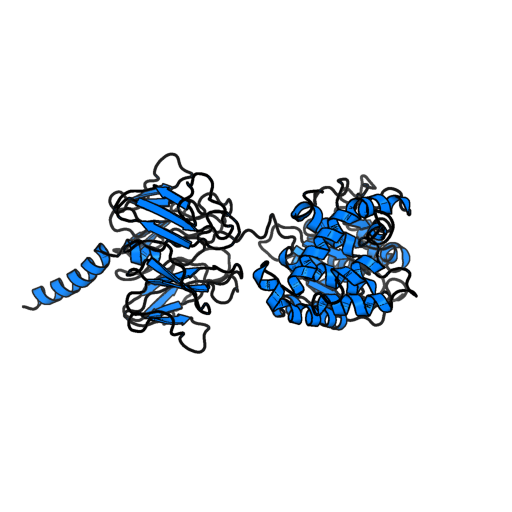 N 1
ATOM 2799 C CA . ASP A 1 351 ? 20.044 7.203 12.768 1.00 95.69 351 ASP A CA 1
ATOM 2800 C C . ASP A 1 351 ? 19.011 6.308 12.076 1.00 95.69 351 ASP A C 1
ATOM 2802 O O . ASP A 1 351 ? 19.318 5.154 11.791 1.00 95.69 351 ASP A O 1
ATOM 2806 N N . ILE A 1 352 ? 17.851 6.850 11.685 1.00 97.44 352 ILE A N 1
ATOM 2807 C CA . ILE A 1 352 ? 16.896 6.144 10.813 1.00 97.44 352 ILE A CA 1
ATOM 2808 C C . ILE A 1 352 ? 17.497 5.961 9.418 1.00 97.44 352 ILE A C 1
ATOM 2810 O O . ILE A 1 352 ? 17.476 4.853 8.881 1.00 97.44 352 ILE A O 1
ATOM 2814 N N . PHE A 1 353 ? 18.101 7.017 8.855 1.00 96.88 353 PHE A N 1
ATOM 2815 C CA . PHE A 1 353 ? 18.784 6.925 7.560 1.00 96.88 353 PHE A CA 1
ATOM 2816 C C . PHE A 1 353 ? 19.849 5.826 7.541 1.00 96.88 353 PHE A C 1
ATOM 2818 O O . PHE A 1 353 ? 19.946 5.127 6.539 1.00 96.88 353 PHE A O 1
ATOM 2825 N N . LYS A 1 354 ? 20.589 5.609 8.640 1.00 96.00 354 LYS A N 1
ATOM 2826 C CA . LYS A 1 354 ? 21.562 4.505 8.729 1.00 96.00 354 LYS A CA 1
ATOM 2827 C C . LYS A 1 354 ? 20.915 3.148 8.455 1.00 96.00 354 LYS A C 1
ATOM 2829 O O . LYS A 1 354 ? 21.486 2.374 7.703 1.00 96.00 354 LYS A O 1
ATOM 2834 N N . VAL A 1 355 ? 19.742 2.864 9.025 1.00 97.50 355 VAL A N 1
ATOM 2835 C CA . VAL A 1 355 ? 19.060 1.571 8.819 1.00 97.50 355 VAL A CA 1
ATOM 2836 C C . VAL A 1 355 ? 18.467 1.480 7.415 1.00 97.50 355 VAL A C 1
ATOM 2838 O O . VAL A 1 355 ? 18.625 0.466 6.741 1.00 97.50 355 VAL A O 1
ATOM 2841 N N . VAL A 1 356 ? 17.850 2.563 6.931 1.00 96.44 356 VAL A N 1
ATOM 2842 C CA . VAL A 1 356 ? 17.287 2.629 5.571 1.00 96.44 356 VAL A CA 1
ATOM 2843 C C . VAL A 1 356 ? 18.380 2.486 4.499 1.00 96.44 356 VAL A C 1
ATOM 2845 O O . VAL A 1 356 ? 18.150 1.885 3.450 1.00 96.44 356 VAL A O 1
ATOM 2848 N N . HIS A 1 357 ? 19.596 2.971 4.764 1.00 95.44 357 HIS A N 1
ATOM 2849 C CA . HIS A 1 357 ? 20.763 2.752 3.902 1.00 95.44 357 HIS A CA 1
ATOM 2850 C C . HIS A 1 357 ? 21.241 1.302 3.879 1.00 95.44 357 HIS A C 1
ATOM 2852 O O . HIS A 1 357 ? 21.846 0.900 2.891 1.00 95.44 357 HIS A O 1
ATOM 2858 N N . GLU A 1 358 ? 20.987 0.509 4.916 1.00 97.06 358 GLU A N 1
ATOM 2859 C CA . GLU A 1 358 ? 21.228 -0.936 4.858 1.00 97.06 358 GLU A CA 1
ATOM 2860 C C . GLU A 1 358 ? 20.103 -1.637 4.092 1.00 97.06 358 GLU A C 1
ATOM 2862 O O . GLU A 1 358 ? 20.383 -2.415 3.186 1.00 97.06 358 GLU A O 1
ATOM 2867 N N . TYR A 1 359 ? 18.843 -1.267 4.345 1.00 96.56 359 TYR A N 1
ATOM 2868 C CA . TYR A 1 359 ? 17.684 -1.775 3.601 1.00 96.56 359 TYR A CA 1
ATOM 2869 C C . TYR A 1 359 ? 17.829 -1.613 2.083 1.00 96.56 359 TYR A C 1
ATOM 2871 O O . TYR A 1 359 ? 17.602 -2.558 1.330 1.00 96.56 359 TYR A O 1
ATOM 2879 N N . ILE A 1 360 ? 18.263 -0.440 1.607 1.00 89.38 360 ILE A N 1
ATOM 2880 C CA . ILE A 1 360 ? 18.354 -0.193 0.162 1.00 89.38 360 ILE A CA 1
ATOM 2881 C C . ILE A 1 360 ? 19.409 -1.068 -0.532 1.00 89.38 360 ILE A C 1
ATOM 2883 O O . ILE A 1 360 ? 19.293 -1.337 -1.727 1.00 89.38 360 ILE A O 1
ATOM 2887 N N . LYS A 1 361 ? 20.422 -1.554 0.201 1.00 93.19 361 LYS A N 1
ATOM 2888 C CA . LYS A 1 361 ? 21.409 -2.504 -0.341 1.00 93.19 361 LYS A CA 1
ATOM 2889 C C . LYS A 1 361 ? 20.772 -3.867 -0.623 1.00 93.19 361 LYS A C 1
ATOM 2891 O O . LYS A 1 361 ? 21.167 -4.527 -1.585 1.00 93.19 361 LYS A O 1
ATOM 2896 N N . ASP A 1 362 ? 19.764 -4.236 0.164 1.00 94.12 362 ASP A N 1
ATOM 2897 C CA . ASP A 1 362 ? 19.020 -5.490 0.030 1.00 94.12 362 ASP A CA 1
ATOM 2898 C C . ASP A 1 362 ? 17.795 -5.360 -0.889 1.00 94.12 362 ASP A C 1
ATOM 2900 O O . ASP A 1 362 ? 17.265 -6.366 -1.353 1.00 94.12 362 ASP A O 1
ATOM 2904 N N . TYR A 1 363 ? 17.376 -4.137 -1.237 1.00 86.38 363 TYR A N 1
ATOM 2905 C CA . TYR A 1 363 ? 16.162 -3.859 -2.018 1.00 86.38 363 TYR A CA 1
ATOM 2906 C C . TYR A 1 363 ? 16.036 -4.674 -3.311 1.00 86.38 363 TYR A C 1
ATOM 2908 O O . TYR A 1 363 ? 14.951 -5.129 -3.663 1.00 86.38 363 TYR A O 1
ATOM 2916 N N . ARG A 1 364 ? 17.151 -4.907 -4.016 1.00 84.06 364 ARG A N 1
ATOM 2917 C CA . ARG A 1 364 ? 17.154 -5.708 -5.252 1.00 84.06 364 ARG A CA 1
ATOM 2918 C C . ARG A 1 364 ? 16.714 -7.162 -5.042 1.00 84.06 364 ARG A C 1
ATOM 2920 O O . ARG A 1 364 ? 16.222 -7.755 -5.994 1.00 84.06 364 ARG A O 1
ATOM 2927 N N . PHE A 1 365 ? 16.932 -7.705 -3.844 1.00 86.94 365 PHE A N 1
ATOM 2928 C CA . PHE A 1 365 ? 16.521 -9.051 -3.448 1.00 86.94 365 PHE A CA 1
ATOM 2929 C C . PHE A 1 365 ? 15.122 -9.048 -2.844 1.00 86.94 365 PHE A C 1
ATOM 2931 O O . PHE A 1 365 ? 14.401 -10.011 -3.016 1.00 86.94 365 PHE A O 1
ATOM 2938 N N . LEU A 1 366 ? 14.703 -7.950 -2.210 1.00 77.12 366 LEU A N 1
ATOM 2939 C CA . LEU A 1 366 ? 13.371 -7.821 -1.615 1.00 77.12 366 LEU A CA 1
ATOM 2940 C C . LEU A 1 366 ? 12.265 -7.598 -2.657 1.00 77.12 366 LEU A C 1
ATOM 2942 O O . LEU A 1 366 ? 11.220 -8.242 -2.586 1.00 77.12 366 LEU A O 1
ATOM 2946 N N . LYS A 1 367 ? 12.495 -6.725 -3.648 1.00 78.00 367 LYS A N 1
ATOM 2947 C CA . LYS A 1 367 ? 11.473 -6.310 -4.627 1.00 78.00 367 LYS A CA 1
ATOM 2948 C C . LYS A 1 367 ? 10.813 -7.432 -5.456 1.00 78.00 367 LYS A C 1
ATOM 2950 O O . LYS A 1 367 ? 9.671 -7.243 -5.841 1.00 78.00 367 LYS A O 1
ATOM 2955 N N . PRO A 1 368 ? 11.445 -8.592 -5.741 1.00 74.62 368 PRO A N 1
ATOM 2956 C CA . PRO A 1 368 ? 10.762 -9.694 -6.422 1.00 74.62 368 PRO A CA 1
ATOM 2957 C C . PRO A 1 368 ? 9.732 -10.426 -5.549 1.00 74.62 368 PRO A C 1
ATOM 2959 O O . PRO A 1 368 ? 8.963 -11.221 -6.078 1.00 74.62 368 PRO A O 1
ATOM 2962 N N . TRP A 1 369 ? 9.745 -10.226 -4.225 1.00 74.81 369 TRP A N 1
ATOM 2963 C CA . TRP A 1 369 ? 8.863 -10.944 -3.298 1.00 74.81 369 TRP A CA 1
ATOM 2964 C C . TRP A 1 369 ? 7.569 -10.198 -2.976 1.00 74.81 369 TRP A C 1
ATOM 2966 O O . TRP A 1 369 ? 6.600 -10.846 -2.590 1.00 74.81 369 TRP A O 1
ATOM 2976 N N . ALA A 1 370 ? 7.581 -8.865 -3.045 1.00 74.56 370 ALA A N 1
ATOM 2977 C CA . ALA A 1 370 ? 6.437 -7.995 -2.778 1.00 74.56 370 ALA A CA 1
ATOM 2978 C C . ALA A 1 370 ? 6.750 -6.537 -3.171 1.00 74.56 370 ALA A C 1
ATOM 2980 O O . ALA A 1 370 ? 7.911 -6.186 -3.400 1.00 74.56 370 ALA A O 1
ATOM 2981 N N . ALA A 1 371 ? 5.728 -5.676 -3.133 1.00 73.69 371 ALA A N 1
ATOM 2982 C CA . ALA A 1 371 ? 5.817 -4.227 -3.329 1.00 73.69 371 ALA A CA 1
ATOM 2983 C C . ALA A 1 371 ? 6.516 -3.509 -2.152 1.00 73.69 371 ALA A C 1
ATOM 2985 O O . ALA A 1 371 ? 5.921 -2.768 -1.372 1.00 73.69 371 ALA A O 1
ATOM 2986 N N . TYR A 1 372 ? 7.808 -3.769 -1.985 1.00 82.62 372 TYR A N 1
ATOM 2987 C CA . TYR A 1 372 ? 8.651 -3.118 -0.989 1.00 82.62 372 TYR A CA 1
ATOM 2988 C C . TYR A 1 372 ? 8.879 -1.628 -1.342 1.00 82.62 372 TYR A C 1
ATOM 2990 O O . TYR A 1 372 ? 9.208 -1.335 -2.497 1.00 82.62 372 TYR A O 1
ATOM 2998 N N . PRO A 1 373 ? 8.794 -0.682 -0.380 1.00 78.19 373 PRO A N 1
ATOM 2999 C CA . PRO A 1 373 ? 9.028 0.738 -0.651 1.00 78.19 373 PRO A CA 1
ATOM 3000 C C . PRO A 1 373 ? 10.469 1.016 -1.094 1.00 78.19 373 PRO A C 1
ATOM 3002 O O . PRO A 1 373 ? 11.424 0.433 -0.569 1.00 78.19 373 PRO A O 1
ATOM 3005 N N . MET A 1 374 ? 10.660 1.926 -2.043 1.00 75.25 374 MET A N 1
ATOM 3006 C CA . MET A 1 374 ? 11.987 2.348 -2.489 1.00 75.25 374 MET A CA 1
ATOM 3007 C C . MET A 1 374 ? 12.583 3.423 -1.566 1.00 75.25 374 MET A C 1
ATOM 3009 O O . MET A 1 374 ? 11.927 3.981 -0.689 1.00 75.25 374 MET A O 1
ATOM 3013 N N . TYR A 1 375 ? 13.865 3.751 -1.751 1.00 69.81 375 TYR A N 1
ATOM 3014 C CA . TYR A 1 375 ? 14.559 4.723 -0.891 1.00 69.81 375 TYR A CA 1
ATOM 3015 C C . TYR A 1 375 ? 13.866 6.095 -0.816 1.00 69.81 375 TYR A C 1
ATOM 3017 O O . TYR A 1 375 ? 13.860 6.737 0.238 1.00 69.81 375 TYR A O 1
ATOM 3025 N N . ASN A 1 376 ? 13.296 6.560 -1.930 1.00 61.75 376 ASN A N 1
ATOM 3026 C CA . ASN A 1 376 ? 12.616 7.853 -1.990 1.00 61.75 376 ASN A CA 1
ATOM 3027 C C . ASN A 1 376 ? 11.340 7.875 -1.135 1.00 61.75 376 ASN A C 1
ATOM 3029 O O . ASN A 1 376 ? 11.064 8.891 -0.491 1.00 61.75 376 ASN A O 1
ATOM 3033 N N . ASP A 1 377 ? 10.649 6.740 -1.031 1.00 72.06 377 ASP A N 1
ATOM 3034 C CA . ASP A 1 377 ? 9.445 6.597 -0.210 1.00 72.06 377 ASP A CA 1
ATOM 3035 C C . ASP A 1 377 ? 9.794 6.800 1.264 1.00 72.06 377 ASP A C 1
ATOM 3037 O O . ASP A 1 377 ? 9.172 7.609 1.944 1.00 72.06 377 ASP A O 1
ATOM 3041 N N . PHE A 1 378 ? 10.883 6.187 1.742 1.00 80.56 378 PHE A N 1
ATOM 3042 C CA . PHE A 1 378 ? 11.349 6.403 3.113 1.00 80.56 378 PHE A CA 1
ATOM 3043 C C . PHE A 1 378 ? 11.950 7.792 3.329 1.00 80.56 378 PHE A C 1
ATOM 3045 O O . PHE A 1 378 ? 11.613 8.477 4.293 1.00 80.56 378 PHE A O 1
ATOM 3052 N N . SER A 1 379 ? 12.859 8.235 2.459 1.00 81.12 379 SER A N 1
ATOM 3053 C CA . SER A 1 379 ? 13.593 9.489 2.680 1.00 81.12 379 SER A CA 1
ATOM 3054 C C . SER A 1 379 ? 12.685 10.720 2.726 1.00 81.12 379 SER A C 1
ATOM 3056 O O . SER A 1 379 ? 12.976 11.655 3.475 1.00 81.12 379 SER A O 1
ATOM 3058 N N . SER A 1 380 ? 11.565 10.704 1.999 1.00 82.25 380 SER A N 1
ATOM 3059 C CA . SER A 1 380 ? 10.573 11.785 2.005 1.00 82.25 380 SER A CA 1
ATOM 3060 C C . SER A 1 380 ? 9.762 11.866 3.309 1.00 82.25 380 SER A C 1
ATOM 3062 O O . SER A 1 380 ? 9.356 12.963 3.718 1.00 82.25 380 SER A O 1
ATOM 3064 N N . VAL A 1 381 ? 9.589 10.740 4.011 1.00 93.25 381 VAL A N 1
ATOM 3065 C CA . VAL A 1 381 ? 8.780 10.626 5.238 1.00 93.25 381 VAL A CA 1
ATOM 3066 C C . VAL A 1 381 ? 9.609 10.503 6.524 1.00 93.25 381 VAL A C 1
ATOM 3068 O O . VAL A 1 381 ? 9.046 10.448 7.618 1.00 93.25 381 VAL A O 1
ATOM 3071 N N . ILE A 1 382 ? 10.943 10.516 6.437 1.00 97.62 382 ILE A N 1
ATOM 3072 C CA . ILE A 1 382 ? 11.825 10.573 7.612 1.00 97.62 382 ILE A CA 1
ATOM 3073 C C . ILE A 1 382 ? 11.832 11.990 8.202 1.00 97.62 382 ILE A C 1
ATOM 3075 O O . ILE A 1 382 ? 12.253 12.950 7.550 1.00 97.62 382 ILE A O 1
ATOM 3079 N N . LYS A 1 383 ? 11.417 12.123 9.467 1.00 97.50 383 LYS A N 1
ATOM 3080 C CA . LYS A 1 383 ? 11.284 13.415 10.165 1.00 97.50 383 LYS A CA 1
ATOM 3081 C C . LYS A 1 383 ? 12.046 13.441 11.484 1.00 97.50 383 LYS A C 1
ATOM 3083 O O . LYS A 1 383 ? 12.285 12.415 12.120 1.00 97.50 383 LYS A O 1
ATOM 3088 N N . GLN A 1 384 ? 12.428 14.640 11.909 1.00 96.50 384 GLN A N 1
ATOM 3089 C CA . GLN A 1 384 ? 12.985 14.883 13.231 1.00 96.50 384 GLN A CA 1
ATOM 3090 C C . GLN A 1 384 ? 11.862 15.288 14.194 1.00 96.50 384 GLN A C 1
ATOM 3092 O O . GLN A 1 384 ? 11.289 16.371 14.109 1.00 96.50 384 GLN A O 1
ATOM 3097 N N . GLY A 1 385 ? 11.559 14.408 15.132 1.00 94.31 385 GLY A N 1
ATOM 3098 C CA . GLY A 1 385 ? 10.694 14.688 16.266 1.00 94.31 385 GLY A CA 1
ATOM 3099 C C . GLY A 1 385 ? 11.393 15.495 17.357 1.00 94.31 385 GLY A C 1
ATOM 3100 O O . GLY A 1 385 ? 12.409 16.166 17.130 1.00 94.31 385 GLY A O 1
ATOM 3101 N N . SER A 1 386 ? 10.854 15.410 18.568 1.00 90.12 386 SER A N 1
ATOM 3102 C CA . SER A 1 386 ? 11.420 16.075 19.742 1.00 90.12 386 SER A CA 1
ATOM 3103 C C . SER A 1 386 ? 12.833 15.576 20.056 1.00 90.12 386 SER A C 1
ATOM 3105 O O . SER A 1 386 ? 13.109 14.381 20.077 1.00 90.12 386 SER A O 1
ATOM 3107 N N . THR A 1 387 ? 13.739 16.506 20.364 1.00 87.88 387 THR A N 1
ATOM 3108 C CA . THR A 1 387 ? 15.096 16.197 20.851 1.00 87.88 387 THR A CA 1
ATOM 3109 C C . THR A 1 387 ? 15.231 16.398 22.364 1.00 87.88 387 THR A C 1
ATOM 3111 O O . THR A 1 387 ? 16.346 16.452 22.892 1.00 87.88 387 THR A O 1
ATOM 3114 N N . TYR A 1 388 ? 14.117 16.612 23.071 1.00 80.06 388 TYR A N 1
ATOM 3115 C CA . TYR A 1 388 ? 14.112 16.937 24.498 1.00 80.06 388 TYR A CA 1
ATOM 3116 C C . TYR A 1 388 ? 13.997 15.691 25.370 1.00 80.06 388 TYR A C 1
ATOM 3118 O O . TYR A 1 388 ? 13.370 14.699 25.015 1.00 80.06 388 TYR A O 1
ATOM 3126 N N . TYR A 1 389 ? 14.568 15.768 26.572 1.00 75.88 389 TYR A N 1
ATOM 3127 C CA . TYR A 1 389 ? 14.513 14.688 27.555 1.00 75.88 389 TYR A CA 1
ATOM 3128 C C . TYR A 1 389 ? 13.234 14.779 28.402 1.00 75.88 389 TYR A C 1
ATOM 3130 O O . TYR A 1 389 ? 13.306 15.017 29.614 1.00 75.88 389 TYR A O 1
ATOM 3138 N N . GLY A 1 390 ? 12.077 14.653 27.741 1.00 76.00 390 GLY A N 1
ATOM 3139 C CA . GLY A 1 390 ? 10.740 14.637 28.347 1.00 76.00 390 GLY A CA 1
ATOM 3140 C C . GLY A 1 390 ? 10.562 15.643 29.492 1.00 76.00 390 GLY A C 1
ATOM 3141 O O . GLY A 1 390 ? 10.893 16.826 29.376 1.00 76.00 390 GLY A O 1
ATOM 3142 N N . ASP A 1 391 ? 10.094 15.155 30.639 1.00 76.25 391 ASP A N 1
ATOM 3143 C CA . ASP A 1 391 ? 9.794 15.954 31.832 1.00 76.25 391 ASP A CA 1
ATOM 3144 C C . ASP A 1 391 ? 11.026 16.515 32.553 1.00 76.25 391 ASP A C 1
ATOM 3146 O O . ASP A 1 391 ? 10.895 17.440 33.364 1.00 76.25 391 ASP A O 1
ATOM 3150 N N . SER A 1 392 ? 12.223 15.980 32.289 1.00 68.50 392 SER A N 1
ATOM 3151 C CA . SER A 1 392 ? 13.446 16.504 32.908 1.00 68.50 392 SER A CA 1
ATOM 3152 C C . SER A 1 392 ? 13.824 17.879 32.349 1.00 68.50 392 SER A C 1
ATOM 3154 O O . SER A 1 392 ? 14.421 18.695 33.057 1.00 68.50 392 SER A O 1
ATOM 3156 N N . ASP A 1 393 ? 13.406 18.179 31.114 1.00 72.56 393 ASP A N 1
ATOM 3157 C CA . ASP A 1 393 ? 13.484 19.527 30.573 1.00 72.56 393 ASP A CA 1
ATOM 3158 C C . ASP A 1 393 ? 12.308 20.339 31.126 1.00 72.56 393 ASP A C 1
ATOM 3160 O O . ASP A 1 393 ? 11.224 20.420 30.544 1.00 72.56 393 ASP A O 1
ATOM 3164 N N . LYS A 1 394 ? 12.515 20.957 32.296 1.00 62.22 394 LYS A N 1
ATOM 3165 C CA . LYS A 1 394 ? 11.461 21.688 33.018 1.00 62.22 394 LYS A CA 1
ATOM 3166 C C . LYS A 1 394 ? 10.778 22.769 32.171 1.00 62.22 394 LYS A C 1
ATOM 3168 O O . LYS A 1 394 ? 9.624 23.084 32.466 1.00 62.22 394 LYS A O 1
ATOM 3173 N N . ARG A 1 395 ? 11.462 23.324 31.158 1.00 63.22 395 ARG A N 1
ATOM 3174 C CA . ARG A 1 395 ? 10.939 24.375 30.267 1.00 63.22 395 ARG A CA 1
ATOM 3175 C C . ARG A 1 395 ? 10.212 23.806 29.047 1.00 63.22 395 ARG A C 1
ATOM 3177 O O . ARG A 1 395 ? 9.382 24.511 28.475 1.00 63.22 395 ARG A O 1
ATOM 3184 N N . ARG A 1 396 ? 10.500 22.563 28.646 1.00 66.25 396 ARG A N 1
ATOM 3185 C CA . ARG A 1 396 ? 9.997 21.985 27.389 1.00 66.25 396 ARG A CA 1
ATOM 3186 C C . ARG A 1 396 ? 9.182 20.698 27.524 1.00 66.25 396 ARG A C 1
ATOM 3188 O O . ARG A 1 396 ? 8.457 20.409 26.584 1.00 66.25 396 ARG A O 1
ATOM 3195 N N . GLY A 1 397 ? 9.139 20.040 28.683 1.00 75.31 397 GLY A N 1
ATOM 3196 C CA . GLY A 1 397 ? 8.268 18.877 28.915 1.00 75.31 397 GLY A CA 1
ATOM 3197 C C . GLY A 1 397 ? 6.769 19.186 28.784 1.00 75.31 397 GLY A C 1
ATOM 3198 O O . GLY A 1 397 ? 6.324 20.275 29.175 1.00 75.31 397 GLY A O 1
ATOM 3199 N N . GLY A 1 398 ? 6.009 18.224 28.253 1.00 85.69 398 GLY A N 1
ATOM 3200 C CA . GLY A 1 398 ? 4.582 18.339 27.929 1.00 85.69 398 GLY A CA 1
ATOM 3201 C C . GLY A 1 398 ? 4.284 19.235 26.716 1.00 85.69 398 GLY A C 1
ATOM 3202 O O . GLY A 1 398 ? 5.091 20.114 26.387 1.00 85.69 398 GLY A O 1
ATOM 3203 N N . PRO A 1 399 ? 3.116 19.080 26.071 1.00 93.25 399 PRO A N 1
ATOM 3204 C CA . PRO A 1 399 ? 2.758 19.895 24.919 1.00 93.25 399 PRO A CA 1
ATOM 3205 C C . PRO A 1 399 ? 2.440 21.342 25.309 1.00 93.25 399 PRO A C 1
ATOM 3207 O O . PRO A 1 399 ? 2.162 21.657 26.470 1.00 93.25 399 PRO A O 1
ATOM 3210 N N . GLY A 1 400 ? 2.500 22.252 24.339 1.00 92.81 400 GLY A N 1
ATOM 3211 C CA . GLY A 1 400 ? 2.163 23.655 24.560 1.00 92.81 400 GLY A CA 1
ATOM 3212 C C . GLY A 1 400 ? 2.390 24.553 23.349 1.00 92.81 400 GLY A C 1
ATOM 3213 O O . GLY A 1 400 ? 2.849 24.117 22.295 1.00 92.81 400 GLY A O 1
ATOM 3214 N N . LYS A 1 401 ? 2.085 25.845 23.516 1.00 91.56 401 LYS A N 1
ATOM 3215 C CA . LYS A 1 401 ? 2.326 26.863 22.483 1.00 91.56 401 LYS A CA 1
ATOM 3216 C C . LYS A 1 401 ? 3.808 26.907 22.099 1.00 91.56 401 LYS A C 1
ATOM 3218 O O . LYS A 1 401 ? 4.668 26.929 22.979 1.00 91.56 401 LYS A O 1
ATOM 3223 N N . ASN A 1 402 ? 4.083 26.999 20.797 1.00 88.69 402 ASN A N 1
ATOM 3224 C CA . ASN A 1 402 ? 5.427 27.138 20.219 1.00 88.69 402 ASN A CA 1
ATOM 3225 C C . ASN A 1 402 ? 6.381 25.969 20.536 1.00 88.69 402 ASN A C 1
ATOM 3227 O O . ASN A 1 402 ? 7.583 26.176 20.704 1.00 88.69 402 ASN A O 1
ATOM 3231 N N . LYS A 1 403 ? 5.847 24.747 20.641 1.00 91.12 403 LYS A N 1
ATOM 3232 C CA . LYS A 1 403 ? 6.622 23.522 20.896 1.00 91.12 403 LYS A CA 1
ATOM 3233 C C . LYS A 1 403 ? 6.559 22.501 19.753 1.00 91.12 403 LYS A C 1
ATOM 3235 O O . LYS A 1 403 ? 6.933 21.351 19.950 1.00 91.12 403 LYS A O 1
ATOM 3240 N N . ASN A 1 404 ? 6.095 22.917 18.578 1.00 93.69 404 ASN A N 1
ATOM 3241 C CA . ASN A 1 404 ? 6.007 22.062 17.399 1.00 93.69 404 ASN A CA 1
ATOM 3242 C C . ASN A 1 404 ? 7.379 21.502 17.011 1.00 93.69 404 ASN A C 1
ATOM 3244 O O . ASN A 1 404 ? 8.408 22.172 17.144 1.00 93.69 404 ASN A O 1
ATOM 3248 N N . THR A 1 405 ? 7.365 20.283 16.495 1.00 94.69 405 THR A N 1
ATOM 3249 C CA . THR A 1 405 ? 8.501 19.601 15.880 1.00 94.69 405 THR A CA 1
ATOM 3250 C C . THR A 1 405 ? 8.131 19.234 14.443 1.00 94.69 405 THR A C 1
ATOM 3252 O O . THR A 1 405 ? 6.949 19.185 14.092 1.00 94.69 405 THR A O 1
ATOM 3255 N N . GLU A 1 406 ? 9.133 18.932 13.610 1.00 96.94 406 GLU A N 1
ATOM 3256 C CA . GLU A 1 406 ? 8.880 18.394 12.264 1.00 96.94 406 GLU A CA 1
ATOM 3257 C C . GLU A 1 406 ? 8.027 17.112 12.366 1.00 96.94 406 GLU A C 1
ATOM 3259 O O . GLU A 1 406 ? 7.108 16.921 11.577 1.00 96.94 406 GLU A O 1
ATOM 3264 N N . GLY A 1 407 ? 8.262 16.283 13.391 1.00 97.31 407 GLY A N 1
ATOM 3265 C CA . GLY A 1 407 ? 7.455 15.099 13.689 1.00 97.31 407 GLY A CA 1
ATOM 3266 C C . GLY A 1 407 ? 5.995 15.398 14.054 1.00 97.31 407 GLY A C 1
ATOM 3267 O O . GLY A 1 407 ? 5.091 14.797 13.476 1.00 97.31 407 GLY A O 1
ATOM 3268 N N . SER A 1 408 ? 5.735 16.334 14.975 1.00 97.88 408 SER A N 1
ATOM 3269 C CA . SER A 1 408 ? 4.365 16.656 15.400 1.00 97.88 408 SER A CA 1
ATOM 3270 C C . SER A 1 408 ? 3.545 17.267 14.267 1.00 97.88 408 SER A C 1
ATOM 3272 O O . SER A 1 408 ? 2.376 16.927 14.098 1.00 97.88 408 SER A O 1
ATOM 3274 N N . ASP A 1 409 ? 4.159 18.147 13.472 1.00 98.19 409 ASP A N 1
ATOM 3275 C CA . ASP A 1 409 ? 3.490 18.767 12.327 1.00 98.19 409 ASP A CA 1
ATOM 3276 C C . ASP A 1 409 ? 3.195 17.724 11.236 1.00 98.19 409 ASP A C 1
ATOM 3278 O O . ASP A 1 409 ? 2.117 17.734 10.638 1.00 98.19 409 ASP A O 1
ATOM 3282 N N . HIS A 1 410 ? 4.106 16.765 11.034 1.00 98.31 410 HIS A N 1
ATOM 3283 C CA . HIS A 1 410 ? 3.916 15.662 10.091 1.00 98.31 410 HIS A CA 1
ATOM 3284 C C . HIS A 1 410 ? 2.786 14.713 10.510 1.00 98.31 410 HIS A C 1
ATOM 3286 O O . HIS A 1 410 ? 1.969 14.340 9.671 1.00 98.31 410 HIS A O 1
ATOM 3292 N N . ILE A 1 411 ? 2.664 14.393 11.806 1.00 98.62 411 ILE A N 1
ATOM 3293 C CA . ILE A 1 411 ? 1.528 13.616 12.338 1.00 98.62 411 ILE A CA 1
ATOM 3294 C C . ILE A 1 411 ? 0.200 14.311 12.011 1.00 98.62 411 ILE A C 1
ATOM 3296 O O . ILE A 1 411 ? -0.723 13.664 11.518 1.00 98.62 411 ILE A O 1
ATOM 3300 N N . VAL A 1 412 ? 0.099 15.627 12.240 1.00 98.31 412 VAL A N 1
ATOM 3301 C CA . VAL A 1 412 ? -1.119 16.394 11.919 1.00 98.31 412 VAL A CA 1
ATOM 3302 C C . VAL A 1 412 ? -1.411 16.358 10.418 1.00 98.31 412 VAL A C 1
ATOM 3304 O O . VAL A 1 412 ? -2.564 16.164 10.026 1.00 98.31 412 VAL A O 1
ATOM 3307 N N . ALA A 1 413 ? -0.387 16.537 9.580 1.00 96.00 413 ALA A N 1
ATOM 3308 C CA . ALA A 1 413 ? -0.535 16.524 8.128 1.00 96.00 413 ALA A CA 1
ATOM 3309 C C . ALA A 1 413 ? -1.063 15.174 7.623 1.00 96.00 413 ALA A C 1
ATOM 3311 O O . ALA A 1 413 ? -2.044 15.139 6.881 1.00 96.00 413 ALA A O 1
ATOM 3312 N N . MET A 1 414 ? -0.467 14.069 8.075 1.00 95.50 414 MET A N 1
ATOM 3313 C CA . MET A 1 414 ? -0.862 12.718 7.670 1.00 95.50 414 MET A CA 1
ATOM 3314 C C . MET A 1 414 ? -2.240 12.337 8.220 1.00 95.50 414 MET A C 1
ATOM 3316 O O . MET A 1 414 ? -3.084 11.825 7.484 1.00 95.50 414 MET A O 1
ATOM 3320 N N . ALA A 1 415 ? -2.554 12.690 9.469 1.00 93.88 415 ALA A N 1
ATOM 3321 C CA . ALA A 1 415 ? -3.882 12.445 10.033 1.00 93.88 415 ALA A CA 1
ATOM 3322 C C . ALA A 1 415 ? -4.996 13.241 9.320 1.00 93.88 415 ALA A C 1
ATOM 3324 O O . ALA A 1 415 ? -6.160 12.843 9.339 1.00 93.88 415 ALA A O 1
ATOM 3325 N N . ARG A 1 416 ? -4.664 14.371 8.680 1.00 91.25 416 ARG A N 1
ATOM 3326 C CA . ARG A 1 416 ? -5.600 15.195 7.895 1.00 91.25 416 ARG A CA 1
ATOM 3327 C C . ARG A 1 416 ? -5.529 14.957 6.384 1.00 91.25 416 ARG A C 1
ATOM 3329 O O . ARG A 1 416 ? -6.231 15.666 5.657 1.00 91.25 416 ARG A O 1
ATOM 3336 N N . LYS A 1 417 ? -4.738 13.985 5.912 1.00 79.69 417 LYS A N 1
ATOM 3337 C CA . LYS A 1 417 ? -4.696 13.574 4.499 1.00 79.69 417 LYS A CA 1
ATOM 3338 C C . LYS A 1 417 ? -6.134 13.316 4.028 1.00 79.69 417 LYS A C 1
ATOM 3340 O O . LYS A 1 417 ? -6.852 12.510 4.617 1.00 79.69 417 LYS A O 1
ATOM 3345 N N . LYS A 1 418 ? -6.600 14.103 3.053 1.00 51.31 418 LYS A N 1
ATOM 3346 C CA . LYS A 1 418 ? -7.982 14.026 2.556 1.00 51.31 418 LYS A CA 1
ATOM 3347 C C . LYS A 1 418 ? -8.185 12.702 1.810 1.00 51.31 418 LYS A C 1
ATOM 3349 O O . LYS A 1 418 ? -7.238 12.198 1.221 1.00 51.31 418 LYS A O 1
ATOM 3354 N N . PHE A 1 419 ? -9.420 12.200 1.812 1.00 53.59 419 PHE A N 1
ATOM 3355 C CA . PHE A 1 419 ? -9.864 11.032 1.032 1.00 53.59 419 PHE A CA 1
ATOM 3356 C C . PHE A 1 419 ? -9.316 9.663 1.463 1.00 53.59 419 PHE A C 1
ATOM 3358 O O . PHE A 1 419 ? -9.593 8.670 0.800 1.00 53.59 419 PHE A O 1
ATOM 3365 N N . ASP A 1 420 ? -8.639 9.577 2.612 1.00 66.81 420 ASP A N 1
ATOM 3366 C CA . ASP A 1 420 ? -8.283 8.295 3.219 1.00 66.81 420 ASP A CA 1
ATOM 3367 C C . ASP A 1 420 ? -9.103 8.042 4.497 1.00 66.81 420 ASP A C 1
ATOM 3369 O O . ASP A 1 420 ? -8.882 8.721 5.508 1.00 66.81 420 ASP A O 1
ATOM 3373 N N . PRO A 1 421 ? -10.073 7.109 4.476 1.00 69.56 421 PRO A N 1
ATOM 3374 C CA . PRO A 1 421 ? -10.915 6.821 5.634 1.00 69.56 421 PRO A CA 1
ATOM 3375 C C . PRO A 1 421 ? -10.213 5.944 6.682 1.00 69.56 421 PRO A C 1
ATOM 3377 O O . PRO A 1 421 ? -10.753 5.768 7.777 1.00 69.56 421 PRO A O 1
ATOM 3380 N N . ARG A 1 422 ? -9.037 5.370 6.378 1.00 84.06 422 ARG A N 1
ATOM 3381 C CA . ARG A 1 422 ? -8.323 4.487 7.305 1.00 84.06 422 ARG A CA 1
ATOM 3382 C C . ARG A 1 422 ? -7.716 5.301 8.450 1.00 84.06 422 ARG A C 1
ATOM 3384 O O . ARG A 1 422 ? -7.162 6.380 8.210 1.00 84.06 422 ARG A O 1
ATOM 3391 N N . PRO A 1 423 ? -7.740 4.776 9.687 1.00 91.25 423 PRO A N 1
ATOM 3392 C CA . PRO A 1 423 ? -7.038 5.404 10.793 1.00 91.25 423 PRO A CA 1
ATOM 3393 C C . PRO A 1 423 ? -5.524 5.384 10.555 1.00 91.25 423 PRO A C 1
ATOM 3395 O O . PRO A 1 423 ? -4.968 4.397 10.070 1.00 91.25 423 PRO A O 1
ATOM 3398 N N . LEU A 1 424 ? -4.852 6.458 10.962 1.00 97.25 424 LEU A N 1
ATOM 3399 C CA . LEU A 1 424 ? -3.396 6.527 10.983 1.00 97.25 424 LEU A CA 1
ATOM 3400 C C . LEU A 1 424 ? -2.860 5.884 12.265 1.00 97.25 424 LEU A C 1
ATOM 3402 O O . LEU A 1 424 ? -3.102 6.382 13.367 1.00 97.25 424 LEU A O 1
ATOM 3406 N N . TRP A 1 425 ? -2.110 4.795 12.130 1.00 98.56 425 TRP A N 1
ATOM 3407 C CA . TRP A 1 425 ? -1.421 4.159 13.246 1.00 98.56 425 TRP A CA 1
ATOM 3408 C C . TRP A 1 425 ? -0.144 4.908 13.586 1.00 98.56 425 TRP A C 1
ATOM 3410 O O . TRP A 1 425 ? 0.682 5.174 12.719 1.00 98.56 425 TRP A O 1
ATOM 3420 N N . ILE A 1 426 ? 0.044 5.202 14.865 1.00 98.69 426 ILE A N 1
ATOM 3421 C CA . ILE A 1 426 ? 1.261 5.794 15.399 1.00 98.69 426 ILE A CA 1
ATOM 3422 C C . ILE A 1 426 ? 1.869 4.801 16.385 1.00 98.69 426 ILE A C 1
ATOM 3424 O O . ILE A 1 426 ? 1.361 4.609 17.495 1.00 98.69 426 ILE A O 1
ATOM 3428 N N . LEU A 1 427 ? 2.952 4.156 15.960 1.00 98.44 427 LEU A N 1
ATOM 3429 C CA . LEU A 1 427 ? 3.738 3.242 16.778 1.00 98.44 427 LEU A CA 1
ATOM 3430 C C . LEU A 1 427 ? 4.779 4.069 17.530 1.00 98.44 427 LEU A C 1
ATOM 3432 O O . LEU A 1 427 ? 5.728 4.575 16.937 1.00 98.44 427 LEU A O 1
ATOM 3436 N N . VAL A 1 428 ? 4.566 4.261 18.828 1.00 96.56 428 VAL A N 1
ATOM 3437 C CA . VAL A 1 428 ? 5.429 5.084 19.681 1.00 96.56 428 VAL A CA 1
ATOM 3438 C C . VAL A 1 428 ? 6.385 4.159 20.424 1.00 96.56 428 VAL A C 1
ATOM 3440 O O . VAL A 1 428 ? 5.987 3.504 21.384 1.00 96.56 428 VAL A O 1
ATOM 3443 N N . TRP A 1 429 ? 7.624 4.083 19.951 1.00 93.62 429 TRP A N 1
ATOM 3444 C CA . TRP A 1 429 ? 8.693 3.252 20.517 1.00 93.62 429 TRP A CA 1
ATOM 3445 C C . TRP A 1 429 ? 9.393 3.976 21.680 1.00 93.62 429 TRP A C 1
ATOM 3447 O O . TRP A 1 429 ? 9.656 3.376 22.716 1.00 93.62 429 TRP A O 1
ATOM 3457 N N . GLY A 1 430 ? 9.506 5.306 21.578 1.00 87.19 430 GLY A N 1
ATOM 3458 C CA . GLY A 1 430 ? 10.091 6.166 22.608 1.00 87.19 430 GLY A CA 1
ATOM 3459 C C . GLY A 1 430 ? 9.094 7.087 23.316 1.00 87.19 430 GLY A C 1
ATOM 3460 O O . GLY A 1 430 ? 8.075 6.667 23.871 1.00 87.19 430 GLY A O 1
ATOM 3461 N N . ALA A 1 431 ? 9.408 8.385 23.325 1.00 87.94 431 ALA A N 1
ATOM 3462 C CA . ALA A 1 431 ? 8.589 9.414 23.963 1.00 87.94 431 ALA A CA 1
ATOM 3463 C C . ALA A 1 431 ? 7.329 9.754 23.141 1.00 87.94 431 ALA A C 1
ATOM 3465 O O . ALA A 1 431 ? 7.399 10.026 21.944 1.00 87.94 431 ALA A O 1
ATOM 3466 N N . ILE A 1 432 ? 6.174 9.836 23.806 1.00 92.88 432 ILE A N 1
ATOM 3467 C CA . ILE A 1 432 ? 4.880 10.211 23.209 1.00 92.88 432 ILE A CA 1
ATOM 3468 C C . ILE A 1 432 ? 4.740 11.727 22.962 1.00 92.88 432 ILE A C 1
ATOM 3470 O O . ILE A 1 432 ? 3.702 12.194 22.491 1.00 92.88 432 ILE A O 1
ATOM 3474 N N . THR A 1 433 ? 5.784 12.504 23.267 1.00 92.69 433 THR A N 1
ATOM 3475 C CA . THR A 1 433 ? 5.843 13.970 23.155 1.00 92.69 433 THR A CA 1
ATOM 3476 C C . THR A 1 433 ? 5.270 14.501 21.838 1.00 92.69 433 THR A C 1
ATOM 3478 O O . THR A 1 433 ? 4.423 15.393 21.869 1.00 92.69 433 THR A O 1
ATOM 3481 N N . ASP A 1 434 ? 5.685 13.961 20.686 1.00 95.19 434 ASP A N 1
ATOM 3482 C CA . ASP A 1 434 ? 5.233 14.472 19.382 1.00 95.19 434 ASP A CA 1
ATOM 3483 C C . ASP A 1 434 ? 3.742 14.212 19.130 1.00 95.19 434 ASP A C 1
ATOM 3485 O O . ASP A 1 434 ? 3.061 15.065 18.562 1.00 95.19 434 ASP A O 1
ATOM 3489 N N . VAL A 1 435 ? 3.207 13.087 19.617 1.00 97.25 435 VAL A N 1
ATOM 3490 C CA . VAL A 1 435 ? 1.767 12.784 19.551 1.00 97.25 435 VAL A CA 1
ATOM 3491 C C . VAL A 1 435 ? 0.985 13.750 20.436 1.00 97.25 435 VAL A C 1
ATOM 3493 O O . VAL A 1 435 ? -0.027 14.302 20.008 1.00 97.25 435 VAL A O 1
ATOM 3496 N N . ALA A 1 436 ? 1.474 14.010 21.651 1.00 96.88 436 ALA A N 1
ATOM 3497 C CA . ALA A 1 436 ? 0.841 14.955 22.566 1.00 96.88 436 ALA A CA 1
ATOM 3498 C C . ALA A 1 436 ? 0.836 16.375 21.984 1.00 96.88 436 ALA A C 1
ATOM 3500 O O . ALA A 1 436 ? -0.159 17.089 22.101 1.00 96.88 436 ALA A O 1
ATOM 3501 N N . GLN A 1 437 ? 1.929 16.778 21.332 1.00 97.25 437 GLN A N 1
ATOM 3502 C CA . GLN A 1 437 ? 2.029 18.080 20.679 1.00 97.25 437 GLN A CA 1
ATOM 3503 C C . GLN A 1 437 ? 1.134 18.176 19.436 1.00 97.25 437 GLN A C 1
ATOM 3505 O O . GLN A 1 437 ? 0.499 19.211 19.230 1.00 97.25 437 GLN A O 1
ATOM 3510 N N . ALA A 1 438 ? 1.033 17.106 18.641 1.00 98.50 438 ALA A N 1
ATOM 3511 C CA . ALA A 1 438 ? 0.121 17.035 17.502 1.00 98.50 438 ALA A CA 1
ATOM 3512 C C . ALA A 1 438 ? -1.342 17.188 17.947 1.00 98.50 438 ALA A C 1
ATOM 3514 O O . ALA A 1 438 ? -2.061 18.032 17.415 1.00 98.50 438 ALA A O 1
ATOM 3515 N N . LEU A 1 439 ? -1.756 16.447 18.980 1.00 98.62 439 LEU A N 1
ATOM 3516 C CA . LEU A 1 439 ? -3.101 16.526 19.557 1.00 98.62 439 LEU A CA 1
ATOM 3517 C C . LEU A 1 439 ? -3.393 17.885 20.210 1.00 98.62 439 LEU A C 1
ATOM 3519 O O . LEU A 1 439 ? -4.506 18.390 20.087 1.00 98.62 439 LEU A O 1
ATOM 3523 N N . TYR A 1 440 ? -2.395 18.521 20.833 1.00 98.31 440 TYR A N 1
ATOM 3524 C CA . TYR A 1 440 ? -2.532 19.882 21.362 1.00 98.31 440 TYR A CA 1
ATOM 3525 C C . TYR A 1 440 ? -2.827 20.911 20.268 1.00 98.31 440 TYR A C 1
ATOM 3527 O O . TYR A 1 440 ? -3.651 21.806 20.461 1.00 98.31 440 TYR A O 1
ATOM 3535 N N . ASN A 1 441 ? -2.164 20.787 19.117 1.00 97.94 441 ASN A N 1
ATOM 3536 C CA . ASN A 1 441 ? -2.336 21.706 17.994 1.00 97.94 441 ASN A CA 1
ATOM 3537 C C . ASN A 1 441 ? -3.580 21.401 17.149 1.00 97.94 441 ASN A C 1
ATOM 3539 O O . ASN A 1 441 ? -4.172 22.316 16.576 1.00 97.94 441 ASN A O 1
ATOM 3543 N N . ALA A 1 442 ? -3.957 20.129 17.044 1.00 97.94 442 ALA A N 1
ATOM 3544 C CA . ALA A 1 442 ? -5.057 19.664 16.211 1.00 97.94 442 ALA A CA 1
ATOM 3545 C C . ALA A 1 442 ? -5.916 18.621 16.950 1.00 97.94 442 ALA A C 1
ATOM 3547 O O . ALA A 1 442 ? -5.868 17.440 16.610 1.00 97.94 442 ALA A O 1
ATOM 3548 N N . PRO A 1 443 ? -6.730 19.028 17.944 1.00 98.00 443 PRO A N 1
ATOM 3549 C CA . PRO A 1 443 ? -7.566 18.094 18.702 1.00 98.00 443 PRO A CA 1
ATOM 3550 C C . PRO A 1 443 ? -8.532 17.267 17.837 1.00 98.00 443 PRO A C 1
ATOM 3552 O O . PRO A 1 443 ? -8.900 16.159 18.213 1.00 98.00 443 PRO A O 1
ATOM 3555 N N . ASP A 1 444 ? -8.915 17.772 16.659 1.00 96.31 444 ASP A N 1
ATOM 3556 C CA . ASP A 1 444 ? -9.792 17.102 15.691 1.00 96.31 444 ASP A CA 1
ATOM 3557 C C . ASP A 1 444 ? -9.229 15.783 15.142 1.00 96.31 444 ASP A C 1
ATOM 3559 O O . ASP A 1 444 ? -9.998 14.943 14.666 1.00 96.31 444 ASP A O 1
ATOM 3563 N N . ILE A 1 445 ? -7.909 15.568 15.212 1.00 97.25 445 ILE A N 1
ATOM 3564 C CA . ILE A 1 445 ? -7.294 14.328 14.722 1.00 97.25 445 ILE A CA 1
ATOM 3565 C C . ILE A 1 445 ? -7.492 13.145 15.677 1.00 97.25 445 ILE A C 1
ATOM 3567 O O . ILE A 1 445 ? -7.201 12.024 15.277 1.00 97.25 445 ILE A O 1
ATOM 3571 N N . GLU A 1 446 ? -8.005 13.357 16.899 1.00 98.00 446 GLU A N 1
ATOM 3572 C CA . GLU A 1 446 ? -8.253 12.297 17.896 1.00 98.00 446 GLU A CA 1
ATOM 3573 C C . GLU A 1 446 ? -9.031 11.113 17.300 1.00 98.00 446 GLU A C 1
ATOM 3575 O O . GLU A 1 446 ? -8.688 9.958 17.532 1.00 98.00 446 GLU A O 1
ATOM 3580 N N . SER A 1 447 ? -10.043 11.405 16.479 1.00 95.12 447 SER A N 1
ATOM 3581 C CA . SER A 1 447 ? -10.892 10.399 15.823 1.00 95.12 447 SER A CA 1
ATOM 3582 C C . SER A 1 447 ? -10.243 9.701 14.620 1.00 95.12 447 SER A C 1
ATOM 3584 O O . SER A 1 447 ? -10.800 8.739 14.097 1.00 95.12 447 SER A O 1
ATOM 3586 N N . LYS A 1 448 ? -9.083 10.184 14.164 1.00 95.19 448 LYS A N 1
ATOM 3587 C CA . LYS A 1 448 ? -8.415 9.748 12.928 1.00 95.19 448 LYS A CA 1
ATOM 3588 C C . LYS A 1 448 ? -7.140 8.954 13.175 1.00 95.19 448 LYS A C 1
ATOM 3590 O O . LYS A 1 448 ? -6.577 8.411 12.227 1.00 95.19 448 LYS A O 1
ATOM 3595 N N . ILE A 1 449 ? -6.664 8.904 14.417 1.00 98.31 449 ILE A N 1
ATOM 3596 C CA . ILE A 1 449 ? -5.404 8.249 14.766 1.00 98.31 449 ILE A CA 1
ATOM 3597 C C . ILE A 1 449 ? -5.624 7.095 15.744 1.00 98.31 449 ILE A C 1
ATOM 3599 O O . ILE A 1 449 ? -6.563 7.088 16.540 1.00 98.31 449 ILE A O 1
ATOM 3603 N N . ARG A 1 450 ? -4.711 6.127 15.700 1.00 98.62 450 ARG A N 1
ATOM 3604 C CA . ARG A 1 450 ? -4.597 5.022 16.654 1.00 98.62 450 ARG A CA 1
ATOM 3605 C C . ARG A 1 450 ? -3.186 4.989 17.195 1.00 98.62 450 ARG A C 1
ATOM 3607 O O . ARG A 1 450 ? -2.237 5.020 16.422 1.00 98.62 450 ARG A O 1
ATOM 3614 N N . VAL A 1 451 ? -3.033 4.916 18.510 1.00 98.62 451 VAL A N 1
ATOM 3615 C CA . VAL A 1 451 ? -1.717 4.947 19.150 1.00 98.62 451 VAL A CA 1
ATOM 3616 C C . VAL A 1 451 ? -1.412 3.592 19.766 1.00 98.62 451 VAL A C 1
ATOM 3618 O O . VAL A 1 451 ? -2.172 3.090 20.592 1.00 98.62 451 VAL A O 1
ATOM 3621 N N . TYR A 1 452 ? -0.267 3.017 19.411 1.00 98.19 452 TYR A N 1
ATOM 3622 C CA . TYR A 1 452 ? 0.326 1.906 20.150 1.00 98.19 452 TYR A CA 1
ATOM 3623 C C . TYR A 1 452 ? 1.634 2.407 20.750 1.00 98.19 452 TYR A C 1
ATOM 3625 O O . TYR A 1 452 ? 2.625 2.562 20.041 1.00 98.19 452 TYR A O 1
ATOM 3633 N N . SER A 1 453 ? 1.650 2.654 22.059 1.00 96.06 453 SER A N 1
ATOM 3634 C CA . SER A 1 453 ? 2.845 3.138 22.752 1.00 96.06 453 SER A CA 1
ATOM 3635 C C . SER A 1 453 ? 3.518 2.046 23.569 1.00 96.06 453 SER A C 1
ATOM 3637 O O . SER A 1 453 ? 2.857 1.348 24.344 1.00 96.06 453 SER A O 1
ATOM 3639 N N . ILE A 1 454 ? 4.835 1.961 23.436 1.00 91.06 454 ILE A N 1
ATOM 3640 C CA . ILE A 1 454 ? 5.710 1.032 24.137 1.00 91.06 454 ILE A CA 1
ATOM 3641 C C . ILE A 1 454 ? 6.389 1.738 25.317 1.00 91.06 454 ILE A C 1
ATOM 3643 O O . ILE A 1 454 ? 6.689 2.932 25.298 1.00 91.06 454 ILE A O 1
ATOM 3647 N N . GLY A 1 455 ? 6.628 0.964 26.373 1.00 79.31 455 GLY A N 1
ATOM 3648 C CA . GLY A 1 455 ? 7.604 1.280 27.403 1.00 79.31 455 GLY A CA 1
ATOM 3649 C C . GLY A 1 455 ? 7.064 2.078 28.589 1.00 79.31 455 GLY A C 1
ATOM 3650 O O . GLY A 1 455 ? 6.247 2.991 28.486 1.00 79.31 455 GLY A O 1
ATOM 3651 N N . GLY A 1 456 ? 7.615 1.781 29.769 1.00 70.50 456 GLY A N 1
ATOM 3652 C CA . GLY A 1 456 ? 7.425 2.601 30.970 1.00 70.50 456 GLY A CA 1
ATOM 3653 C C . GLY A 1 456 ? 8.094 3.982 30.889 1.00 70.50 456 GLY A C 1
ATOM 3654 O O . GLY A 1 456 ? 8.043 4.736 31.856 1.00 70.50 456 GLY A O 1
ATOM 3655 N N . TRP A 1 457 ? 8.745 4.317 29.769 1.00 72.12 457 TRP A N 1
ATOM 3656 C CA . TRP A 1 457 ? 9.331 5.635 29.537 1.00 72.12 457 TRP A CA 1
ATOM 3657 C C . TRP A 1 457 ? 8.256 6.724 29.565 1.00 72.12 457 TRP A C 1
ATOM 3659 O O . TRP A 1 457 ? 8.404 7.722 30.267 1.00 72.12 457 TRP A O 1
ATOM 3669 N N . ASN A 1 458 ? 7.119 6.485 28.912 1.00 75.19 458 ASN A N 1
ATOM 3670 C CA . ASN A 1 458 ? 6.001 7.430 28.861 1.00 75.19 458 ASN A CA 1
ATOM 3671 C C . ASN A 1 458 ? 5.338 7.654 30.229 1.00 75.19 458 ASN A C 1
ATOM 3673 O O . ASN A 1 458 ? 4.875 8.750 30.532 1.00 75.19 458 ASN A O 1
ATOM 3677 N N . THR A 1 459 ? 5.366 6.654 31.112 1.00 74.88 459 THR A N 1
ATOM 3678 C CA . THR A 1 459 ? 4.807 6.769 32.468 1.00 74.88 459 THR A CA 1
ATOM 3679 C C . THR A 1 459 ? 5.802 7.314 33.499 1.00 74.88 459 THR A C 1
ATOM 3681 O O . THR A 1 459 ? 5.381 7.770 34.564 1.00 74.88 459 THR A O 1
ATOM 3684 N N . LYS A 1 460 ? 7.113 7.309 33.205 1.00 77.81 460 LYS A N 1
ATOM 3685 C CA . LYS A 1 460 ? 8.175 7.736 34.141 1.00 77.81 460 LYS A CA 1
ATOM 3686 C C . LYS A 1 460 ? 8.894 9.022 33.739 1.00 77.81 460 LYS A C 1
ATOM 3688 O O . LYS A 1 460 ? 9.223 9.822 34.609 1.00 77.81 460 LYS A O 1
ATOM 3693 N N . LEU A 1 461 ? 9.185 9.194 32.453 1.00 79.56 461 LEU A N 1
ATOM 3694 C CA . LEU A 1 461 ? 10.099 10.213 31.930 1.00 79.56 461 LEU A CA 1
ATOM 3695 C C . LEU A 1 461 ? 9.425 11.214 30.986 1.00 79.56 461 LEU A C 1
ATOM 3697 O O . LEU A 1 461 ? 9.923 12.330 30.873 1.00 79.56 461 LEU A O 1
ATOM 3701 N N . ASP A 1 462 ? 8.284 10.872 30.385 1.00 87.00 462 ASP A N 1
ATOM 3702 C CA . ASP A 1 462 ? 7.464 11.793 29.577 1.00 87.00 462 ASP A CA 1
ATOM 3703 C C . ASP A 1 462 ? 6.017 11.899 30.096 1.00 87.00 462 ASP A C 1
ATOM 3705 O O . ASP A 1 462 ? 5.031 11.897 29.351 1.00 87.00 462 ASP A O 1
ATOM 3709 N N . ARG A 1 463 ? 5.881 11.970 31.427 1.00 89.81 463 ARG A N 1
ATOM 3710 C CA . ARG A 1 463 ? 4.581 11.910 32.100 1.00 89.81 463 ARG A CA 1
ATOM 3711 C C . ARG A 1 463 ? 3.706 13.116 31.769 1.00 89.81 463 ARG A C 1
ATOM 3713 O O . ARG A 1 463 ? 2.500 12.939 31.651 1.00 89.81 463 ARG A O 1
ATOM 3720 N N . ARG A 1 464 ? 4.244 14.331 31.590 1.00 91.56 464 ARG A N 1
ATOM 3721 C CA . ARG A 1 464 ? 3.409 15.500 31.236 1.00 91.56 464 ARG A CA 1
ATOM 3722 C C . ARG A 1 464 ? 2.724 15.331 29.882 1.00 91.56 464 ARG A C 1
ATOM 3724 O O . ARG A 1 464 ? 1.565 15.718 29.761 1.00 91.56 464 ARG A O 1
ATOM 3731 N N . SER A 1 465 ? 3.411 14.762 28.891 1.00 93.31 465 SER A N 1
ATOM 3732 C CA . SER A 1 465 ? 2.843 14.506 27.560 1.00 93.31 465 SER A CA 1
ATOM 3733 C C . SER A 1 465 ? 1.800 13.395 27.616 1.00 93.31 465 SER A C 1
ATOM 3735 O O . SER A 1 465 ? 0.669 13.578 27.168 1.00 93.31 465 SER A O 1
ATOM 3737 N N . ARG A 1 466 ? 2.144 12.283 28.273 1.00 93.88 466 ARG A N 1
ATOM 3738 C CA . ARG A 1 466 ? 1.249 11.145 28.506 1.00 93.88 466 ARG A CA 1
ATOM 3739 C C . ARG A 1 466 ? -0.021 11.552 29.264 1.00 93.88 466 ARG A C 1
ATOM 3741 O O . ARG A 1 466 ? -1.130 11.240 28.838 1.00 93.88 466 ARG A O 1
ATOM 3748 N N . ASP A 1 467 ? 0.121 12.281 30.370 1.00 94.19 467 ASP A N 1
ATOM 3749 C CA . ASP A 1 467 ? -1.005 12.728 31.197 1.00 94.19 467 ASP A CA 1
ATOM 3750 C C . ASP A 1 467 ? -1.853 13.789 30.499 1.00 94.19 467 ASP A C 1
ATOM 3752 O O . ASP A 1 467 ? -3.056 13.856 30.751 1.00 94.19 467 ASP A O 1
ATOM 3756 N N . TYR A 1 468 ? -1.254 14.623 29.643 1.00 96.12 468 TYR A N 1
ATOM 3757 C CA . TYR A 1 468 ? -2.015 15.543 28.806 1.00 96.12 468 TYR A CA 1
ATOM 3758 C C . TYR A 1 468 ? -2.956 14.773 27.879 1.00 96.12 468 TYR A C 1
ATOM 3760 O O . TYR A 1 468 ? -4.151 15.067 27.877 1.00 96.12 468 TYR A O 1
ATOM 3768 N N . ILE A 1 469 ? -2.444 13.769 27.156 1.00 96.94 469 ILE A N 1
ATOM 3769 C CA . ILE A 1 469 ? -3.263 12.938 26.266 1.00 96.94 469 ILE A CA 1
ATOM 3770 C C . ILE A 1 469 ? -4.374 12.264 27.068 1.00 96.94 469 ILE A C 1
ATOM 3772 O O . ILE A 1 469 ? -5.546 12.465 26.768 1.00 96.94 469 ILE A O 1
ATOM 3776 N N . TYR A 1 470 ? -4.013 11.558 28.143 1.00 95.44 470 TYR A N 1
ATOM 3777 C CA . TYR A 1 470 ? -4.972 10.833 28.977 1.00 95.44 470 TYR A CA 1
ATOM 3778 C C . TYR A 1 470 ? -6.096 11.742 29.505 1.00 95.44 470 TYR A C 1
ATOM 3780 O O . TYR A 1 470 ? -7.263 11.381 29.463 1.00 95.44 470 TYR A O 1
ATOM 3788 N N . LYS A 1 471 ? -5.775 12.954 29.978 1.00 95.62 471 LYS A N 1
ATOM 3789 C CA . LYS A 1 471 ? -6.778 13.863 30.564 1.00 95.62 471 LYS A CA 1
ATOM 3790 C C . LYS A 1 471 ? -7.666 14.554 29.528 1.00 95.62 471 LYS A C 1
ATOM 3792 O O . LYS A 1 471 ? -8.822 14.829 29.844 1.00 95.62 471 LYS A O 1
ATOM 3797 N N . ASN A 1 472 ? -7.127 14.885 28.354 1.00 97.50 472 ASN A N 1
ATOM 3798 C CA . ASN A 1 472 ? -7.789 15.774 27.390 1.00 97.50 472 ASN A CA 1
ATOM 3799 C C . ASN A 1 472 ? -8.359 15.046 26.162 1.00 97.50 472 ASN A C 1
ATOM 3801 O O . ASN A 1 472 ? -9.250 15.591 25.521 1.00 97.50 472 ASN A O 1
ATOM 3805 N N . HIS A 1 473 ? -7.895 13.829 25.862 1.00 97.31 473 HIS A N 1
ATOM 3806 C CA . HIS A 1 473 ? -8.290 13.045 24.686 1.00 97.31 473 HIS A CA 1
ATOM 3807 C C . HIS A 1 473 ? -8.821 11.673 25.108 1.00 97.31 473 HIS A C 1
ATOM 3809 O O . HIS A 1 473 ? -8.206 10.630 24.885 1.00 97.31 473 HIS A O 1
ATOM 3815 N N . LYS A 1 474 ? -9.969 11.686 25.792 1.00 95.75 474 LYS A N 1
ATOM 3816 C CA . LYS A 1 474 ? -10.575 10.488 26.392 1.00 95.75 474 LYS A CA 1
ATOM 3817 C C . LYS A 1 474 ? -11.073 9.466 25.367 1.00 95.75 474 LYS A C 1
ATOM 3819 O O . LYS A 1 474 ? -11.237 8.296 25.713 1.00 95.75 474 LYS A O 1
ATOM 3824 N N . ASN A 1 475 ? -11.337 9.899 24.133 1.00 96.12 475 ASN A N 1
ATOM 3825 C CA . ASN A 1 475 ? -11.861 9.050 23.065 1.00 96.12 475 ASN A CA 1
ATOM 3826 C C . ASN A 1 475 ? -10.759 8.511 22.148 1.00 96.12 475 ASN A C 1
ATOM 3828 O O . ASN A 1 475 ? -11.060 7.674 21.293 1.00 96.12 475 ASN A O 1
ATOM 3832 N N . LEU A 1 476 ? -9.512 8.960 22.327 1.00 97.88 476 LEU A N 1
ATOM 3833 C CA . LEU A 1 476 ? -8.360 8.477 21.580 1.00 97.88 476 LEU A CA 1
ATOM 3834 C C . LEU A 1 476 ? -8.253 6.956 21.681 1.00 97.88 476 LEU A C 1
ATOM 3836 O O . LEU A 1 476 ? -8.249 6.397 22.777 1.00 97.88 476 LEU A O 1
ATOM 3840 N N . TRP A 1 477 ? -8.106 6.303 20.531 1.00 98.12 477 TRP A N 1
ATOM 3841 C CA . TRP A 1 477 ? -7.811 4.880 20.468 1.00 98.12 477 TRP A CA 1
ATOM 3842 C C . TRP A 1 477 ? -6.340 4.646 20.813 1.00 98.12 477 TRP A C 1
ATOM 3844 O O . TRP A 1 477 ? -5.449 5.062 20.068 1.00 98.12 477 TRP A O 1
ATOM 3854 N N . TRP A 1 478 ? -6.075 4.022 21.963 1.00 98.00 478 TRP A N 1
ATOM 3855 C CA . TRP A 1 478 ? -4.727 3.944 22.520 1.00 98.00 478 TRP A CA 1
ATOM 3856 C C . TRP A 1 478 ? -4.456 2.656 23.312 1.00 98.00 478 TRP A C 1
ATOM 3858 O O . TRP A 1 478 ? -5.108 2.367 24.318 1.00 98.00 478 TRP A O 1
ATOM 3868 N N . ILE A 1 479 ? -3.431 1.913 22.884 1.00 97.75 479 ILE A N 1
ATOM 3869 C CA . ILE A 1 479 ? -2.790 0.834 23.644 1.00 97.75 479 ILE A CA 1
ATOM 3870 C C . ILE A 1 479 ? -1.538 1.380 24.349 1.00 97.75 479 ILE A C 1
ATOM 3872 O O . ILE A 1 479 ? -0.579 1.796 23.696 1.00 97.75 479 ILE A O 1
ATOM 3876 N N . GLU A 1 480 ? -1.508 1.314 25.682 1.00 95.38 480 GLU A N 1
ATOM 3877 C CA . GLU A 1 480 ? -0.337 1.627 26.513 1.00 95.38 480 GLU A CA 1
ATOM 3878 C C . GLU A 1 480 ? 0.340 0.335 27.018 1.00 95.38 480 GLU A C 1
ATOM 3880 O O . GLU A 1 480 ? 0.014 -0.196 28.090 1.00 95.38 480 GLU A O 1
ATOM 3885 N N . ASN A 1 481 ? 1.303 -0.177 26.241 1.00 94.62 481 ASN A N 1
ATOM 3886 C CA . ASN A 1 481 ? 2.058 -1.396 26.533 1.00 94.62 481 ASN A CA 1
ATOM 3887 C C . ASN A 1 481 ? 3.357 -1.092 27.304 1.00 94.62 481 ASN A C 1
ATOM 3889 O O . ASN A 1 481 ? 4.408 -0.817 26.730 1.00 94.62 481 ASN A O 1
ATOM 3893 N N . HIS A 1 482 ? 3.306 -1.194 28.630 1.00 88.00 482 HIS A N 1
ATOM 3894 C CA . HIS A 1 482 ? 4.440 -0.892 29.509 1.00 88.00 482 HIS A CA 1
ATOM 3895 C C . HIS A 1 482 ? 5.298 -2.108 29.908 1.00 88.00 482 HIS A C 1
ATOM 3897 O O . HIS A 1 482 ? 6.398 -1.916 30.434 1.00 88.00 482 HIS A O 1
ATOM 3903 N N . ILE A 1 483 ? 4.821 -3.347 29.711 1.00 90.38 483 ILE A N 1
ATOM 3904 C CA . ILE A 1 483 ? 5.547 -4.560 30.140 1.00 90.38 483 ILE A CA 1
ATOM 3905 C C . ILE A 1 483 ? 5.307 -5.789 29.253 1.00 90.38 483 ILE A C 1
ATOM 3907 O O . ILE A 1 483 ? 6.246 -6.564 29.062 1.00 90.38 483 ILE A O 1
ATOM 3911 N N . THR A 1 484 ? 4.107 -5.955 28.674 1.00 93.44 484 THR A N 1
ATOM 3912 C CA . THR A 1 484 ? 3.755 -7.081 27.786 1.00 93.44 484 THR A CA 1
ATOM 3913 C C . THR A 1 484 ? 4.778 -7.248 26.663 1.00 93.44 484 THR A C 1
ATOM 3915 O O . THR A 1 484 ? 5.188 -8.369 26.368 1.00 93.44 484 THR A O 1
ATOM 3918 N N . GLY A 1 485 ? 5.263 -6.127 26.110 1.00 92.25 485 GLY A N 1
ATOM 3919 C CA . GLY A 1 485 ? 6.242 -6.080 25.021 1.00 92.25 485 GLY A CA 1
ATOM 3920 C C . GLY A 1 485 ? 7.533 -6.869 25.270 1.00 92.25 485 GLY A C 1
ATOM 3921 O O . GLY A 1 485 ? 8.123 -7.404 24.334 1.00 92.25 485 GLY A O 1
ATOM 3922 N N . ARG A 1 486 ? 7.929 -7.064 26.536 1.00 92.31 486 ARG A N 1
ATOM 3923 C CA . ARG A 1 486 ? 9.127 -7.851 26.874 1.00 92.31 486 ARG A CA 1
ATOM 3924 C C . ARG A 1 486 ? 9.031 -9.325 26.477 1.00 92.31 486 ARG A C 1
ATOM 3926 O O . ARG A 1 486 ? 10.058 -9.991 26.383 1.00 92.31 486 ARG A O 1
ATOM 3933 N N . GLY A 1 487 ? 7.824 -9.827 26.208 1.00 93.69 487 GLY A N 1
ATOM 3934 C CA . GLY A 1 487 ? 7.614 -11.169 25.665 1.00 93.69 487 GLY A CA 1
ATOM 3935 C C . GLY A 1 487 ? 8.286 -11.412 24.308 1.00 93.69 487 GLY A C 1
ATOM 3936 O O . GLY A 1 487 ? 8.469 -12.564 23.924 1.00 93.69 487 GLY A O 1
ATOM 3937 N N . MET A 1 488 ? 8.711 -10.354 23.607 1.00 92.62 488 MET A N 1
ATOM 3938 C CA . MET A 1 488 ? 9.505 -10.474 22.382 1.00 92.62 488 MET A CA 1
ATOM 3939 C C . MET A 1 488 ? 10.844 -11.195 22.618 1.00 92.62 488 MET A C 1
ATOM 3941 O O . MET A 1 488 ? 11.307 -11.964 21.774 1.00 92.62 488 MET A O 1
ATOM 3945 N N . TYR A 1 489 ? 11.455 -10.993 23.789 1.00 90.25 489 TYR A N 1
ATOM 3946 C CA . TYR A 1 489 ? 12.792 -11.499 24.117 1.00 90.25 489 TYR A CA 1
ATOM 3947 C C . TYR A 1 489 ? 12.860 -12.298 25.429 1.00 90.25 489 TYR A C 1
ATOM 3949 O O . TYR A 1 489 ? 13.925 -12.818 25.770 1.00 90.25 489 TYR A O 1
ATOM 3957 N N . ILE A 1 490 ? 11.742 -12.425 26.154 1.00 90.50 490 ILE A N 1
ATOM 3958 C CA . ILE A 1 490 ? 11.608 -13.200 27.397 1.00 90.50 490 ILE A CA 1
ATOM 3959 C C . ILE A 1 490 ? 10.448 -14.193 27.269 1.00 90.50 490 ILE A C 1
ATOM 3961 O O . ILE A 1 490 ? 9.350 -13.818 26.872 1.00 90.50 490 ILE A O 1
ATOM 3965 N N . GLY A 1 491 ? 10.668 -15.441 27.692 1.00 91.50 491 GLY A N 1
ATOM 3966 C CA . GLY A 1 491 ? 9.650 -16.497 27.679 1.00 91.50 491 GLY A CA 1
ATOM 3967 C C . GLY A 1 491 ? 9.544 -17.225 26.335 1.00 91.50 491 GLY A C 1
ATOM 3968 O O . GLY A 1 491 ? 10.385 -17.054 25.453 1.00 91.50 491 GLY A O 1
ATOM 3969 N N . GLY A 1 492 ? 8.509 -18.056 26.188 1.00 93.94 492 GLY A N 1
ATOM 3970 C CA . GLY A 1 492 ? 8.298 -18.875 24.992 1.00 93.94 492 GLY A CA 1
ATOM 3971 C C . GLY A 1 492 ? 9.337 -19.989 24.813 1.00 93.94 492 GLY A C 1
ATOM 3972 O O . GLY A 1 492 ? 10.168 -20.244 25.687 1.00 93.94 492 GLY A O 1
ATOM 3973 N N . ASN A 1 493 ? 9.288 -20.667 23.663 1.00 94.62 493 ASN A N 1
ATOM 3974 C CA . ASN A 1 493 ? 10.270 -21.691 23.308 1.00 94.62 493 ASN A CA 1
ATOM 3975 C C . ASN A 1 493 ? 11.617 -21.039 22.947 1.00 94.62 493 ASN A C 1
ATOM 3977 O O . ASN A 1 493 ? 11.725 -20.345 21.938 1.00 94.62 493 ASN A O 1
ATOM 3981 N N . GLN A 1 494 ? 12.640 -21.266 23.772 1.00 92.62 494 GLN A N 1
ATOM 3982 C CA . GLN A 1 494 ? 14.008 -20.777 23.550 1.00 92.62 494 GLN A CA 1
ATOM 3983 C C . GLN A 1 494 ? 15.012 -21.908 23.284 1.00 92.62 494 GLN A C 1
ATOM 3985 O O . GLN A 1 494 ? 16.222 -21.694 23.348 1.00 92.62 494 GLN A O 1
ATOM 3990 N N . ASN A 1 495 ? 14.525 -23.119 23.011 1.00 94.38 495 ASN A N 1
ATOM 3991 C CA . ASN A 1 495 ? 15.382 -24.260 22.721 1.00 94.38 495 ASN A CA 1
ATOM 3992 C C . ASN A 1 495 ? 15.897 -24.211 21.277 1.00 94.38 495 ASN A C 1
ATOM 3994 O O . ASN A 1 495 ? 15.232 -23.693 20.380 1.00 94.38 495 ASN A O 1
ATOM 3998 N N . GLY A 1 496 ? 17.073 -24.801 21.050 1.00 94.81 496 GLY A N 1
ATOM 3999 C CA . GLY A 1 496 ? 17.649 -24.938 19.714 1.00 94.81 496 GLY A CA 1
ATOM 4000 C C . GLY A 1 496 ? 17.882 -23.591 19.030 1.00 94.81 496 GLY A C 1
ATOM 4001 O O . GLY A 1 496 ? 18.503 -22.692 19.596 1.00 94.81 496 GLY A O 1
ATOM 4002 N N . ASP A 1 497 ? 17.391 -23.465 17.803 1.00 95.75 497 ASP A N 1
ATOM 4003 C CA . ASP A 1 497 ? 17.552 -22.284 16.957 1.00 95.75 497 ASP A CA 1
ATOM 4004 C C . ASP A 1 497 ? 16.551 -21.153 17.261 1.00 95.75 497 ASP A C 1
ATOM 4006 O O . ASP A 1 497 ? 16.665 -20.083 16.679 1.00 95.75 497 ASP A O 1
ATOM 4010 N N . LEU A 1 498 ? 15.606 -21.347 18.191 1.00 95.19 498 LEU A N 1
ATOM 4011 C CA . LEU A 1 498 ? 14.646 -20.319 18.632 1.00 95.19 498 LEU A CA 1
ATOM 4012 C C . LEU A 1 498 ? 15.157 -19.473 19.814 1.00 95.19 498 LEU A C 1
ATOM 4014 O O . LEU A 1 498 ? 14.497 -18.518 20.245 1.00 95.19 498 LEU A O 1
ATOM 4018 N N . GLY A 1 499 ? 16.328 -19.804 20.365 1.00 92.62 499 GLY A N 1
ATOM 4019 C CA . GLY A 1 499 ? 16.997 -18.999 21.388 1.00 92.62 499 GLY A CA 1
ATOM 4020 C C . GLY A 1 499 ? 17.457 -17.645 20.837 1.00 92.62 499 GLY A C 1
ATOM 4021 O O . GLY A 1 499 ? 17.824 -17.537 19.671 1.00 92.62 499 GLY A O 1
ATOM 4022 N N . ASN A 1 500 ? 17.463 -16.596 21.670 1.00 90.56 500 ASN A N 1
ATOM 4023 C CA . ASN A 1 500 ? 17.794 -15.227 21.234 1.00 90.56 500 ASN A CA 1
ATOM 4024 C C . ASN A 1 500 ? 19.125 -15.135 20.466 1.00 90.56 500 ASN A C 1
ATOM 4026 O O . ASN A 1 500 ? 19.201 -14.455 19.446 1.00 90.56 500 ASN A O 1
ATOM 4030 N N . ARG A 1 501 ? 20.180 -15.808 20.949 1.00 89.31 501 ARG A N 1
ATOM 4031 C CA . ARG A 1 501 ? 21.489 -15.824 20.278 1.00 89.31 501 ARG A CA 1
ATOM 4032 C C . ARG A 1 501 ? 21.468 -16.712 19.039 1.00 89.31 501 ARG A C 1
ATOM 4034 O O . ARG A 1 501 ? 21.876 -16.269 17.972 1.00 89.31 501 ARG A O 1
ATOM 4041 N N . GLN A 1 502 ? 21.007 -17.949 19.199 1.00 92.38 502 GLN A N 1
ATOM 4042 C CA . GLN A 1 502 ? 21.053 -18.980 18.168 1.00 92.38 502 GLN A CA 1
ATOM 4043 C C . GLN A 1 502 ? 20.254 -18.567 16.935 1.00 92.38 502 GLN A C 1
ATOM 4045 O O . GLN A 1 502 ? 20.757 -18.716 15.827 1.00 92.38 502 GLN A O 1
ATOM 4050 N N . PHE A 1 503 ? 19.073 -17.975 17.126 1.00 95.25 503 PHE A N 1
ATOM 4051 C CA . PHE A 1 503 ? 18.243 -17.497 16.028 1.00 95.25 503 PHE A CA 1
ATOM 4052 C C . PHE A 1 503 ? 18.981 -16.455 15.188 1.00 95.25 503 PHE A C 1
ATOM 4054 O O . PHE A 1 503 ? 19.063 -16.576 13.972 1.00 95.25 503 PHE A O 1
ATOM 4061 N N . VAL A 1 504 ? 19.585 -15.451 15.829 1.00 93.56 504 VAL A N 1
ATOM 4062 C CA . VAL A 1 504 ? 20.300 -14.393 15.105 1.00 93.56 504 VAL A CA 1
ATOM 4063 C C . VAL A 1 504 ? 21.548 -14.945 14.420 1.00 93.56 504 VAL A C 1
ATOM 4065 O O . VAL A 1 504 ? 21.838 -14.573 13.288 1.00 93.56 504 VAL A O 1
ATOM 4068 N N . GLU A 1 505 ? 22.288 -15.838 15.078 1.00 92.81 505 GLU A N 1
ATOM 4069 C CA . GLU A 1 505 ? 23.488 -16.447 14.498 1.00 92.81 505 GLU A CA 1
ATOM 4070 C C . GLU A 1 505 ? 23.189 -17.335 13.286 1.00 92.81 505 GLU A C 1
ATOM 4072 O O . GLU A 1 505 ? 24.018 -17.386 12.379 1.00 92.81 505 GLU A O 1
ATOM 4077 N N . GLN A 1 506 ? 22.038 -18.010 13.267 1.00 95.44 506 GLN A N 1
ATOM 4078 C CA . GLN A 1 506 ? 21.684 -18.981 12.229 1.00 95.44 506 GLN A CA 1
ATOM 4079 C C . GLN A 1 506 ? 20.816 -18.390 11.111 1.00 95.44 506 GLN A C 1
ATOM 4081 O O . GLN A 1 506 ? 21.001 -18.765 9.958 1.00 95.44 506 GLN A O 1
ATOM 4086 N N . HIS A 1 507 ? 19.912 -17.459 11.435 1.00 97.00 507 HIS A N 1
ATOM 4087 C CA . HIS A 1 507 ? 18.808 -17.043 10.552 1.00 97.00 507 HIS A CA 1
ATOM 4088 C C . HIS A 1 507 ? 18.763 -15.542 10.241 1.00 97.00 507 HIS A C 1
ATOM 4090 O O . HIS A 1 507 ? 17.893 -15.094 9.503 1.00 97.00 507 HIS A O 1
ATOM 4096 N N . VAL A 1 508 ? 19.661 -14.740 10.823 1.00 96.44 508 VAL A N 1
ATOM 4097 C CA . VAL A 1 508 ? 19.699 -13.279 10.602 1.00 96.44 508 VAL A CA 1
ATOM 4098 C C . VAL A 1 508 ? 21.073 -12.836 10.122 1.00 96.44 508 VAL A C 1
ATOM 4100 O O . VAL A 1 508 ? 21.199 -12.117 9.136 1.00 96.44 508 VAL A O 1
ATOM 4103 N N . LYS A 1 509 ? 22.137 -13.281 10.790 1.00 94.62 509 LYS A N 1
ATOM 4104 C CA . LYS A 1 509 ? 23.513 -13.013 10.374 1.00 94.62 509 LYS A CA 1
ATOM 4105 C C . LYS A 1 509 ? 23.730 -13.515 8.943 1.00 94.62 509 LYS A C 1
ATOM 4107 O O . LYS A 1 509 ? 23.301 -14.618 8.617 1.00 94.62 509 LYS A O 1
ATOM 4112 N N . HIS A 1 510 ? 24.404 -12.727 8.107 1.00 95.69 510 HIS A N 1
ATOM 4113 C CA . HIS A 1 510 ? 24.660 -13.024 6.692 1.00 95.69 510 HIS A CA 1
ATOM 4114 C C . HIS A 1 510 ? 23.421 -13.093 5.788 1.00 95.69 510 HIS A C 1
ATOM 4116 O O . HIS A 1 510 ? 23.541 -13.478 4.626 1.00 95.69 510 HIS A O 1
ATOM 4122 N N . HIS A 1 511 ? 22.255 -12.668 6.278 1.00 96.88 511 HIS A N 1
ATOM 4123 C CA . HIS A 1 511 ? 21.037 -12.540 5.482 1.00 96.88 511 HIS A CA 1
ATOM 4124 C C . HIS A 1 511 ? 20.883 -11.085 5.018 1.00 96.88 511 HIS A C 1
ATOM 4126 O O . HIS A 1 511 ? 20.034 -10.334 5.497 1.00 96.88 511 HIS A O 1
ATOM 4132 N N . GLY A 1 512 ? 21.780 -10.679 4.117 1.00 97.25 512 GLY A N 1
ATOM 4133 C CA . GLY A 1 512 ? 21.830 -9.336 3.545 1.00 97.25 512 GLY A CA 1
ATOM 4134 C C . GLY A 1 512 ? 22.474 -8.299 4.467 1.00 97.25 512 GLY A C 1
ATOM 4135 O O . GLY A 1 512 ? 22.922 -8.591 5.581 1.00 97.25 512 GLY A O 1
ATOM 4136 N N . ALA A 1 513 ? 22.524 -7.064 3.984 1.00 98.06 513 ALA A N 1
ATOM 4137 C CA . ALA A 1 513 ? 23.033 -5.910 4.708 1.00 98.06 513 ALA A CA 1
ATOM 4138 C C . ALA A 1 513 ? 22.236 -5.631 5.992 1.00 98.06 513 ALA A C 1
ATOM 4140 O O . ALA A 1 513 ? 22.830 -5.337 7.032 1.00 98.06 513 ALA A O 1
ATOM 4141 N N . LEU A 1 514 ? 20.910 -5.791 5.959 1.00 97.50 514 LEU A N 1
ATOM 4142 C CA . LEU A 1 514 ? 20.044 -5.670 7.133 1.00 97.50 514 LEU A CA 1
ATOM 4143 C C . LEU A 1 514 ? 20.382 -6.704 8.206 1.00 97.50 514 LEU A C 1
ATOM 4145 O O . LEU A 1 514 ? 20.485 -6.356 9.385 1.00 97.50 514 LEU A O 1
ATOM 4149 N N . GLY A 1 515 ? 20.591 -7.960 7.807 1.00 96.94 515 GLY A N 1
ATOM 4150 C CA . GLY A 1 515 ? 20.943 -9.044 8.719 1.00 96.94 515 GLY A CA 1
ATOM 4151 C C . GLY A 1 515 ? 22.300 -8.831 9.391 1.00 96.94 515 GLY A C 1
ATOM 4152 O O . GLY A 1 515 ? 22.439 -8.970 10.611 1.00 96.94 515 GLY A O 1
ATOM 4153 N N . ASP A 1 516 ? 23.299 -8.406 8.617 1.00 95.50 516 ASP A N 1
ATOM 4154 C CA . ASP A 1 516 ? 24.633 -8.090 9.134 1.00 95.50 516 ASP A CA 1
ATOM 4155 C C . ASP A 1 516 ? 24.636 -6.839 10.029 1.00 95.50 516 ASP A C 1
ATOM 4157 O O . ASP A 1 516 ? 25.315 -6.815 11.065 1.00 95.50 516 ASP A O 1
ATOM 4161 N N . PHE A 1 517 ? 23.844 -5.819 9.684 1.00 95.12 517 PHE A N 1
ATOM 4162 C CA . PHE A 1 517 ? 23.642 -4.635 10.517 1.00 95.12 517 PHE A CA 1
ATOM 4163 C C . PHE A 1 517 ? 22.997 -4.995 11.858 1.00 95.12 517 PHE A C 1
ATOM 4165 O O . PHE A 1 517 ? 23.524 -4.618 12.911 1.00 95.12 517 PHE A O 1
ATOM 4172 N N . PHE A 1 518 ? 21.919 -5.788 11.828 1.00 94.31 518 PHE A N 1
ATOM 4173 C CA . PHE A 1 518 ? 21.257 -6.299 13.026 1.00 94.31 518 PHE A CA 1
ATOM 4174 C C . PHE A 1 518 ? 22.255 -7.044 13.916 1.00 94.31 518 PHE A C 1
ATOM 4176 O O . PHE A 1 518 ? 22.439 -6.688 15.080 1.00 94.31 518 PHE A O 1
ATOM 4183 N N . TYR A 1 519 ? 22.967 -8.030 13.357 1.00 91.94 519 TYR A N 1
ATOM 4184 C CA . TYR A 1 519 ? 23.942 -8.833 14.096 1.00 91.94 519 TYR A CA 1
ATOM 4185 C C . TYR A 1 519 ? 25.046 -7.976 14.731 1.00 91.94 519 TYR A C 1
ATOM 4187 O O . TYR A 1 519 ? 25.423 -8.193 15.887 1.00 91.94 519 TYR A O 1
ATOM 4195 N N . LYS A 1 520 ? 25.555 -6.972 14.005 1.00 89.62 520 LYS A N 1
ATOM 4196 C CA . LYS A 1 520 ? 26.581 -6.051 14.511 1.00 89.62 520 LYS A CA 1
ATOM 4197 C C . LYS A 1 520 ? 26.096 -5.278 15.736 1.00 89.62 520 LYS A C 1
ATOM 4199 O O . LYS A 1 520 ? 26.855 -5.142 16.696 1.00 89.62 520 LYS A O 1
ATOM 4204 N N . ILE A 1 521 ? 24.856 -4.793 15.723 1.00 86.38 521 ILE A N 1
ATOM 4205 C CA . ILE A 1 521 ? 24.274 -4.075 16.863 1.00 86.38 521 ILE A CA 1
ATOM 4206 C C . ILE A 1 521 ? 24.009 -5.030 18.027 1.00 86.38 521 ILE A C 1
ATOM 4208 O O . ILE A 1 521 ? 24.373 -4.709 19.158 1.00 86.38 521 ILE A O 1
ATOM 4212 N N . SER A 1 522 ? 23.496 -6.235 17.760 1.00 80.75 522 SER A N 1
ATOM 4213 C CA . SER A 1 522 ? 23.227 -7.258 18.780 1.00 80.75 522 SER A CA 1
ATOM 4214 C C . SER A 1 522 ? 24.455 -7.656 19.600 1.00 80.75 522 SER A C 1
ATOM 4216 O O . SER A 1 522 ? 24.323 -8.034 20.762 1.00 80.75 522 SER A O 1
ATOM 4218 N N . ARG A 1 523 ? 25.667 -7.563 19.035 1.00 71.31 523 ARG A N 1
ATOM 4219 C CA . ARG A 1 523 ? 26.917 -7.852 19.763 1.00 71.31 523 ARG A CA 1
ATOM 4220 C C . ARG A 1 523 ? 27.256 -6.823 20.842 1.00 71.31 523 ARG A C 1
ATOM 4222 O O . ARG A 1 523 ? 28.020 -7.147 21.749 1.00 71.31 523 ARG A O 1
ATOM 4229 N N . ASN A 1 524 ? 26.694 -5.620 20.751 1.00 59.41 524 ASN A N 1
ATOM 4230 C CA . ASN A 1 524 ? 26.931 -4.527 21.692 1.00 59.41 524 ASN A CA 1
ATOM 4231 C C . ASN A 1 524 ? 25.843 -4.427 22.774 1.00 59.41 524 ASN A C 1
ATOM 4233 O O . ASN A 1 524 ? 25.964 -3.598 23.676 1.00 59.41 524 ASN A O 1
ATOM 4237 N N . ILE A 1 525 ? 24.808 -5.275 22.718 1.00 58.97 525 ILE A N 1
ATOM 4238 C CA . ILE A 1 525 ? 23.729 -5.304 23.708 1.00 58.97 525 ILE A CA 1
ATOM 4239 C C . ILE A 1 525 ? 24.134 -6.208 24.880 1.00 58.97 525 ILE A C 1
ATOM 4241 O O . ILE A 1 525 ? 24.197 -7.434 24.783 1.00 58.97 525 ILE A O 1
ATOM 4245 N N . ASP A 1 526 ? 24.436 -5.555 26.000 1.00 51.66 526 ASP A N 1
ATOM 4246 C CA . ASP A 1 526 ? 24.366 -6.091 27.363 1.00 51.66 526 ASP A CA 1
ATOM 4247 C C . ASP A 1 526 ? 25.106 -7.421 27.616 1.00 51.66 526 ASP A C 1
ATOM 4249 O O . ASP A 1 526 ? 24.528 -8.418 28.052 1.00 51.66 526 ASP A O 1
ATOM 4253 N N . ARG A 1 527 ? 26.417 -7.448 27.319 1.00 50.84 527 ARG A N 1
ATOM 4254 C CA . ARG A 1 527 ? 27.358 -8.534 27.688 1.00 50.84 527 ARG A CA 1
ATOM 4255 C C . ARG A 1 527 ? 26.838 -9.959 27.398 1.00 50.84 527 ARG A C 1
ATOM 4257 O O . ARG A 1 527 ? 27.167 -10.895 28.120 1.00 50.84 527 ARG A O 1
ATOM 4264 N N . GLY A 1 528 ? 26.064 -10.136 26.324 1.00 48.38 528 GLY A N 1
ATOM 4265 C CA . GLY A 1 528 ? 25.591 -11.445 25.862 1.00 48.38 528 GLY A CA 1
ATOM 4266 C C . GLY A 1 528 ? 24.232 -11.912 26.396 1.00 48.38 528 GLY A C 1
ATOM 4267 O O . GLY A 1 528 ? 23.868 -13.049 26.106 1.00 48.38 528 GLY A O 1
ATOM 4268 N N . ALA A 1 529 ? 23.473 -11.083 27.124 1.00 50.97 529 ALA A N 1
ATOM 4269 C CA . ALA A 1 529 ? 22.177 -11.483 27.685 1.00 50.97 529 ALA A CA 1
ATOM 4270 C C . ALA A 1 529 ? 20.997 -11.420 26.685 1.00 50.97 529 ALA A C 1
ATOM 4272 O O . ALA A 1 529 ? 20.082 -12.234 26.789 1.00 50.97 529 ALA A O 1
ATOM 4273 N N . TYR A 1 530 ? 21.015 -10.515 25.693 1.00 58.81 530 TYR A N 1
ATOM 4274 C CA . TYR A 1 530 ? 19.881 -10.312 24.769 1.00 58.81 530 TYR A CA 1
ATOM 4275 C C . TYR A 1 530 ? 20.335 -9.996 23.333 1.00 58.81 530 TYR A C 1
ATOM 4277 O O . TYR A 1 530 ? 20.411 -8.841 22.926 1.00 58.81 530 TYR A O 1
ATOM 4285 N N . THR A 1 531 ? 20.645 -11.026 22.536 1.00 76.56 531 THR A N 1
ATOM 4286 C CA . THR A 1 531 ? 20.961 -10.855 21.098 1.00 76.56 531 THR A CA 1
ATOM 4287 C C . THR A 1 531 ? 19.730 -10.415 20.291 1.00 76.56 531 THR A C 1
ATOM 4289 O O . THR A 1 531 ? 19.857 -9.617 19.362 1.00 76.56 531 THR A O 1
ATOM 4292 N N . ILE A 1 532 ? 18.542 -10.865 20.703 1.00 87.94 532 ILE A N 1
ATOM 4293 C CA . ILE A 1 532 ? 17.247 -10.283 20.341 1.00 87.94 532 ILE A CA 1
ATOM 4294 C C . ILE A 1 532 ? 16.773 -9.477 21.544 1.00 87.94 532 ILE A C 1
ATOM 4296 O O . ILE A 1 532 ? 16.605 -10.050 22.622 1.00 87.94 532 ILE A O 1
ATOM 4300 N N . LYS A 1 533 ? 16.559 -8.173 21.355 1.00 86.62 533 LYS A N 1
ATOM 4301 C CA . LYS A 1 533 ? 15.855 -7.316 22.306 1.00 86.62 533 LYS A CA 1
ATOM 4302 C C . LYS A 1 533 ? 14.565 -6.801 21.679 1.00 86.62 533 LYS A C 1
ATOM 4304 O O . LYS A 1 533 ? 13.509 -7.225 22.124 1.00 86.62 533 LYS A O 1
ATOM 4309 N N . MET A 1 534 ? 14.639 -6.016 20.599 1.00 89.69 534 MET A N 1
ATOM 4310 C CA . MET A 1 534 ? 13.468 -5.615 19.795 1.00 89.69 534 MET A CA 1
ATOM 4311 C C . MET A 1 534 ? 12.251 -5.191 20.650 1.00 89.69 534 MET A C 1
ATOM 4313 O O . MET A 1 534 ? 11.139 -5.682 20.446 1.00 89.69 534 MET A O 1
ATOM 4317 N N . GLY A 1 535 ? 12.462 -4.335 21.659 1.00 89.81 535 GLY A N 1
ATOM 4318 C CA . GLY A 1 535 ? 11.452 -4.008 22.675 1.00 89.81 535 GLY A CA 1
ATOM 4319 C C . GLY A 1 535 ? 10.162 -3.405 22.112 1.00 89.81 535 GLY A C 1
ATOM 4320 O O . GLY A 1 535 ? 9.096 -3.564 22.713 1.00 89.81 535 GLY A O 1
ATOM 4321 N N . ASP A 1 536 ? 10.252 -2.800 20.928 1.00 94.06 536 ASP A N 1
ATOM 4322 C CA . ASP A 1 536 ? 9.176 -2.038 20.283 1.00 94.06 536 ASP A CA 1
ATOM 4323 C C . ASP A 1 536 ? 8.491 -2.786 19.144 1.00 94.06 536 ASP A C 1
ATOM 4325 O O . ASP A 1 536 ? 7.351 -2.480 18.779 1.00 94.06 536 ASP A O 1
ATOM 4329 N N . THR A 1 537 ? 9.146 -3.833 18.640 1.00 97.00 537 THR A N 1
ATOM 4330 C CA . THR A 1 537 ? 8.606 -4.767 17.646 1.00 97.00 537 THR A CA 1
ATOM 4331 C C . THR A 1 537 ? 7.226 -5.334 17.998 1.00 97.00 537 THR A C 1
ATOM 4333 O O . THR A 1 537 ? 6.444 -5.523 17.070 1.00 97.00 537 THR A O 1
ATOM 4336 N N . PRO A 1 538 ? 6.826 -5.537 19.270 1.00 97.75 538 PRO A N 1
ATOM 4337 C CA . PRO A 1 538 ? 5.438 -5.841 19.625 1.00 97.75 538 PRO A CA 1
ATOM 4338 C C . PRO A 1 538 ? 4.375 -4.946 18.972 1.00 97.75 538 PRO A C 1
ATOM 4340 O O . PRO A 1 538 ? 3.298 -5.435 18.637 1.00 97.75 538 PRO A O 1
ATOM 4343 N N . SER A 1 539 ? 4.667 -3.661 18.751 1.00 97.94 539 SER A N 1
ATOM 4344 C CA . SER A 1 539 ? 3.754 -2.742 18.057 1.00 97.94 539 SER A CA 1
ATOM 4345 C C . SER A 1 539 ? 3.615 -3.073 16.561 1.00 97.94 539 SER A C 1
ATOM 4347 O O . SER A 1 539 ? 2.521 -2.996 16.010 1.00 97.94 539 SER A O 1
ATOM 4349 N N . VAL A 1 540 ? 4.699 -3.533 15.928 1.00 98.19 540 VAL A N 1
ATOM 4350 C CA . VAL A 1 540 ? 4.719 -4.039 14.545 1.00 98.19 540 VAL A CA 1
ATOM 4351 C C . VAL A 1 540 ? 4.005 -5.389 14.467 1.00 98.19 540 VAL A C 1
ATOM 4353 O O . VAL A 1 540 ? 3.138 -5.580 13.618 1.00 98.19 540 VAL A O 1
ATOM 4356 N N . LEU A 1 541 ? 4.310 -6.302 15.397 1.00 98.06 541 LEU A N 1
ATOM 4357 C CA . LEU A 1 541 ? 3.677 -7.618 15.503 1.00 98.06 541 LEU A CA 1
ATOM 4358 C C . LEU A 1 541 ? 2.164 -7.512 15.685 1.00 98.06 541 LEU A C 1
ATOM 4360 O O . LEU A 1 541 ? 1.440 -8.314 15.108 1.00 98.06 541 LEU A O 1
ATOM 4364 N N . TYR A 1 542 ? 1.671 -6.523 16.436 1.00 98.19 542 TYR A N 1
ATOM 4365 C CA . TYR A 1 542 ? 0.233 -6.282 16.568 1.00 98.19 542 TYR A CA 1
ATOM 4366 C C . TYR A 1 542 ? -0.431 -6.035 15.207 1.00 98.19 542 TYR A C 1
ATOM 4368 O O . TYR A 1 542 ? -1.502 -6.577 14.940 1.00 98.19 542 TYR A O 1
ATOM 4376 N N . LEU A 1 543 ? 0.222 -5.261 14.332 1.00 96.81 543 LEU A N 1
ATOM 4377 C CA . LEU A 1 543 ? -0.313 -4.948 13.011 1.00 96.81 543 LEU A CA 1
ATOM 4378 C C . LEU A 1 543 ? -0.222 -6.123 12.037 1.00 96.81 543 LEU A C 1
ATOM 4380 O O . LEU A 1 543 ? -1.179 -6.361 11.309 1.00 96.81 543 LEU A O 1
ATOM 4384 N N . ILE A 1 544 ? 0.872 -6.887 12.038 1.00 95.31 544 ILE A N 1
ATOM 4385 C CA . ILE A 1 544 ? 1.034 -7.999 11.082 1.00 95.31 544 ILE A CA 1
ATOM 4386 C C . ILE A 1 544 ? 0.355 -9.296 11.529 1.00 95.31 544 ILE A C 1
ATOM 4388 O O . ILE A 1 544 ? 0.136 -10.182 10.708 1.00 95.31 544 ILE A O 1
ATOM 4392 N N . SER A 1 545 ? -0.015 -9.413 12.806 1.00 94.38 545 SER A N 1
ATOM 4393 C CA . SER A 1 545 ? -0.636 -10.616 13.369 1.00 94.38 545 SER A CA 1
ATOM 4394 C C . SER A 1 545 ? -1.922 -11.043 12.637 1.00 94.38 545 SER A C 1
ATOM 4396 O O . SER A 1 545 ? -2.030 -12.228 12.316 1.00 94.38 545 SER A O 1
ATOM 4398 N N . PRO A 1 546 ? -2.870 -10.144 12.293 1.00 86.38 546 PRO A N 1
ATOM 4399 C CA . PRO A 1 546 ? -4.050 -10.544 11.523 1.00 86.38 546 PRO A CA 1
ATOM 4400 C C . PRO A 1 546 ? -3.731 -10.896 10.065 1.00 86.38 546 PRO A C 1
ATOM 4402 O O . PRO A 1 546 ? -4.400 -11.751 9.497 1.00 86.38 546 PRO A O 1
ATOM 4405 N N . ILE A 1 547 ? -2.699 -10.279 9.477 1.00 84.19 547 ILE A N 1
ATOM 4406 C CA . ILE A 1 547 ? -2.328 -10.460 8.064 1.00 84.19 547 ILE A CA 1
ATOM 4407 C C . ILE A 1 547 ? -1.581 -11.784 7.856 1.00 84.19 547 ILE A C 1
ATOM 4409 O O . ILE A 1 547 ? -1.949 -12.585 7.003 1.00 84.19 547 ILE A O 1
ATOM 4413 N N . LEU A 1 548 ? -0.522 -12.017 8.633 1.00 85.62 548 LEU A N 1
ATOM 4414 C CA . LEU A 1 548 ? 0.390 -13.152 8.449 1.00 85.62 548 LEU A CA 1
ATOM 4415 C C . LEU A 1 548 ? 0.120 -14.298 9.426 1.00 85.62 548 LEU A C 1
ATOM 4417 O O . LEU A 1 548 ? 0.344 -15.463 9.102 1.00 85.62 548 LEU A O 1
ATOM 4421 N N . GLY A 1 549 ? -0.355 -13.974 10.629 1.00 82.50 549 GLY A N 1
ATOM 4422 C CA . GLY A 1 549 ? -0.639 -14.950 11.679 1.00 82.50 549 GLY A CA 1
ATOM 4423 C C . GLY A 1 549 ? -2.077 -15.457 11.695 1.00 82.50 549 GLY A C 1
ATOM 4424 O O . GLY A 1 549 ? -2.360 -16.415 12.414 1.00 82.50 549 GLY A O 1
ATOM 4425 N N . ASN A 1 550 ? -2.981 -14.820 10.938 1.00 83.69 550 ASN A N 1
ATOM 4426 C CA . ASN A 1 550 ? -4.427 -15.056 10.983 1.00 83.69 550 ASN A CA 1
ATOM 4427 C C . ASN A 1 550 ? -4.976 -15.056 12.428 1.00 83.69 550 ASN A C 1
ATOM 4429 O O . ASN A 1 550 ? -5.825 -15.868 12.803 1.00 83.69 550 ASN A O 1
ATOM 4433 N N . VAL A 1 551 ? -4.420 -14.183 13.276 1.00 89.81 551 VAL A N 1
ATOM 4434 C CA . VAL A 1 551 ? -4.780 -14.067 14.691 1.00 89.81 551 VAL A CA 1
ATOM 4435 C C . VAL A 1 551 ? -4.788 -12.607 15.125 1.00 89.81 551 VAL A C 1
ATOM 4437 O O . VAL A 1 551 ? -3.887 -11.835 14.799 1.00 89.81 551 VAL A O 1
ATOM 4440 N N . GLY A 1 552 ? -5.803 -12.237 15.897 1.00 88.12 552 GLY A N 1
ATOM 4441 C CA . GLY A 1 552 ? -6.004 -10.882 16.398 1.00 88.12 552 GLY A CA 1
ATOM 4442 C C . GLY A 1 552 ? -6.946 -10.047 15.545 1.00 88.12 552 GLY A C 1
ATOM 4443 O O . GLY A 1 552 ? -7.248 -10.366 14.398 1.00 88.12 552 GLY A O 1
ATOM 4444 N N . ASN A 1 553 ? -7.429 -8.969 16.150 1.00 87.50 553 ASN A N 1
ATOM 4445 C CA . ASN A 1 553 ? -8.293 -7.983 15.525 1.00 87.50 553 ASN A CA 1
ATOM 4446 C C . ASN A 1 553 ? -7.769 -6.592 15.886 1.00 87.50 553 ASN A C 1
ATOM 4448 O O . ASN A 1 553 ? -7.682 -6.248 17.064 1.00 87.50 553 ASN A O 1
ATOM 4452 N N . TRP A 1 554 ? -7.449 -5.781 14.877 1.00 91.31 554 TRP A N 1
ATOM 4453 C CA . TRP A 1 554 ? -6.947 -4.425 15.080 1.00 91.31 554 TRP A CA 1
ATOM 4454 C C . TRP A 1 554 ? -7.880 -3.540 15.905 1.00 91.31 554 TRP A C 1
ATOM 4456 O O . TRP A 1 554 ? -7.379 -2.670 16.614 1.00 91.31 554 TRP A O 1
ATOM 4466 N N . ASP A 1 555 ? -9.194 -3.758 15.839 1.00 90.94 555 ASP A N 1
ATOM 4467 C CA . ASP A 1 555 ? -10.205 -2.985 16.568 1.00 90.94 555 ASP A CA 1
ATOM 4468 C C . ASP A 1 555 ? -10.431 -3.471 18.003 1.00 90.94 555 ASP A C 1
ATOM 4470 O O . ASP A 1 555 ? -11.009 -2.743 18.813 1.00 90.94 555 ASP A O 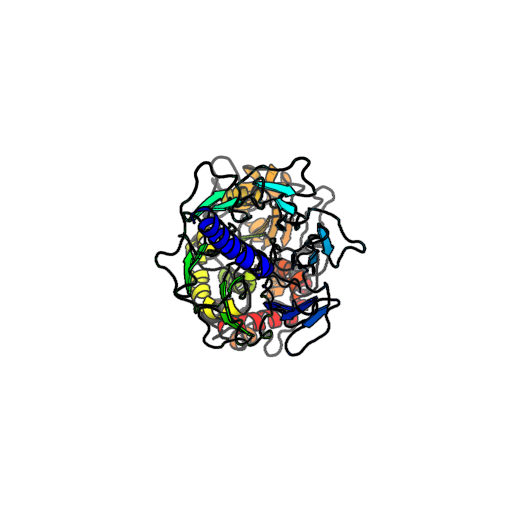1
ATOM 4474 N N . ASP A 1 556 ? -9.953 -4.672 18.339 1.00 94.94 556 ASP A N 1
ATOM 4475 C CA . ASP A 1 556 ? -10.144 -5.291 19.647 1.00 94.94 556 ASP A CA 1
ATOM 4476 C C . ASP A 1 556 ? -8.809 -5.709 20.287 1.00 94.94 556 ASP A C 1
ATOM 4478 O O . ASP A 1 556 ? -8.401 -6.872 20.194 1.00 94.94 556 ASP A O 1
ATOM 4482 N N . PRO A 1 557 ? -8.156 -4.802 21.038 1.00 96.94 557 PRO A N 1
ATOM 4483 C CA . PRO A 1 557 ? -6.934 -5.112 21.782 1.00 96.94 557 PRO A CA 1
ATOM 4484 C C . PRO A 1 557 ? -7.113 -6.149 22.900 1.00 96.94 557 PRO A C 1
ATOM 4486 O O . PRO A 1 557 ? -6.124 -6.557 23.514 1.00 96.94 557 PRO A O 1
ATOM 4489 N N . THR A 1 558 ? -8.349 -6.556 23.218 1.00 96.44 558 THR A N 1
ATOM 4490 C CA . THR A 1 558 ? -8.614 -7.637 24.180 1.00 96.44 558 THR A CA 1
ATOM 4491 C C . THR A 1 558 ? -8.535 -9.023 23.542 1.00 96.44 558 THR A C 1
ATOM 4493 O O . THR A 1 558 ? -8.423 -10.024 24.259 1.00 96.44 558 THR A O 1
ATOM 4496 N N . SER A 1 559 ? -8.527 -9.086 22.209 1.00 94.75 559 SER A N 1
ATOM 4497 C CA . SER A 1 559 ? -8.211 -10.292 21.453 1.00 94.75 559 SER A CA 1
ATOM 4498 C C . SER A 1 559 ? -6.718 -10.630 21.548 1.00 94.75 559 SER A C 1
ATOM 4500 O O . SER A 1 559 ? -5.877 -9.804 21.906 1.00 94.75 559 SER A O 1
ATOM 4502 N N . GLU A 1 560 ? -6.377 -11.890 21.292 1.00 94.94 560 GLU A N 1
ATOM 4503 C CA . GLU A 1 560 ? -4.977 -12.309 21.260 1.00 94.94 560 GLU A CA 1
ATOM 4504 C C . GLU A 1 560 ? -4.325 -11.913 19.942 1.00 94.94 560 GLU A C 1
ATOM 4506 O O . GLU A 1 560 ? -4.927 -12.076 18.891 1.00 94.94 560 GLU A O 1
ATOM 4511 N N . SER A 1 561 ? -3.073 -11.467 19.987 1.00 97.19 561 SER A N 1
ATOM 4512 C CA . SER A 1 561 ? -2.263 -11.200 18.797 1.00 97.19 561 SER A CA 1
ATOM 4513 C C . SER A 1 561 ? -0.792 -11.504 19.080 1.00 97.19 561 SER A C 1
ATOM 4515 O O . SER A 1 561 ? -0.395 -11.615 20.246 1.00 97.19 561 SER A O 1
ATOM 4517 N N . TRP A 1 562 ? 0.046 -11.572 18.044 1.00 98.12 562 TRP A N 1
ATOM 4518 C CA . TRP A 1 562 ? 1.504 -11.621 18.217 1.00 98.12 562 TRP A CA 1
ATOM 4519 C C . TRP A 1 562 ? 2.048 -10.384 18.950 1.00 98.12 562 TRP A C 1
ATOM 4521 O O . TRP A 1 562 ? 3.071 -10.470 19.623 1.00 98.12 562 TRP A O 1
ATOM 4531 N N . GLY A 1 563 ? 1.347 -9.247 18.872 1.00 97.12 563 GLY A N 1
ATOM 4532 C CA . GLY A 1 563 ? 1.676 -8.016 19.594 1.00 97.12 563 GLY A CA 1
ATOM 4533 C C . GLY A 1 563 ? 1.142 -7.941 21.028 1.00 97.12 563 GLY A C 1
ATOM 4534 O O . GLY A 1 563 ? 1.336 -6.924 21.695 1.00 97.12 563 GLY A O 1
ATOM 4535 N N . GLY A 1 564 ? 0.478 -8.993 21.517 1.00 96.50 564 GLY A N 1
ATOM 4536 C CA . GLY A 1 564 ? -0.020 -9.110 22.886 1.00 96.50 564 GLY A CA 1
ATOM 4537 C C . GLY A 1 564 ? -1.544 -9.080 23.008 1.00 96.50 564 GLY A C 1
ATOM 4538 O O . GLY A 1 564 ? -2.276 -9.066 22.019 1.00 96.50 564 GLY A O 1
ATOM 4539 N N . LYS A 1 565 ? -2.000 -9.092 24.263 1.00 97.25 565 LYS A N 1
ATOM 4540 C CA . LYS A 1 565 ? -3.401 -9.007 24.690 1.00 97.25 565 LYS A CA 1
ATOM 4541 C C . LYS A 1 565 ? -3.499 -7.989 25.821 1.00 97.25 565 LYS A C 1
ATOM 4543 O O . LYS A 1 565 ? -2.668 -8.002 26.735 1.00 97.25 565 LYS A O 1
ATOM 4548 N N . PHE A 1 566 ? -4.508 -7.129 25.777 1.00 97.75 566 PHE A N 1
ATOM 4549 C CA . PHE A 1 566 ? -4.645 -5.994 26.685 1.00 97.75 566 PHE A CA 1
ATOM 4550 C C . PHE A 1 566 ? -6.004 -5.977 27.379 1.00 97.75 566 PHE A C 1
ATOM 4552 O O . PHE A 1 566 ? -6.966 -6.606 26.941 1.00 97.75 566 PHE A O 1
ATOM 4559 N N . LYS A 1 567 ? -6.091 -5.241 28.488 1.00 96.38 567 LYS A N 1
ATOM 4560 C CA . LYS A 1 567 ? -7.355 -4.987 29.183 1.00 96.38 567 LYS A CA 1
ATOM 4561 C C . LYS A 1 567 ? -7.787 -3.543 28.995 1.00 96.38 567 LYS A C 1
ATOM 4563 O O . LYS A 1 567 ? -6.963 -2.629 28.999 1.00 96.38 567 LYS A O 1
ATOM 4568 N N . LYS A 1 568 ? -9.095 -3.350 28.905 1.00 95.06 568 LYS A N 1
ATOM 4569 C CA . LYS A 1 568 ? -9.734 -2.036 28.947 1.00 95.06 568 LYS A CA 1
ATOM 4570 C C . LYS A 1 568 ? -9.762 -1.529 30.394 1.00 95.06 568 LYS A C 1
ATOM 4572 O O . LYS A 1 568 ? -10.040 -2.318 31.296 1.00 95.06 568 LYS A O 1
ATOM 4577 N N . VAL A 1 569 ? -9.432 -0.257 30.634 1.00 84.81 569 VAL A N 1
ATOM 4578 C CA . VAL A 1 569 ? -9.181 0.243 32.007 1.00 84.81 569 VAL A CA 1
ATOM 4579 C C . VAL A 1 569 ? -10.376 0.950 32.642 1.00 84.81 569 VAL A C 1
ATOM 4581 O O . VAL A 1 569 ? -10.645 0.716 33.817 1.00 84.81 569 VAL A O 1
ATOM 4584 N N . ALA A 1 570 ? -11.081 1.820 31.915 1.00 76.44 570 ALA A N 1
ATOM 4585 C CA . ALA A 1 570 ? -12.090 2.691 32.518 1.00 76.44 570 ALA A CA 1
ATOM 4586 C C . ALA A 1 570 ? -13.272 2.973 31.585 1.00 76.44 570 ALA A C 1
ATOM 4588 O O . ALA A 1 570 ? -13.111 3.066 30.369 1.00 76.44 570 ALA A O 1
ATOM 4589 N N . HIS A 1 571 ? -14.462 3.157 32.168 1.00 75.56 571 HIS A N 1
ATOM 4590 C CA . HIS A 1 571 ? -15.668 3.537 31.424 1.00 75.56 571 HIS A CA 1
ATOM 4591 C C . HIS A 1 571 ? -15.563 4.933 30.798 1.00 75.56 571 HIS A C 1
ATOM 4593 O O . HIS A 1 571 ? -16.135 5.157 29.737 1.00 75.56 571 HIS A O 1
ATOM 4599 N N . ASP A 1 572 ? -14.829 5.858 31.426 1.00 87.81 572 ASP A N 1
ATOM 4600 C CA . ASP A 1 572 ? -14.669 7.228 30.932 1.00 87.81 572 ASP A CA 1
ATOM 4601 C C . ASP A 1 572 ? -13.548 7.381 29.887 1.00 87.81 572 ASP A C 1
ATOM 4603 O O . ASP A 1 572 ? -13.375 8.475 29.362 1.00 87.81 572 ASP A O 1
ATOM 4607 N N . HIS A 1 573 ? -12.829 6.296 29.568 1.00 92.75 573 HIS A N 1
ATOM 4608 C CA . HIS A 1 573 ? -11.844 6.210 28.483 1.00 92.75 573 HIS A CA 1
ATOM 4609 C C . HIS A 1 573 ? -12.195 5.012 27.581 1.00 92.75 573 HIS A C 1
ATOM 4611 O O . HIS A 1 573 ? -11.561 3.951 27.662 1.00 92.75 573 HIS A O 1
ATOM 4617 N N . PRO A 1 574 ? -13.250 5.127 26.750 1.00 91.81 574 PRO A N 1
ATOM 4618 C CA . PRO A 1 574 ? -13.838 3.994 26.041 1.00 91.81 574 PRO A CA 1
ATOM 4619 C C . PRO A 1 574 ? -12.905 3.336 25.021 1.00 91.81 574 PRO A C 1
ATOM 4621 O O . PRO A 1 574 ? -13.192 2.210 24.625 1.00 91.81 574 PRO A O 1
ATOM 4624 N N . ASN A 1 575 ? -11.800 3.973 24.630 1.00 95.62 575 ASN A N 1
ATOM 4625 C CA . ASN A 1 575 ? -10.846 3.430 23.662 1.00 95.62 575 ASN A CA 1
ATOM 4626 C C . ASN A 1 575 ? -9.413 3.362 24.225 1.00 95.62 575 ASN A C 1
ATOM 4628 O O . ASN A 1 575 ? -8.444 3.573 23.504 1.00 95.62 575 ASN A O 1
ATOM 4632 N N . TYR A 1 576 ? -9.271 3.070 25.522 1.00 96.88 576 TYR A N 1
ATOM 4633 C CA . TYR A 1 576 ? -7.970 2.976 26.186 1.00 96.88 576 TYR A CA 1
ATOM 4634 C C . TYR A 1 576 ? -7.706 1.588 26.787 1.00 96.88 576 TYR A C 1
ATOM 4636 O O . TYR A 1 576 ? -8.485 1.082 27.609 1.00 96.88 576 TYR A O 1
ATOM 4644 N N . TRP A 1 577 ? -6.563 1.002 26.422 1.00 97.06 577 TRP A N 1
ATOM 4645 C CA . TRP A 1 577 ? -6.134 -0.327 26.855 1.00 97.06 577 TRP A CA 1
ATOM 4646 C C . TRP A 1 577 ? -4.723 -0.320 27.439 1.00 97.06 577 TRP A C 1
ATOM 4648 O O . TRP A 1 577 ? -3.849 0.428 27.013 1.00 97.06 577 TRP A O 1
ATOM 4658 N N . THR A 1 578 ? -4.478 -1.200 28.408 1.00 95.38 578 THR A N 1
ATOM 4659 C CA . THR A 1 578 ? -3.154 -1.387 29.018 1.00 95.38 578 THR A CA 1
ATOM 4660 C C . THR A 1 578 ? -2.880 -2.858 29.327 1.00 95.38 578 THR A C 1
ATOM 4662 O O . THR A 1 578 ? -3.742 -3.718 29.132 1.00 95.38 578 THR A O 1
ATOM 4665 N N . CYS A 1 579 ? -1.672 -3.173 29.797 1.00 94.62 579 CYS A N 1
ATOM 4666 C CA . CYS A 1 579 ? -1.278 -4.537 30.151 1.00 94.62 579 CYS A CA 1
ATOM 4667 C C . CYS A 1 579 ? -2.219 -5.149 31.211 1.00 94.62 579 CYS A C 1
ATOM 4669 O O . CYS A 1 579 ? -2.763 -4.448 32.071 1.00 94.62 579 CYS A O 1
ATOM 4671 N N . ILE A 1 580 ? -2.431 -6.465 31.147 1.00 95.44 580 ILE A N 1
ATOM 4672 C CA . ILE A 1 580 ? -3.457 -7.159 31.937 1.00 95.44 580 ILE A CA 1
ATOM 4673 C C . ILE A 1 580 ? -3.121 -7.136 33.434 1.00 95.44 580 ILE A C 1
ATOM 4675 O O . ILE A 1 580 ? -3.943 -6.701 34.248 1.00 95.44 580 ILE A O 1
ATOM 4679 N N . HIS A 1 581 ? -1.920 -7.562 33.811 1.00 93.25 581 HIS A N 1
ATOM 4680 C CA . HIS A 1 581 ? -1.463 -7.612 35.201 1.00 93.25 581 HIS A CA 1
ATOM 4681 C C . HIS A 1 581 ? -0.504 -6.469 35.554 1.00 93.25 581 HIS A C 1
ATOM 4683 O O . HIS A 1 581 ? -0.350 -6.142 36.730 1.00 93.25 581 HIS A O 1
ATOM 4689 N N . GLY A 1 582 ? 0.131 -5.857 34.554 1.00 90.25 582 GLY A N 1
ATOM 4690 C CA . GLY A 1 582 ? 1.132 -4.808 34.720 1.00 90.25 582 GLY A CA 1
ATOM 4691 C C . GLY A 1 582 ? 2.454 -5.297 35.313 1.00 90.25 582 GLY A C 1
ATOM 4692 O O . GLY A 1 582 ? 3.206 -4.524 35.905 1.00 90.25 582 GLY A O 1
ATOM 4693 N N . ASN A 1 583 ? 2.747 -6.590 35.168 1.00 92.75 583 ASN A N 1
ATOM 4694 C CA . ASN A 1 583 ? 3.978 -7.219 35.639 1.00 92.75 583 ASN A CA 1
ATOM 4695 C C . ASN A 1 583 ? 4.486 -8.273 34.634 1.00 92.75 583 ASN A C 1
ATOM 4697 O O . ASN A 1 583 ? 3.926 -8.442 33.553 1.00 92.75 583 ASN A O 1
ATOM 4701 N N . MET A 1 584 ? 5.568 -8.978 34.979 1.00 91.94 584 MET A N 1
ATOM 4702 C CA . MET A 1 584 ? 6.234 -9.933 34.082 1.00 91.94 584 MET A CA 1
ATOM 4703 C C . MET A 1 584 ? 5.341 -11.088 33.603 1.00 91.94 584 MET A C 1
ATOM 4705 O O . MET A 1 584 ? 5.641 -11.666 32.559 1.00 91.94 584 MET A O 1
ATOM 4709 N N . ASN A 1 585 ? 4.232 -11.393 34.286 1.00 94.56 585 ASN A N 1
ATOM 4710 C CA . ASN A 1 585 ? 3.288 -12.410 33.820 1.00 94.56 585 ASN A CA 1
ATOM 4711 C C . ASN A 1 585 ? 2.650 -12.029 32.479 1.00 94.56 585 ASN A C 1
ATOM 4713 O O . ASN A 1 585 ? 2.258 -12.915 31.729 1.00 94.56 585 ASN A O 1
ATOM 4717 N N . ASP A 1 586 ? 2.581 -10.741 32.132 1.00 95.50 586 ASP A N 1
ATOM 4718 C CA . ASP A 1 586 ? 2.001 -10.314 30.857 1.00 95.50 586 ASP A CA 1
ATOM 4719 C C . ASP A 1 586 ? 2.881 -10.673 29.648 1.00 95.50 586 ASP A C 1
ATOM 4721 O O . ASP A 1 586 ? 2.387 -10.753 28.526 1.00 95.50 586 ASP A O 1
ATOM 4725 N N . THR A 1 587 ? 4.171 -10.964 29.852 1.00 95.69 587 THR A N 1
ATOM 4726 C CA . THR A 1 587 ? 5.084 -11.357 28.760 1.00 95.69 587 THR A CA 1
ATOM 4727 C C . THR A 1 587 ? 4.646 -12.634 28.038 1.00 95.69 587 THR A C 1
ATOM 4729 O O . THR A 1 587 ? 4.976 -12.833 26.866 1.00 95.69 587 THR A O 1
ATOM 4732 N N . GLN A 1 588 ? 3.852 -13.489 28.691 1.00 96.81 588 GLN A N 1
ATOM 4733 C CA . GLN A 1 588 ? 3.305 -14.705 28.087 1.00 96.81 588 GLN A CA 1
ATOM 4734 C C . GLN A 1 588 ? 2.339 -14.421 26.927 1.00 96.81 588 GLN A C 1
ATOM 4736 O O . GLN A 1 588 ? 2.225 -15.244 26.023 1.00 96.81 588 GLN A O 1
ATOM 4741 N N . TYR A 1 589 ? 1.678 -13.255 26.913 1.00 97.12 589 TYR A N 1
ATOM 4742 C CA . TYR A 1 589 ? 0.710 -12.906 25.867 1.00 97.12 589 TYR A CA 1
ATOM 4743 C C . TYR A 1 589 ? 1.368 -12.603 24.514 1.00 97.12 589 TYR A C 1
ATOM 4745 O O . TYR A 1 589 ? 0.671 -12.589 23.505 1.00 97.12 589 TYR A O 1
ATOM 4753 N N . ILE A 1 590 ? 2.692 -12.418 24.489 1.00 97.44 590 ILE A N 1
ATOM 4754 C CA . ILE A 1 590 ? 3.503 -12.349 23.263 1.00 97.44 590 ILE A CA 1
ATOM 4755 C C . ILE A 1 590 ? 4.339 -13.616 23.104 1.00 97.44 590 ILE A C 1
ATOM 4757 O O . ILE A 1 590 ? 4.322 -14.243 22.050 1.00 97.44 590 ILE A O 1
ATOM 4761 N N . SER A 1 591 ? 5.057 -14.032 24.152 1.00 97.12 591 SER A N 1
ATOM 4762 C CA . SER A 1 591 ? 6.081 -15.077 24.028 1.00 97.12 591 SER A CA 1
ATOM 4763 C C . SER A 1 591 ? 5.532 -16.463 23.681 1.00 97.12 591 SER A C 1
ATOM 4765 O O . SER A 1 591 ? 6.248 -17.286 23.113 1.00 97.12 591 SER A O 1
ATOM 4767 N N . LYS A 1 592 ? 4.243 -16.720 23.925 1.00 97.00 592 LYS A N 1
ATOM 4768 C CA . LYS A 1 592 ? 3.573 -17.932 23.438 1.00 97.00 592 LYS A CA 1
ATOM 4769 C C . LYS A 1 592 ? 3.547 -18.045 21.905 1.00 97.00 592 LYS A C 1
ATOM 4771 O O . LYS A 1 592 ? 3.498 -19.153 21.385 1.00 97.00 592 LYS A O 1
ATOM 4776 N N . TRP A 1 593 ? 3.623 -16.920 21.191 1.00 97.38 593 TRP A N 1
ATOM 4777 C CA . TRP A 1 593 ? 3.657 -16.849 19.725 1.00 97.38 593 TRP A CA 1
ATOM 4778 C C . TRP A 1 593 ? 5.074 -16.869 19.148 1.00 97.38 593 TRP A C 1
ATOM 4780 O O . TRP A 1 593 ? 5.245 -16.776 17.935 1.00 97.38 593 TRP A O 1
ATOM 4790 N N . ARG A 1 594 ? 6.095 -16.999 20.004 1.00 96.12 594 ARG A N 1
ATOM 4791 C CA . ARG A 1 594 ? 7.507 -16.849 19.639 1.00 96.12 594 ARG A CA 1
ATOM 4792 C C . ARG A 1 594 ? 7.936 -17.668 18.442 1.00 96.12 594 ARG A C 1
ATOM 4794 O O . ARG A 1 594 ? 8.593 -17.145 17.553 1.00 96.12 594 ARG A O 1
ATOM 4801 N N . GLU A 1 595 ? 7.570 -18.940 18.415 1.00 97.44 595 GLU A N 1
ATOM 4802 C CA . GLU A 1 595 ? 7.930 -19.797 17.293 1.00 97.44 595 GLU A CA 1
ATOM 4803 C C . GLU A 1 595 ? 7.324 -19.287 15.982 1.00 97.44 595 GLU A C 1
ATOM 4805 O O . GLU A 1 595 ? 8.026 -19.211 14.983 1.00 97.44 595 GLU A O 1
ATOM 4810 N N . GLN A 1 596 ? 6.066 -18.845 15.989 1.00 96.88 596 GLN A N 1
ATOM 4811 C CA . GLN A 1 596 ? 5.408 -18.351 14.781 1.00 96.88 596 GLN A CA 1
ATOM 4812 C C . GLN A 1 596 ? 6.078 -17.082 14.254 1.00 96.88 596 GLN A C 1
ATOM 4814 O O . GLN A 1 596 ? 6.513 -17.068 13.104 1.00 96.88 596 GLN A O 1
ATOM 4819 N N . PHE A 1 597 ? 6.233 -16.051 15.094 1.00 96.19 597 PHE A N 1
ATOM 4820 C CA . PHE A 1 597 ? 6.803 -14.787 14.623 1.00 96.19 597 PHE A CA 1
ATOM 4821 C C . PHE A 1 597 ? 8.294 -14.900 14.280 1.00 96.19 597 PHE A C 1
ATOM 4823 O O . PHE A 1 597 ? 8.762 -14.207 13.382 1.00 96.19 597 PHE A O 1
ATOM 4830 N N . LEU A 1 598 ? 9.060 -15.782 14.939 1.00 97.62 598 LEU A N 1
ATOM 4831 C CA . LEU A 1 598 ? 10.465 -16.000 14.581 1.00 97.62 598 LEU A CA 1
ATOM 4832 C C . LEU A 1 598 ? 10.597 -16.765 13.267 1.00 97.62 598 LEU A C 1
ATOM 4834 O O . LEU A 1 598 ? 11.425 -16.410 12.437 1.00 97.62 598 LEU A O 1
ATOM 4838 N N . ARG A 1 599 ? 9.773 -17.790 13.035 1.00 98.00 599 ARG A N 1
ATOM 4839 C CA . ARG A 1 599 ? 9.779 -18.508 11.752 1.00 98.00 599 ARG A CA 1
ATOM 4840 C C . ARG A 1 599 ? 9.320 -17.618 10.609 1.00 98.00 599 ARG A C 1
ATOM 4842 O O . ARG A 1 599 ? 9.845 -17.737 9.505 1.00 98.00 599 ARG A O 1
ATOM 4849 N N . ASP A 1 600 ? 8.372 -16.726 10.864 1.00 97.56 600 ASP A N 1
ATOM 4850 C CA . ASP A 1 600 ? 7.958 -15.741 9.875 1.00 97.56 600 ASP A CA 1
ATOM 4851 C C . ASP A 1 600 ? 9.071 -14.723 9.590 1.00 97.56 600 ASP A C 1
ATOM 4853 O O . ASP A 1 600 ? 9.419 -14.493 8.430 1.00 97.56 600 ASP A O 1
ATOM 4857 N N . TRP A 1 601 ? 9.742 -14.223 10.632 1.00 97.94 601 TRP A N 1
ATOM 4858 C CA . TRP A 1 601 ? 10.880 -13.320 10.469 1.00 97.94 601 TRP A CA 1
ATOM 4859 C C . TRP A 1 601 ? 12.053 -13.977 9.734 1.00 97.94 601 TRP A C 1
ATOM 4861 O O . TRP A 1 601 ? 12.624 -13.361 8.839 1.00 97.94 601 TRP A O 1
ATOM 4871 N N . GLN A 1 602 ? 12.355 -15.246 10.022 1.00 98.06 602 GLN A N 1
ATOM 4872 C CA . GLN A 1 602 ? 13.348 -16.037 9.287 1.00 98.06 602 GLN A CA 1
ATOM 4873 C C . GLN A 1 602 ? 13.047 -16.047 7.780 1.00 98.06 602 GLN A C 1
ATOM 4875 O O . GLN A 1 602 ? 13.925 -15.746 6.976 1.00 98.06 602 GLN A O 1
ATOM 4880 N N . LYS A 1 603 ? 11.798 -16.332 7.384 1.00 96.69 603 LYS A N 1
ATOM 4881 C CA . LYS A 1 603 ? 11.397 -16.324 5.966 1.00 96.69 603 LYS A CA 1
ATOM 4882 C C . LYS A 1 603 ? 11.593 -14.960 5.310 1.00 96.69 603 LYS A C 1
ATOM 4884 O O . LYS A 1 603 ? 11.916 -14.907 4.129 1.00 96.69 603 LYS A O 1
ATOM 4889 N N . HIS A 1 604 ? 11.376 -13.871 6.044 1.00 96.19 604 HIS A N 1
ATOM 4890 C CA . HIS A 1 604 ? 11.557 -12.519 5.520 1.00 96.19 604 HIS A CA 1
ATOM 4891 C C . HIS A 1 604 ? 13.035 -12.121 5.443 1.00 96.19 604 HIS A C 1
ATOM 4893 O O . HIS A 1 604 ? 13.432 -11.486 4.472 1.00 96.19 604 HIS A O 1
ATOM 4899 N N . MET A 1 605 ? 13.868 -12.556 6.390 1.00 98.00 605 MET A N 1
ATOM 4900 C CA . MET A 1 605 ? 15.321 -12.376 6.308 1.00 98.00 605 MET A CA 1
ATOM 4901 C C . MET A 1 605 ? 15.927 -13.144 5.127 1.00 98.00 605 MET A C 1
ATOM 4903 O O . MET A 1 605 ? 16.796 -12.618 4.437 1.00 98.00 605 MET A O 1
ATOM 4907 N N . ASP A 1 606 ? 15.427 -14.344 4.828 1.00 96.81 606 ASP A N 1
ATOM 4908 C CA . ASP A 1 606 ? 15.819 -15.122 3.645 1.00 96.81 606 ASP A CA 1
ATOM 4909 C C . ASP A 1 606 ? 15.645 -14.350 2.324 1.00 96.81 606 ASP A C 1
ATOM 4911 O O . ASP A 1 606 ? 16.430 -14.547 1.394 1.00 96.81 606 ASP A O 1
ATOM 4915 N N . ARG A 1 607 ? 14.654 -13.451 2.239 1.00 95.00 607 ARG A N 1
ATOM 4916 C CA . ARG A 1 607 ? 14.415 -12.599 1.058 1.00 95.00 607 ARG A CA 1
ATOM 4917 C C . ARG A 1 607 ? 15.515 -11.562 0.843 1.00 95.00 607 ARG A C 1
ATOM 4919 O O . ARG A 1 607 ? 15.663 -11.051 -0.256 1.00 95.00 607 ARG A O 1
ATOM 4926 N N . CYS A 1 608 ? 16.316 -11.248 1.859 1.00 93.31 608 CYS A N 1
ATOM 4927 C CA . CYS A 1 608 ? 17.423 -10.300 1.720 1.00 93.31 608 CYS A CA 1
ATOM 4928 C C . CYS A 1 608 ? 18.617 -10.879 0.933 1.00 93.31 608 CYS A C 1
ATOM 4930 O O . CYS A 1 608 ? 19.556 -10.145 0.630 1.00 93.31 608 CYS A O 1
ATOM 4932 N N . ILE A 1 609 ? 18.615 -12.184 0.621 1.00 92.50 609 ILE A N 1
ATOM 4933 C CA . ILE A 1 609 ? 19.718 -12.881 -0.073 1.00 92.50 609 ILE A CA 1
ATOM 4934 C C . ILE A 1 609 ? 19.282 -13.753 -1.258 1.00 92.50 609 ILE A C 1
ATOM 4936 O O . ILE A 1 609 ? 20.148 -14.284 -1.958 1.00 92.50 609 ILE A O 1
ATOM 4940 N N . LYS A 1 610 ? 17.976 -13.934 -1.464 1.00 78.19 610 LYS A N 1
ATOM 4941 C CA . LYS A 1 610 ? 17.375 -14.745 -2.530 1.00 78.19 610 LYS A CA 1
ATOM 4942 C C . LYS A 1 610 ? 16.575 -13.831 -3.436 1.00 78.19 610 LYS A C 1
ATOM 4944 O O . LYS A 1 610 ? 16.833 -13.875 -4.658 1.00 78.19 610 LYS A O 1
#

Radius of gyration: 28.05 Å; chains: 1; bounding box: 56×53×97 Å

Sequence (610 aa):
MHIFKELKKSIFFLIFLILNISCLTSAIHAQWADFDGDGISDKTVWRKINGTFYVIPSSGVCPRGMKKHWKGCEFQWGLPGDVPVTGDYDGDGKTELAVWRPMTGNWYITIYNKPIQYGLQGDIPVPADYDGDGKTDIAVWRPKEGNWYIKDLPRPVHYGSFGHIPVPGDYNGDGKDEVAVWNPNGGYWSISTKRDHIQYGLYGDIPIQGDYNGDGKTDLAVWRPRGGNWYINMSFQPLQWGLPGDIPVAADINGDNKQDILVWRPKEGNWYLYGHSKPMQWGLHNDIPVQSTARVKAQLPPVSPRVIVSSDIGGSDPDDFQSMVHYLVYSYLFETEGLISSPPRNGRKQDIFKVVHEYIKDYRFLKPWAAYPMYNDFSSVIKQGSTYYGDSDKRRGGPGKNKNTEGSDHIVAMARKKFDPRPLWILVWGAITDVAQALYNAPDIESKIRVYSIGGWNTKLDRRSRDYIYKNHKNLWWIENHITGRGMYIGGNQNGDLGNRQFVEQHVKHHGALGDFFYKISRNIDRGAYTIKMGDTPSVLYLISPILGNVGNWDDPTSESWGGKFKKVAHDHPNYWTCIHGNMNDTQYISKWREQFLRDWQKHMDRCIK